Protein AF-A0AA39HK82-F1 (afdb_monomer_lite)

Secondary structure (DSSP, 8-state):
-PPPTT-HHHHHHHHHHHHHHHHHHHHHHHHHHHHTTT-PPP-------------------------------BTTTTB-TTSPPPTTS-HHHHHHHHHHHHHHHTTS-------------------------PPPPHHHHHHHHHHHHHHTTTTTTS--HHHHHHEEEEEEEEETTTTEEEESHHHHHHHHHHHHHHHHHH-TT-EEEEEEEEE-TT-SEEEEEEEEEEE---TTTTS-HHHH-PPP-EEEEEEEEEEEE-TTS-EEEEEEEPPPHHHHHHHHHHHHHHHHHHHHHHHHHHHHHHHHHHHHHHHHHHHHHHHHTTTTS-------PPPP---------PPPPHHHHHHHHHHHHHHTTTTTTSPPP-TTEEEEEEEEETTTTEEEESHHHHHHHHHHHHHHHHHH-SEEEEEEEEEEEETTTTEEEEEEEEEEE-HHHHTSGGGGSHHHHHHT-EEEEEEEEEEE-TTS-EEEEEEESS---GGGGGTTS-HHHHHHHHHT-----------PPPPP------------

Foldseek 3Di:
DDDDCPDPVNVVVVVVVCVVVVVVVVVVVVVVVVVPPPDDDDDDDDDDDDDDDDDDDDDDDDDDDDDDDPFDQDPVLCAGPVRHHDPPDDPVVVVVSVVVVVVVVVVPDDDDDDDDDDDDDDDDDDDDDDDDQDAADPVLLVVVVVVCQVVQQCLLPDDCPVVLVQADQQAWEQEPPVRDTFTGSVRVVVVSVVVSVVLCVQAVPKGKHWDFWADDPPAQKIKTKIKIKHFHDDVLLPDPCLVRVDDTDIDMDIWIWIFGAGNVSHTRYIYIGHDDPVGNVSRVVRVVVVVVVVVVVVVVVVVVVVVVVVVVVVVCVVVVVVVVVPVVDDDDDDDDDDDDDDDDPDQPQDQADPVLLVVVLVLCQVFQQCLLPDQGDLPQADQQAWEQEPVSRDIDTGSVRVSVVSVVVSVVQVVQFVDKGKHWDDWDQDRVQQKIKTKMKMWTDGPVRCVPPQCVDPVSVVVPTDMAIWMKIFHAGRVSGTRYMYIGRDDPDPVCVPVPDDPVNVVCVVVPDDDDDDDDDDDDDDDDDDDDDDDDDDDD

Sequence (540 aa):
MAKSIRAKSRRRARAVKREQLQTKVLKQLTETVSKTEGIVPAPRKLKKMKDGDVKIEDFAGEEAMEATSMSTINLKTMKLADGTYPKWLNQKKIRKLKLAAKGQRSGLGRKANLRLSSAVRRFCTASTPAAPKELPSKELLLQVDWMMEVLVPGFMKSRLRPFFDIVSDDVHLQDKIYKYDVKGKAQLSAHVAKVRMYYRYMSPFNKVKYQGSCVYEGEDVITVLWKMETLKTNTWSYLPKFMTQQEPVIAETEGALDMHVTAKGEVYKLVNRTITKEDRDGAKVMDEVKKEQKELREQKAKKEAEKELKQMVEDDKKNGFLRLRRQDAGGSTSRRITPNSMGFNVVSTQKPEMFQLKHVQSRLEHTVPLMFRERLDYTFYRKDVIVDNQIINVQRQGIYEVMGHLSTFSVLGQVFFPHIEMTALNILPILDDGTVRLRWRIHYLSFLRALNLMNFKRDYRIKNLKWYDGYSVFHVDGNGMVYKFTIQRTMPDESSFNSGKTAAQRLAEKIGVLPGAAASFVKVEPPPERRSRRDYQYKD

pLDDT: mean 74.07, std 22.47, range [25.39, 96.44]

Radius of gyration: 43.46 Å; chains: 1; bounding box: 124×120×90 Å

Organism: NCBI:txid289476

Structure (mmCIF, N/CA/C/O backbone):
data_AF-A0AA39HK82-F1
#
_entry.id   AF-A0AA39HK82-F1
#
loop_
_atom_site.group_PDB
_atom_site.id
_atom_site.type_symbol
_atom_site.label_atom_id
_atom_site.label_alt_id
_atom_site.label_comp_id
_atom_site.label_asym_id
_atom_site.label_entity_id
_atom_site.label_seq_id
_atom_site.pdbx_PDB_ins_code
_atom_site.Cartn_x
_atom_site.Cartn_y
_atom_site.Cartn_z
_atom_site.occupancy
_atom_site.B_iso_or_equiv
_atom_site.auth_seq_id
_atom_site.auth_comp_id
_atom_site.auth_asym_id
_atom_site.auth_atom_id
_atom_site.pdbx_PDB_model_num
ATOM 1 N N . MET A 1 1 ? 1.918 21.007 -4.034 1.00 46.53 1 MET A N 1
ATOM 2 C CA . MET A 1 1 ? 2.177 22.226 -3.231 1.00 46.53 1 MET A CA 1
ATOM 3 C C . MET A 1 1 ? 1.937 23.483 -4.061 1.00 46.53 1 MET A C 1
ATOM 5 O O . MET A 1 1 ? 2.455 23.579 -5.172 1.00 46.53 1 MET A O 1
ATOM 9 N N . ALA A 1 2 ? 1.163 24.446 -3.552 1.00 58.84 2 ALA A N 1
ATOM 10 C CA . ALA A 1 2 ? 1.050 25.763 -4.178 1.00 58.84 2 ALA A CA 1
ATOM 11 C C . ALA A 1 2 ? 2.339 26.561 -3.918 1.00 58.84 2 ALA A C 1
ATOM 13 O O . ALA A 1 2 ? 2.797 26.670 -2.786 1.00 58.84 2 ALA A O 1
ATOM 14 N N . LYS A 1 3 ? 2.966 27.084 -4.976 1.00 74.69 3 LYS A N 1
ATOM 15 C CA . LYS A 1 3 ? 4.205 27.867 -4.850 1.00 74.69 3 LYS A CA 1
ATOM 16 C C . LYS A 1 3 ? 3.924 29.201 -4.146 1.00 74.69 3 LYS A C 1
ATOM 18 O O . LYS A 1 3 ? 2.974 29.882 -4.530 1.00 74.69 3 LYS A O 1
ATOM 23 N N . SER A 1 4 ? 4.791 29.585 -3.204 1.00 85.88 4 SER A N 1
ATOM 24 C CA . SER A 1 4 ? 4.747 30.881 -2.506 1.00 85.88 4 SER A CA 1
ATOM 25 C C . SER A 1 4 ? 4.609 32.055 -3.480 1.00 85.88 4 SER A C 1
ATOM 27 O O . SER A 1 4 ? 5.213 32.069 -4.558 1.00 85.88 4 SER A O 1
ATOM 29 N N . ILE A 1 5 ? 3.860 33.084 -3.077 1.00 78.75 5 ILE A N 1
ATOM 30 C CA . ILE A 1 5 ? 3.678 34.312 -3.857 1.00 78.75 5 ILE A CA 1
ATOM 31 C C . ILE A 1 5 ? 5.004 35.044 -4.110 1.00 78.75 5 ILE A C 1
ATOM 33 O O . ILE A 1 5 ? 5.121 35.781 -5.087 1.00 78.75 5 ILE A O 1
ATOM 37 N N . ARG A 1 6 ? 6.031 34.825 -3.281 1.00 82.12 6 ARG A N 1
ATOM 38 C CA . ARG A 1 6 ? 7.366 35.419 -3.460 1.00 82.12 6 ARG A CA 1
ATOM 39 C C . ARG A 1 6 ? 8.322 34.533 -4.270 1.00 82.12 6 ARG A C 1
ATOM 41 O O . ARG A 1 6 ? 9.421 34.972 -4.588 1.00 82.12 6 ARG A O 1
ATOM 48 N N . ALA A 1 7 ? 7.908 33.326 -4.666 1.00 87.75 7 ALA A N 1
ATOM 49 C CA . ALA A 1 7 ? 8.766 32.385 -5.384 1.00 87.75 7 ALA A CA 1
ATOM 50 C C . ALA A 1 7 ? 9.248 32.944 -6.737 1.00 87.75 7 ALA A C 1
ATOM 52 O O . ALA A 1 7 ? 8.445 33.431 -7.542 1.00 87.75 7 ALA A O 1
ATOM 53 N N . LYS A 1 8 ? 10.551 32.791 -7.029 1.00 85.31 8 LYS A N 1
ATOM 54 C CA . LYS A 1 8 ? 11.193 33.299 -8.259 1.00 85.31 8 LYS A CA 1
ATOM 55 C C . LYS A 1 8 ? 10.481 32.823 -9.535 1.00 85.31 8 LYS A C 1
ATOM 57 O O . LYS A 1 8 ? 10.216 33.633 -10.417 1.00 85.31 8 LYS A O 1
ATOM 62 N N . SER A 1 9 ? 10.060 31.555 -9.599 1.00 78.62 9 SER A N 1
ATOM 63 C CA . SER A 1 9 ? 9.316 31.026 -10.761 1.00 78.62 9 SER A CA 1
ATOM 64 C C . SER A 1 9 ? 7.933 31.669 -10.954 1.00 78.62 9 SER A C 1
ATOM 66 O O . SER A 1 9 ? 7.542 31.949 -12.083 1.00 78.62 9 SER A O 1
ATOM 68 N N . ARG A 1 10 ? 7.202 31.978 -9.870 1.00 86.38 10 ARG A N 1
ATOM 69 C CA . ARG A 1 10 ? 5.903 32.680 -9.935 1.00 86.38 10 ARG A CA 1
ATOM 70 C C . ARG A 1 10 ? 6.063 34.163 -10.265 1.00 86.38 10 ARG A C 1
ATOM 72 O O . ARG A 1 10 ? 5.184 34.740 -10.899 1.00 86.38 10 ARG A O 1
ATOM 79 N N . ARG A 1 11 ? 7.159 34.797 -9.836 1.00 91.62 11 ARG A N 1
ATOM 80 C CA . ARG A 1 11 ? 7.501 36.171 -10.237 1.00 91.62 11 ARG A CA 1
ATOM 81 C C . ARG A 1 11 ? 7.823 36.243 -11.731 1.00 91.62 11 ARG A C 1
ATOM 83 O O . ARG A 1 11 ? 7.182 37.030 -12.414 1.00 91.62 11 ARG A O 1
ATOM 90 N N . ARG A 1 12 ? 8.682 35.352 -12.240 1.00 89.06 12 ARG A N 1
ATOM 91 C CA . ARG A 1 12 ? 9.007 35.254 -13.677 1.00 89.06 12 ARG A CA 1
ATOM 92 C C . ARG A 1 12 ? 7.763 35.022 -14.539 1.00 89.06 12 ARG A C 1
ATOM 94 O O . ARG A 1 12 ? 7.520 35.780 -15.463 1.00 89.06 12 ARG A O 1
ATOM 101 N N . ALA A 1 13 ? 6.909 34.064 -14.171 1.00 86.31 13 ALA A N 1
ATOM 102 C CA . ALA A 1 13 ? 5.671 33.798 -14.913 1.00 86.31 13 ALA A CA 1
ATOM 103 C C . ALA A 1 13 ? 4.696 34.994 -14.930 1.00 86.31 13 ALA A C 1
ATOM 105 O O . ALA A 1 13 ? 3.998 35.208 -15.916 1.00 86.31 13 ALA A O 1
ATOM 106 N N . ARG A 1 14 ? 4.635 35.789 -13.850 1.00 92.56 14 ARG A N 1
ATOM 107 C CA . ARG A 1 14 ? 3.822 37.018 -13.817 1.00 92.56 14 ARG A CA 1
ATOM 108 C C . ARG A 1 14 ? 4.444 38.160 -14.611 1.00 92.56 14 ARG A C 1
ATOM 110 O O . ARG A 1 14 ? 3.681 38.922 -15.183 1.00 92.56 14 ARG A O 1
ATOM 117 N N . ALA A 1 15 ? 5.770 38.270 -14.648 1.00 91.81 15 ALA A N 1
ATOM 118 C CA . ALA A 1 15 ? 6.464 39.251 -15.480 1.00 91.81 15 ALA A CA 1
ATOM 119 C C . ALA A 1 15 ? 6.180 38.993 -16.967 1.00 91.81 15 ALA A C 1
ATOM 121 O O . ALA A 1 15 ? 5.610 39.856 -17.620 1.00 91.81 15 ALA A O 1
ATOM 122 N N . VAL A 1 16 ? 6.377 37.755 -17.435 1.00 89.88 16 VAL A N 1
ATOM 123 C CA . VAL A 1 16 ? 6.052 37.353 -18.818 1.00 89.88 16 VAL A CA 1
ATOM 124 C C . VAL A 1 16 ? 4.573 37.595 -19.140 1.00 89.88 16 VAL A C 1
ATOM 126 O O . VAL A 1 16 ? 4.231 38.130 -20.190 1.00 89.88 16 VAL A O 1
ATOM 129 N N . LYS A 1 17 ? 3.663 37.253 -18.216 1.00 88.69 17 LYS A N 1
ATOM 130 C CA . LYS A 1 17 ? 2.227 37.505 -18.414 1.00 88.69 17 LYS A CA 1
ATOM 131 C C . LYS A 1 17 ? 1.893 39.003 -18.461 1.00 88.69 17 LYS A C 1
ATOM 133 O O . LYS A 1 17 ? 0.979 39.382 -19.184 1.00 88.69 17 LYS A O 1
ATOM 138 N N . ARG A 1 18 ? 2.600 39.846 -17.699 1.00 89.50 18 ARG A N 1
ATOM 139 C CA . ARG A 1 18 ? 2.452 41.308 -17.755 1.00 89.50 18 ARG A CA 1
ATOM 140 C C . ARG A 1 18 ? 2.952 41.851 -19.084 1.00 89.50 18 ARG A C 1
ATOM 142 O O . ARG A 1 18 ? 2.190 42.559 -19.713 1.00 89.50 18 ARG A O 1
ATOM 149 N N . GLU A 1 19 ? 4.128 41.451 -19.554 1.00 86.75 19 GLU A N 1
ATOM 150 C CA . GLU A 1 19 ? 4.674 41.882 -20.853 1.00 86.75 19 GLU A CA 1
ATOM 151 C C . GLU A 1 19 ? 3.726 41.543 -22.016 1.00 86.75 19 GLU A C 1
ATOM 153 O O . GLU A 1 19 ? 3.442 42.384 -22.868 1.00 86.75 19 GLU A O 1
ATOM 158 N N . GLN A 1 20 ? 3.149 40.337 -22.004 1.00 80.69 20 GLN A N 1
ATOM 159 C CA . GLN A 1 20 ? 2.199 39.900 -23.032 1.00 80.69 20 GLN A CA 1
ATOM 160 C C . GLN A 1 20 ? 0.853 40.638 -22.988 1.00 80.69 20 GLN A C 1
ATOM 162 O O . GLN A 1 20 ? 0.234 40.851 -24.031 1.00 80.69 20 GLN A O 1
ATOM 167 N N . LEU A 1 21 ? 0.358 40.972 -21.792 1.00 83.56 21 LEU A N 1
ATOM 168 C CA . LEU A 1 21 ? -0.945 41.621 -21.626 1.00 83.56 21 LEU A CA 1
ATOM 169 C C . LEU A 1 21 ? -0.857 43.143 -21.708 1.00 83.56 21 LEU A C 1
ATOM 171 O O . LEU A 1 21 ? -1.778 43.764 -22.219 1.00 83.56 21 LEU A O 1
ATOM 175 N N . GLN A 1 22 ? 0.232 43.742 -21.235 1.00 83.75 22 GLN A N 1
ATOM 176 C CA . GLN A 1 22 ? 0.411 45.188 -21.149 1.00 83.75 22 GLN A CA 1
ATOM 177 C C . GLN A 1 22 ? 0.326 45.839 -22.525 1.00 83.75 22 GLN A C 1
ATOM 179 O O . GLN A 1 22 ? -0.372 46.830 -22.674 1.00 83.75 22 GLN A O 1
ATOM 184 N N . THR A 1 23 ? 0.948 45.250 -23.545 1.00 79.88 23 THR A N 1
ATOM 185 C CA . THR A 1 23 ? 0.900 45.783 -24.914 1.00 79.88 23 THR A CA 1
ATOM 186 C C . THR A 1 23 ? -0.508 45.742 -25.508 1.00 79.88 23 THR A C 1
ATOM 188 O O . THR A 1 23 ? -0.927 46.692 -26.160 1.00 79.88 23 THR A O 1
ATOM 191 N N . LYS A 1 24 ? -1.268 44.670 -25.256 1.00 82.06 24 LYS A N 1
ATOM 192 C CA . LYS A 1 24 ? -2.642 44.516 -25.760 1.00 82.06 24 LYS A CA 1
ATOM 193 C C . LYS A 1 24 ? -3.633 45.408 -25.018 1.00 82.06 24 LYS A C 1
ATOM 195 O O . LYS A 1 24 ? -4.463 46.049 -25.648 1.00 82.06 24 LYS A O 1
ATOM 200 N N . VAL A 1 25 ? -3.526 45.454 -23.692 1.00 86.44 25 VAL A N 1
ATOM 201 C CA . VAL A 1 25 ? -4.420 46.242 -22.838 1.00 86.44 25 VAL A CA 1
ATOM 202 C C . VAL A 1 25 ? -4.137 47.732 -22.991 1.00 86.44 25 VAL A C 1
ATOM 204 O O . VAL A 1 25 ? -5.088 48.494 -23.061 1.00 86.44 25 VAL A O 1
ATOM 207 N N . LEU A 1 26 ? -2.872 48.158 -23.118 1.00 81.56 26 LEU A N 1
ATOM 208 C CA . LEU A 1 26 ? -2.558 49.561 -23.407 1.00 81.56 26 LEU A CA 1
ATOM 209 C C . LEU A 1 26 ? -3.124 49.987 -24.756 1.00 81.56 26 LEU A C 1
ATOM 211 O O . LEU A 1 26 ? -3.780 51.012 -24.791 1.00 81.56 26 LEU A O 1
ATOM 215 N N . LYS A 1 27 ? -2.959 49.188 -25.819 1.00 82.06 27 LYS A N 1
ATOM 216 C CA . LYS A 1 27 ? -3.555 49.491 -27.132 1.00 82.06 27 LYS A CA 1
ATOM 217 C C . LYS A 1 27 ? -5.075 49.625 -27.064 1.00 82.06 27 LYS A C 1
ATOM 219 O O . LYS A 1 27 ? -5.625 50.600 -27.556 1.00 82.06 27 LYS A O 1
ATOM 224 N N . GLN A 1 28 ? -5.743 48.688 -26.390 1.00 80.94 28 GLN A N 1
ATOM 225 C CA . GLN A 1 28 ? -7.192 48.758 -26.193 1.00 80.94 28 GLN A CA 1
ATOM 226 C C . GLN A 1 28 ? -7.598 49.982 -25.372 1.00 80.94 28 GLN A C 1
ATOM 228 O O . GLN A 1 28 ? -8.556 50.649 -25.733 1.00 80.94 28 GLN A O 1
ATOM 233 N N . LEU A 1 29 ? -6.862 50.305 -24.306 1.00 78.94 29 LEU A N 1
ATOM 234 C CA . LEU A 1 29 ? -7.141 51.474 -23.477 1.00 78.94 29 LEU A CA 1
ATOM 235 C C . LEU A 1 29 ? -6.912 52.776 -24.244 1.00 78.94 29 LEU A C 1
ATOM 237 O O . LEU A 1 29 ? -7.756 53.660 -24.177 1.00 78.94 29 LEU A O 1
ATOM 241 N N . THR A 1 30 ? -5.830 52.889 -25.014 1.00 78.62 30 THR A N 1
ATOM 242 C CA . THR A 1 30 ? -5.562 54.064 -25.852 1.00 78.62 30 THR A CA 1
ATOM 243 C C . THR A 1 30 ? -6.609 54.218 -26.947 1.00 78.62 30 THR A C 1
ATOM 245 O O . THR A 1 30 ? -7.072 55.326 -27.170 1.00 78.62 30 THR A O 1
ATOM 248 N N . GLU A 1 31 ? -7.045 53.116 -27.567 1.00 79.44 31 GLU A N 1
ATOM 249 C CA . GLU A 1 31 ? -8.139 53.120 -28.544 1.00 79.44 31 GLU A CA 1
ATOM 250 C C . GLU A 1 31 ? -9.487 53.471 -27.911 1.00 79.44 31 GLU A C 1
ATOM 252 O O . GLU A 1 31 ? -10.321 54.093 -28.559 1.00 79.44 31 GLU A O 1
ATOM 257 N N . THR A 1 32 ? -9.744 53.065 -26.664 1.00 75.00 32 THR A N 1
ATOM 258 C CA . THR A 1 32 ? -10.965 53.480 -25.962 1.00 75.00 32 THR A CA 1
ATOM 259 C C . THR A 1 32 ? -10.901 54.943 -25.562 1.00 75.00 32 THR A C 1
ATOM 261 O O . THR A 1 32 ? -11.891 55.634 -25.746 1.00 75.00 32 THR A O 1
ATOM 264 N N . VAL A 1 33 ? -9.748 55.424 -25.084 1.00 75.06 33 VAL A N 1
ATOM 265 C CA . VAL A 1 33 ? -9.559 56.820 -24.671 1.00 75.06 33 VAL A CA 1
ATOM 266 C C . VAL A 1 33 ? -9.705 57.754 -25.871 1.00 75.06 33 VAL A C 1
ATOM 268 O O . VAL A 1 33 ? -10.459 58.718 -25.776 1.00 75.06 33 VAL A O 1
ATOM 271 N N . SER A 1 34 ? -9.095 57.420 -27.014 1.00 72.62 34 SER A N 1
ATOM 272 C CA . SER A 1 34 ? -9.233 58.204 -28.249 1.00 72.62 34 SER A CA 1
ATOM 273 C C . SER A 1 34 ? -10.654 58.188 -28.817 1.00 72.62 34 SER A C 1
ATOM 275 O O . SER A 1 34 ? -11.089 59.161 -29.417 1.00 72.62 34 SER A O 1
ATOM 277 N N . LYS A 1 35 ? -11.418 57.110 -28.597 1.00 70.62 35 LYS A N 1
ATOM 278 C CA . LYS A 1 35 ? -12.846 57.039 -28.960 1.00 70.62 35 LYS A CA 1
ATOM 279 C C . LYS A 1 35 ? -13.764 57.782 -27.986 1.00 70.62 35 LYS A C 1
ATOM 281 O O . LYS A 1 35 ? -14.914 58.030 -28.325 1.00 70.62 35 LYS A O 1
ATOM 286 N N . THR A 1 36 ? -13.292 58.094 -26.779 1.00 61.25 36 THR A N 1
ATOM 287 C CA . THR A 1 36 ? -14.071 58.777 -25.731 1.00 61.25 36 THR A CA 1
ATOM 288 C C . THR A 1 36 ? -13.824 60.283 -25.652 1.00 61.25 36 THR A C 1
ATOM 290 O O . THR A 1 36 ? -14.355 60.919 -24.741 1.00 61.25 36 THR A O 1
ATOM 293 N N . GLU A 1 37 ? -13.063 60.868 -26.586 1.00 54.72 37 GLU A N 1
ATOM 294 C CA . GLU A 1 37 ? -12.952 62.324 -26.762 1.00 54.72 37 GLU A CA 1
ATOM 295 C C . GLU A 1 37 ? -14.326 62.904 -27.148 1.00 54.72 37 GLU A C 1
ATOM 297 O O . GLU A 1 37 ? -14.675 63.057 -28.312 1.00 54.72 37 GLU A O 1
ATOM 302 N N . GLY A 1 38 ? -15.159 63.127 -26.133 1.00 59.44 38 GLY A N 1
ATOM 303 C CA . GLY A 1 38 ? -16.551 63.558 -26.253 1.00 59.44 38 GLY A CA 1
ATOM 304 C C . GLY A 1 38 ? -17.385 63.327 -24.990 1.00 59.44 38 GLY A C 1
ATOM 305 O O . GLY A 1 38 ? -18.432 63.945 -24.837 1.00 59.44 38 GLY A O 1
ATOM 306 N N . ILE A 1 39 ? -16.931 62.495 -24.043 1.00 53.19 39 ILE A N 1
ATOM 307 C CA . ILE A 1 39 ? -17.637 62.280 -22.770 1.00 53.19 39 ILE A CA 1
ATOM 308 C C . ILE A 1 39 ? -16.781 62.829 -21.633 1.00 53.19 39 ILE A C 1
ATOM 310 O O . ILE A 1 39 ? -15.854 62.178 -21.154 1.00 53.19 39 ILE A O 1
ATOM 314 N N . VAL A 1 40 ? -17.105 64.048 -21.201 1.00 49.44 40 VAL A N 1
ATOM 315 C CA . VAL A 1 40 ? -16.540 64.668 -19.999 1.00 49.44 40 VAL A CA 1
ATOM 316 C C . VAL A 1 40 ? -16.971 63.844 -18.777 1.00 49.44 40 VAL A C 1
ATOM 318 O O . VAL A 1 40 ? -18.169 63.747 -18.505 1.00 49.44 40 VAL A O 1
ATOM 321 N N . PRO A 1 41 ? -16.051 63.246 -18.000 1.00 46.62 41 PRO A N 1
ATOM 322 C CA . PRO A 1 41 ? -16.423 62.622 -16.741 1.00 46.62 41 PRO A CA 1
ATOM 323 C C . PRO A 1 41 ? -16.698 63.714 -15.699 1.00 46.62 41 PRO A C 1
ATOM 325 O O . PRO A 1 41 ? -15.830 64.532 -15.391 1.00 46.62 41 PRO A O 1
ATOM 328 N N . ALA A 1 42 ? -17.909 63.716 -15.138 1.00 43.88 42 ALA A N 1
ATOM 329 C CA . ALA A 1 42 ? -18.286 64.608 -14.046 1.00 43.88 42 ALA A CA 1
ATOM 330 C C . ALA A 1 42 ? -17.294 64.487 -12.863 1.00 43.88 42 ALA A C 1
ATOM 332 O O . ALA A 1 42 ? -16.967 63.368 -12.442 1.00 43.88 42 ALA A O 1
ATOM 333 N N . PRO A 1 43 ? -16.806 65.605 -12.294 1.00 39.44 43 PRO A N 1
ATOM 334 C CA . PRO A 1 43 ? -15.780 65.571 -11.260 1.00 39.44 43 PRO A CA 1
ATOM 335 C C . PRO A 1 43 ? -16.350 65.036 -9.941 1.00 39.44 43 PRO A C 1
ATOM 337 O O . PRO A 1 43 ? -17.068 65.730 -9.222 1.00 39.44 43 PRO A O 1
ATOM 340 N N . ARG A 1 44 ? -15.981 63.808 -9.557 1.00 35.81 44 ARG A N 1
ATOM 341 C CA . ARG A 1 44 ? -16.200 63.326 -8.185 1.00 35.81 44 ARG A CA 1
ATOM 342 C C . ARG A 1 44 ? -15.171 63.967 -7.259 1.00 35.81 44 ARG A C 1
ATOM 344 O O . ARG A 1 44 ? -14.032 63.513 -7.167 1.00 35.81 44 ARG A O 1
ATOM 351 N N . LYS A 1 45 ? -15.581 65.023 -6.552 1.00 34.72 45 LYS A N 1
ATOM 352 C CA . LYS A 1 45 ? -14.815 65.580 -5.429 1.00 34.72 45 LYS A CA 1
ATOM 353 C C . LYS A 1 45 ? -14.681 64.515 -4.334 1.00 34.72 45 LYS A C 1
ATOM 355 O O . LYS A 1 45 ? -15.677 64.082 -3.760 1.00 34.72 45 LYS A O 1
ATOM 360 N N . LEU A 1 46 ? -13.450 64.114 -4.018 1.00 35.03 46 LEU A N 1
ATOM 361 C CA . LEU A 1 46 ? -13.151 63.337 -2.815 1.00 35.03 46 LEU A CA 1
ATOM 362 C C . LEU A 1 46 ? -13.238 64.252 -1.587 1.00 35.03 46 LEU A C 1
ATOM 364 O O . LEU A 1 46 ? -12.361 65.090 -1.378 1.00 35.03 46 LEU A O 1
ATOM 368 N N . LYS A 1 47 ? -14.251 64.054 -0.739 1.00 32.53 47 LYS A N 1
ATOM 369 C CA . LYS A 1 47 ? -14.193 64.492 0.661 1.00 32.53 47 LYS A CA 1
ATOM 370 C C . LYS A 1 47 ? -13.643 63.346 1.508 1.00 32.53 47 LYS A C 1
ATOM 372 O O . LYS A 1 47 ? -14.254 62.288 1.614 1.00 32.53 47 LYS A O 1
ATOM 377 N N . LYS A 1 48 ? -12.475 63.565 2.115 1.00 38.16 48 LYS A N 1
ATOM 378 C CA . LYS A 1 48 ? -12.055 62.829 3.314 1.00 38.16 48 LYS A CA 1
ATOM 379 C C . LYS A 1 48 ? -13.022 63.193 4.442 1.00 38.16 48 LYS A C 1
ATOM 381 O O . LYS A 1 48 ? -13.190 64.385 4.671 1.00 38.16 48 LYS A O 1
ATOM 386 N N . MET A 1 49 ? -13.551 62.211 5.172 1.00 35.81 49 MET A N 1
ATOM 387 C CA . MET A 1 49 ? -13.425 62.111 6.635 1.00 35.81 49 MET A CA 1
ATOM 388 C C . MET A 1 49 ? -14.152 60.883 7.205 1.00 35.81 49 MET A C 1
ATOM 390 O O . MET A 1 49 ? -14.757 60.106 6.475 1.00 35.81 49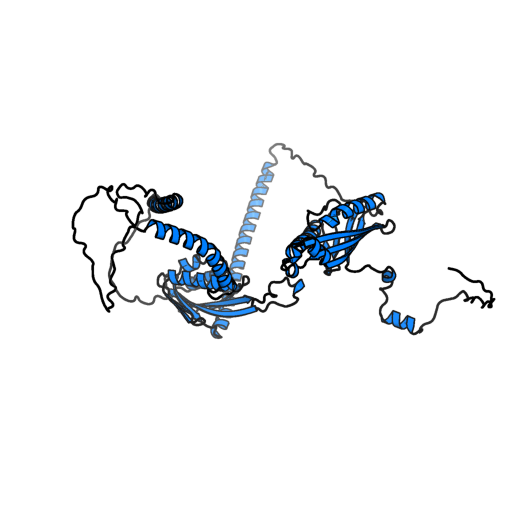 MET A O 1
ATOM 394 N N . LYS A 1 50 ? -13.892 60.697 8.499 1.00 39.19 50 LYS A N 1
ATOM 395 C CA . LYS A 1 50 ? -14.059 59.545 9.380 1.00 39.19 50 LYS A CA 1
ATOM 396 C C . LYS A 1 50 ? -15.520 59.201 9.695 1.00 39.19 50 LYS A C 1
ATOM 398 O O . LYS A 1 50 ? -16.372 60.076 9.664 1.00 39.19 50 LYS A O 1
ATOM 403 N N . ASP A 1 51 ? -15.675 57.940 10.093 1.00 35.91 51 ASP A N 1
ATOM 404 C CA . ASP A 1 51 ? -16.726 57.348 10.925 1.00 35.91 51 ASP A CA 1
ATOM 405 C C . ASP A 1 51 ? -18.179 57.342 10.410 1.00 35.91 51 ASP A C 1
ATOM 407 O O . ASP A 1 51 ? -18.823 58.370 10.269 1.00 35.91 51 ASP A O 1
ATOM 411 N N . GLY A 1 52 ? -18.685 56.111 10.239 1.00 43.66 52 GLY A N 1
ATOM 412 C CA . GLY A 1 52 ? -20.020 55.685 10.679 1.00 43.66 52 GLY A CA 1
ATOM 413 C C . GLY A 1 52 ? -21.235 56.104 9.851 1.00 43.66 52 GLY A C 1
ATOM 414 O O . GLY A 1 52 ? -21.821 57.132 10.146 1.00 43.66 52 GLY A O 1
ATOM 415 N N . ASP A 1 53 ? -21.660 55.205 8.948 1.00 34.28 53 ASP A N 1
ATOM 416 C CA . ASP A 1 53 ? -22.980 55.100 8.290 1.00 34.28 53 ASP A CA 1
ATOM 417 C C . ASP A 1 53 ? -23.473 56.345 7.505 1.00 34.28 53 ASP A C 1
ATOM 419 O O . ASP A 1 53 ? -23.219 57.493 7.829 1.00 34.28 53 ASP A O 1
ATOM 423 N N . VAL A 1 54 ? -24.136 56.215 6.355 1.00 36.38 54 VAL A N 1
ATOM 424 C CA . VAL A 1 54 ? -25.588 56.003 6.259 1.00 36.38 54 VAL A CA 1
ATOM 425 C C . VAL A 1 54 ? -25.980 55.955 4.763 1.00 36.38 54 VAL A C 1
ATOM 427 O O . VAL A 1 54 ? -25.339 56.581 3.921 1.00 36.38 54 VAL A O 1
ATOM 430 N N . LYS A 1 55 ? -27.039 55.176 4.478 1.00 35.91 55 LYS A N 1
ATOM 431 C CA . LYS A 1 55 ? -28.060 55.278 3.404 1.00 35.91 55 LYS A CA 1
ATOM 432 C C . LYS A 1 55 ? -27.871 56.360 2.323 1.00 35.91 55 LYS A C 1
ATOM 434 O O . LYS A 1 55 ? -27.731 57.539 2.624 1.00 35.91 55 LYS A O 1
ATOM 439 N N . ILE A 1 56 ? -28.075 55.954 1.069 1.00 33.62 56 ILE A N 1
ATOM 440 C CA . ILE A 1 56 ? -28.362 56.858 -0.051 1.00 33.62 56 ILE A CA 1
ATOM 441 C C . ILE A 1 56 ? -29.773 56.526 -0.548 1.00 33.62 56 ILE A C 1
ATOM 443 O O . ILE A 1 56 ? -30.038 55.394 -0.952 1.00 33.62 56 ILE A O 1
ATOM 447 N N . GLU A 1 57 ? -30.670 57.502 -0.430 1.00 34.06 57 GLU A N 1
ATOM 448 C CA . GLU A 1 57 ? -31.947 57.572 -1.141 1.00 34.06 57 GLU A CA 1
ATOM 449 C C . GLU A 1 57 ? -31.715 58.362 -2.434 1.00 34.06 57 GLU A C 1
ATOM 451 O O . GLU A 1 57 ? -31.090 59.423 -2.396 1.00 34.06 57 GLU A O 1
ATOM 456 N N . ASP A 1 58 ? -32.213 57.849 -3.559 1.00 32.25 58 ASP A N 1
ATOM 457 C CA . ASP A 1 58 ? -32.175 58.536 -4.850 1.00 32.25 58 ASP A CA 1
ATOM 458 C C . ASP A 1 58 ? -33.544 59.190 -5.105 1.00 32.25 58 ASP A C 1
ATOM 460 O O . ASP A 1 58 ? -34.561 58.503 -5.225 1.00 32.25 58 ASP A O 1
ATOM 464 N N . PHE A 1 59 ? -33.566 60.524 -5.171 1.00 29.83 59 PHE A N 1
ATOM 465 C CA . PHE A 1 59 ? -34.714 61.314 -5.623 1.00 29.83 59 PHE A CA 1
ATOM 466 C C . PHE A 1 59 ? -34.682 61.461 -7.151 1.00 29.83 59 PHE A C 1
ATOM 468 O O . PHE A 1 59 ? -33.630 61.707 -7.743 1.00 29.83 59 PHE A O 1
ATOM 475 N N . ALA A 1 60 ? -35.852 61.305 -7.769 1.00 39.44 60 ALA A N 1
ATOM 476 C CA . ALA A 1 60 ? -36.080 61.378 -9.206 1.00 39.44 60 ALA A CA 1
ATOM 477 C C . ALA A 1 60 ? -36.051 62.821 -9.743 1.00 39.44 60 ALA A C 1
ATOM 479 O O . ALA A 1 60 ? -36.561 63.741 -9.107 1.00 39.44 60 ALA A O 1
ATOM 480 N N . GLY A 1 61 ? -35.509 62.977 -10.952 1.00 30.86 61 GLY A N 1
ATOM 481 C CA . GLY A 1 61 ? -35.653 64.146 -11.816 1.00 30.86 61 GLY A CA 1
ATOM 482 C C . GLY A 1 61 ? -35.638 63.663 -13.265 1.00 30.86 61 GLY A C 1
ATOM 483 O O . GLY A 1 61 ? -34.678 63.024 -13.693 1.00 30.86 61 GLY A O 1
ATOM 484 N N . GLU A 1 62 ? -36.759 63.869 -13.946 1.00 35.81 62 GLU A N 1
ATOM 485 C CA . GLU A 1 62 ? -37.119 63.349 -15.264 1.00 35.81 62 GLU A CA 1
ATOM 486 C C . GLU A 1 62 ? -36.326 64.006 -16.399 1.00 35.81 62 GLU A C 1
ATOM 488 O O . GLU A 1 62 ? -36.189 65.221 -16.428 1.00 35.81 62 GLU A O 1
ATOM 493 N N . GLU A 1 63 ? -35.896 63.201 -17.372 1.00 35.25 63 GLU A N 1
ATOM 494 C CA . GLU A 1 63 ? -36.051 63.498 -18.802 1.00 35.25 63 GLU A CA 1
ATOM 495 C C . GLU A 1 63 ? -35.940 62.176 -19.582 1.00 35.25 63 GLU A C 1
ATOM 497 O O . GLU A 1 63 ? -35.008 61.386 -19.414 1.00 35.25 63 GLU A O 1
ATOM 502 N N . ALA A 1 64 ? -36.982 61.877 -20.355 1.00 36.09 64 ALA A N 1
ATOM 503 C CA . ALA A 1 64 ? -37.241 60.570 -20.938 1.00 36.09 64 ALA A CA 1
ATOM 504 C C . ALA A 1 64 ? -36.384 60.294 -22.182 1.00 36.09 64 ALA A C 1
ATOM 506 O O . ALA A 1 64 ? -36.392 61.057 -23.145 1.00 36.09 64 ALA A O 1
ATOM 507 N N . MET A 1 65 ? -35.740 59.125 -22.213 1.00 31.19 65 MET A N 1
ATOM 508 C CA . MET A 1 65 ? -35.370 58.460 -23.460 1.00 31.19 65 MET A CA 1
ATOM 509 C C . MET A 1 65 ? -35.728 56.976 -23.332 1.00 31.19 65 MET A C 1
ATOM 511 O O . MET A 1 65 ? -35.267 56.289 -22.418 1.00 31.19 65 MET A O 1
ATOM 515 N N . GLU A 1 66 ? -36.613 56.497 -24.207 1.00 41.72 66 GLU A N 1
ATOM 516 C CA . GLU A 1 66 ? -37.117 55.124 -24.211 1.00 41.72 66 GLU A CA 1
ATOM 517 C C . GLU A 1 66 ? -35.976 54.113 -24.383 1.00 41.72 66 GLU A C 1
ATOM 519 O O . GLU A 1 66 ? -35.444 53.904 -25.472 1.00 41.72 66 GLU A O 1
ATOM 524 N N . ALA A 1 67 ? -35.630 53.423 -23.299 1.00 35.19 67 ALA A N 1
ATOM 525 C CA . ALA A 1 67 ? -34.828 52.214 -23.347 1.00 35.19 67 ALA A CA 1
ATOM 526 C C . ALA A 1 67 ? -35.506 51.147 -22.485 1.00 35.19 67 ALA A C 1
ATOM 528 O O . ALA A 1 67 ? -35.361 51.123 -21.268 1.00 35.19 67 ALA A O 1
ATOM 529 N N . THR A 1 68 ? -36.273 50.285 -23.159 1.00 36.00 68 THR A N 1
ATOM 530 C CA . THR A 1 68 ? -36.688 48.923 -22.771 1.00 36.00 68 THR A CA 1
ATOM 531 C C . THR A 1 68 ? -36.472 48.558 -21.297 1.00 36.00 68 THR A C 1
ATOM 533 O O . THR A 1 68 ? -35.351 48.271 -20.878 1.00 36.00 68 THR A O 1
ATOM 536 N N . SER A 1 69 ? -37.577 48.517 -20.548 1.00 38.91 69 SER A N 1
ATOM 537 C CA . SER A 1 69 ? -37.757 47.932 -19.212 1.00 38.91 69 SER A CA 1
ATOM 538 C C . SER A 1 69 ? -36.547 47.138 -18.688 1.00 38.91 69 SER A C 1
ATOM 540 O O . SER A 1 69 ? -36.315 45.996 -19.103 1.00 38.91 69 SER A O 1
ATOM 542 N N . MET A 1 70 ? -35.785 47.703 -17.746 1.00 42.56 70 MET A N 1
ATOM 543 C CA . MET A 1 70 ? -34.762 46.943 -17.025 1.00 42.56 70 MET A CA 1
ATOM 544 C C . MET A 1 70 ? -35.434 45.854 -16.175 1.00 42.56 70 MET A C 1
ATOM 546 O O . MET A 1 70 ? -35.838 46.072 -15.039 1.00 42.56 70 MET A O 1
ATOM 550 N N . SER A 1 71 ? -35.556 44.653 -16.733 1.00 52.28 71 SER A N 1
ATOM 551 C CA . SER A 1 71 ? -36.063 43.465 -16.049 1.00 52.28 71 SER A CA 1
ATOM 552 C C . SER A 1 71 ? -35.222 43.166 -14.800 1.00 52.28 71 SER A C 1
ATOM 554 O O . SER A 1 71 ? -34.044 42.806 -14.907 1.00 52.28 71 SER A O 1
ATOM 556 N N . THR A 1 72 ? -35.818 43.289 -13.614 1.00 69.88 72 THR A N 1
ATOM 557 C CA . THR A 1 72 ? -35.187 42.963 -12.330 1.00 69.88 72 THR A CA 1
ATOM 558 C C . THR A 1 72 ? -34.759 41.492 -12.311 1.00 69.88 72 THR A C 1
ATOM 560 O O . THR A 1 72 ? -35.578 40.582 -12.444 1.00 69.88 72 THR A O 1
ATOM 563 N N . ILE A 1 73 ? -33.456 41.236 -12.167 1.00 76.06 73 ILE A N 1
ATOM 564 C CA . ILE A 1 73 ? -32.907 39.875 -12.103 1.00 76.06 73 ILE A CA 1
ATOM 565 C C . ILE A 1 73 ? -32.954 39.391 -10.653 1.00 76.06 73 ILE A C 1
ATOM 567 O O . ILE A 1 73 ? -32.377 40.008 -9.759 1.00 76.06 73 ILE A O 1
ATOM 571 N N . ASN A 1 74 ? -33.567 38.233 -10.409 1.00 75.25 74 ASN A N 1
ATOM 572 C CA . ASN A 1 74 ? -33.533 37.604 -9.095 1.00 75.25 74 ASN A CA 1
ATOM 573 C C . ASN A 1 74 ? -32.132 37.027 -8.822 1.00 75.25 74 ASN A C 1
ATOM 575 O O . ASN A 1 74 ? -31.698 36.081 -9.482 1.00 75.25 74 ASN A O 1
ATOM 579 N N . LEU A 1 75 ? -31.423 37.563 -7.824 1.00 72.00 75 LEU A N 1
ATOM 580 C CA . LEU A 1 75 ? -30.032 37.195 -7.519 1.00 72.00 75 LEU A CA 1
ATOM 581 C C . LEU A 1 75 ? -29.859 35.735 -7.059 1.00 72.00 75 LEU A C 1
ATOM 583 O O . LEU A 1 75 ? -28.786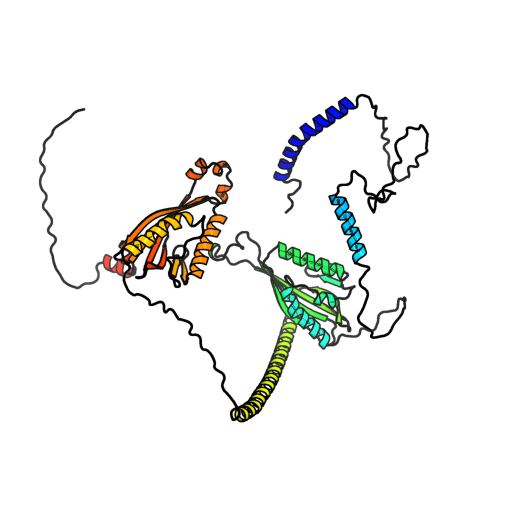 35.163 -7.253 1.00 72.00 75 LEU A O 1
ATOM 587 N N . LYS A 1 76 ? -30.902 35.102 -6.495 1.00 68.94 76 LYS A N 1
ATOM 588 C CA . LYS A 1 76 ? -30.848 33.699 -6.038 1.00 68.94 76 LYS A CA 1
ATOM 589 C C . LYS A 1 76 ? -31.025 32.709 -7.186 1.00 68.94 76 LYS A C 1
ATOM 591 O O . LYS A 1 76 ? -30.343 31.687 -7.230 1.00 68.94 76 LYS A O 1
ATOM 596 N N . THR A 1 77 ? -31.933 32.990 -8.119 1.00 73.38 77 THR A N 1
ATOM 597 C CA . THR A 1 77 ? -32.237 32.084 -9.242 1.00 73.38 77 THR A CA 1
ATOM 598 C C . THR A 1 77 ? -31.533 32.476 -10.544 1.00 73.38 77 THR A C 1
ATOM 600 O O . THR A 1 77 ? -31.491 31.671 -11.477 1.00 73.38 77 THR A O 1
ATOM 603 N N . MET A 1 78 ? -30.937 33.674 -10.593 1.00 79.44 78 MET A N 1
ATOM 604 C CA . MET A 1 78 ? -30.330 34.315 -11.771 1.00 79.44 78 MET A CA 1
ATOM 605 C C . MET A 1 78 ? -31.279 34.386 -12.976 1.00 79.44 78 MET A C 1
ATOM 607 O O . MET A 1 78 ? -30.839 34.355 -14.127 1.00 79.44 78 MET A O 1
ATOM 611 N N . LYS A 1 79 ? -32.584 34.435 -12.703 1.00 84.31 79 LYS A N 1
ATOM 612 C CA . LYS A 1 79 ? -33.648 34.538 -13.700 1.00 84.31 79 LYS A CA 1
ATOM 613 C C . LYS A 1 79 ? -34.197 35.956 -13.739 1.00 84.31 79 LYS A C 1
ATOM 615 O O . LYS A 1 79 ? -34.186 36.654 -12.726 1.00 84.31 79 LYS A O 1
ATOM 620 N N . LEU A 1 80 ? -34.669 36.343 -14.914 1.00 85.12 80 LEU A N 1
ATOM 621 C CA . LEU A 1 80 ? -35.459 37.549 -15.135 1.00 85.12 80 LEU A CA 1
ATOM 622 C C . LEU A 1 80 ? -36.829 37.392 -14.454 1.00 85.12 80 LEU A C 1
ATOM 624 O O . LEU A 1 80 ? -37.199 36.274 -14.073 1.00 85.12 80 LEU A O 1
ATOM 628 N N . ALA A 1 81 ? -37.586 38.482 -14.337 1.00 75.88 81 ALA A N 1
ATOM 629 C CA . ALA A 1 81 ? -38.972 38.442 -13.866 1.00 75.88 81 ALA A CA 1
ATOM 630 C C . ALA A 1 81 ? -39.819 37.426 -14.664 1.00 75.88 81 ALA A C 1
ATOM 632 O O . ALA A 1 81 ? -40.550 36.635 -14.073 1.00 75.88 81 ALA A O 1
ATOM 633 N N . ASP A 1 82 ? -39.576 37.322 -15.973 1.00 71.00 82 ASP A N 1
ATOM 634 C CA . ASP A 1 82 ? -40.261 36.396 -16.890 1.00 71.00 82 ASP A CA 1
ATOM 635 C C . ASP A 1 82 ? -39.819 34.922 -16.735 1.00 71.00 82 ASP A C 1
ATOM 637 O O . ASP A 1 82 ? -40.222 34.038 -17.491 1.00 71.00 82 ASP A O 1
ATOM 641 N N . GLY A 1 83 ? -38.928 34.615 -15.783 1.00 74.62 83 GLY A N 1
ATOM 642 C CA . GLY A 1 83 ? -38.478 33.252 -15.480 1.00 74.62 83 GLY A CA 1
ATOM 643 C C . GLY A 1 83 ? -37.446 32.660 -16.454 1.00 74.62 83 GLY A C 1
ATOM 644 O O . GLY A 1 83 ? -36.940 31.549 -16.213 1.00 74.62 83 GLY A O 1
ATOM 645 N N . THR A 1 84 ? -37.094 33.393 -17.511 1.00 81.88 84 THR A N 1
ATOM 646 C CA . THR A 1 84 ? -36.021 33.102 -18.474 1.00 81.88 84 THR A CA 1
ATOM 647 C C . THR A 1 84 ? -34.643 33.521 -17.952 1.00 81.88 84 THR A C 1
ATOM 649 O O . THR A 1 84 ? -34.502 34.315 -17.020 1.00 81.88 84 THR A O 1
ATOM 652 N N . TYR A 1 85 ? -33.588 32.931 -18.526 1.00 84.88 85 TYR A N 1
ATOM 653 C CA . TYR A 1 85 ? -32.206 33.298 -18.202 1.00 84.88 85 TYR A CA 1
ATOM 654 C C . TYR A 1 85 ? -31.743 34.474 -19.078 1.00 84.88 85 TYR A C 1
ATOM 656 O O . TYR A 1 85 ? -32.051 34.472 -20.272 1.00 84.88 85 TYR A O 1
ATOM 664 N N . PRO A 1 86 ? -30.961 35.429 -18.538 1.00 84.19 86 PRO A N 1
ATOM 665 C CA . PRO A 1 86 ? -30.401 36.523 -19.327 1.00 84.19 86 PRO A CA 1
ATOM 666 C C . PRO A 1 86 ? -29.551 36.017 -20.500 1.00 84.19 86 PRO A C 1
ATOM 668 O O . PRO A 1 86 ? -28.767 35.080 -20.336 1.00 84.19 86 PRO A O 1
ATOM 671 N N . LYS A 1 87 ? -29.655 36.662 -21.672 1.00 76.19 87 LYS A N 1
ATOM 672 C CA . LYS A 1 87 ? -28.963 36.241 -22.911 1.00 76.19 87 LYS A CA 1
ATOM 673 C C . LYS A 1 87 ? -27.430 36.193 -22.783 1.00 76.19 87 LYS A C 1
ATOM 675 O O . LYS A 1 87 ? -26.787 35.391 -23.450 1.00 76.19 87 LYS A O 1
ATOM 680 N N . TRP A 1 88 ? -26.845 36.996 -21.893 1.00 77.88 88 TRP A N 1
ATOM 681 C CA . TRP A 1 88 ? -25.403 37.012 -21.611 1.00 77.88 88 TRP A CA 1
ATOM 682 C C . TRP A 1 88 ? -24.935 35.867 -20.687 1.00 77.88 88 TRP A C 1
ATOM 684 O O . TRP A 1 88 ? -23.733 35.670 -20.490 1.00 77.88 88 TRP A O 1
ATOM 694 N N . LEU A 1 89 ? -25.854 35.087 -20.103 1.00 82.50 89 LEU A N 1
ATOM 695 C CA . LEU A 1 89 ? -25.514 34.004 -19.186 1.00 82.50 89 LEU A CA 1
ATOM 696 C C . LEU A 1 89 ? -25.101 32.736 -19.951 1.00 82.50 89 LEU A C 1
ATOM 698 O O . LEU A 1 89 ? -25.881 32.117 -20.669 1.00 82.50 89 LEU A O 1
ATOM 702 N N . ASN A 1 90 ? -23.861 32.293 -19.736 1.00 82.81 90 ASN A N 1
ATOM 703 C CA . ASN A 1 90 ? -23.291 31.117 -20.400 1.00 82.81 90 ASN A CA 1
ATOM 704 C C . ASN A 1 90 ? -24.126 29.831 -20.174 1.00 82.81 90 ASN A C 1
ATOM 706 O O . ASN A 1 90 ? -24.425 29.458 -19.034 1.00 82.81 90 ASN A O 1
ATOM 710 N N . GLN A 1 91 ? -24.403 29.083 -21.251 1.00 78.75 91 GLN A N 1
ATOM 711 C CA . GLN A 1 91 ? -25.174 27.830 -21.240 1.00 78.75 91 GLN A CA 1
ATOM 712 C C . GLN A 1 91 ? -24.650 26.772 -20.251 1.00 78.75 91 GLN A C 1
ATOM 714 O O . GLN A 1 91 ? -25.443 26.048 -19.640 1.00 78.75 91 GLN A O 1
ATOM 719 N N . LYS A 1 92 ? -23.330 26.689 -20.017 1.00 79.81 92 LYS A N 1
ATOM 720 C CA . LYS A 1 92 ? -22.765 25.775 -19.001 1.00 79.81 92 LYS A CA 1
ATOM 721 C C . LYS A 1 92 ? -23.213 26.147 -17.584 1.00 79.81 92 LYS A C 1
ATOM 723 O O . LYS A 1 92 ? -23.459 25.262 -16.762 1.00 79.81 92 LYS A O 1
ATOM 728 N N . LYS A 1 93 ? -23.335 27.445 -17.294 1.00 80.44 93 LYS A N 1
ATOM 729 C CA . LYS A 1 93 ? -23.781 27.957 -15.991 1.00 80.44 93 LYS A CA 1
ATOM 730 C C . LYS A 1 93 ? -25.282 27.735 -15.804 1.00 80.44 93 LYS A C 1
ATOM 732 O O . LYS A 1 93 ? -25.692 27.272 -14.743 1.00 80.44 93 LYS A O 1
ATOM 737 N N . ILE A 1 94 ? -26.064 27.912 -16.870 1.00 85.56 94 ILE A N 1
ATOM 738 C CA . ILE A 1 94 ? -27.490 27.556 -16.908 1.00 85.56 94 ILE A CA 1
ATOM 739 C C . ILE A 1 94 ? -27.696 26.060 -16.608 1.00 85.56 94 ILE A C 1
ATOM 741 O O . ILE A 1 94 ? -28.524 25.713 -15.767 1.00 85.56 94 ILE A O 1
ATOM 745 N N . ARG A 1 95 ? -26.912 25.158 -17.225 1.00 80.12 95 ARG A N 1
ATOM 746 C CA . ARG A 1 95 ? -26.989 23.707 -16.949 1.00 80.12 95 ARG A CA 1
ATOM 747 C C . ARG A 1 95 ? -26.715 23.369 -15.479 1.00 80.12 95 ARG A C 1
ATOM 749 O O . ARG A 1 95 ? -27.449 22.567 -14.907 1.00 80.12 95 ARG A O 1
ATOM 756 N N . LYS A 1 96 ? -25.712 23.997 -14.851 1.00 81.69 96 LYS A N 1
ATOM 757 C CA . LYS A 1 96 ? -25.424 23.810 -13.414 1.00 81.69 96 LYS A CA 1
ATOM 758 C C . LYS A 1 96 ? -26.582 24.257 -12.520 1.00 81.69 96 LYS A C 1
ATOM 760 O O . LYS A 1 96 ? -26.945 23.521 -11.609 1.00 81.69 96 LYS A O 1
ATOM 765 N N . LEU A 1 97 ? -27.182 25.417 -12.798 1.00 83.25 97 LEU A N 1
ATOM 766 C CA . LEU A 1 97 ? -28.330 25.922 -12.035 1.00 83.25 97 LEU A CA 1
ATOM 767 C C . LEU A 1 97 ? -29.559 25.009 -12.182 1.00 83.25 97 LEU A C 1
ATOM 769 O O . LEU A 1 97 ? -30.230 24.720 -11.195 1.00 83.25 97 LEU A O 1
ATOM 773 N N . LYS A 1 98 ? -29.814 24.477 -13.387 1.00 81.75 98 LYS A N 1
ATOM 774 C CA . LYS A 1 98 ? -30.887 23.495 -13.622 1.00 81.75 98 LYS A CA 1
ATOM 775 C C . LYS A 1 98 ? -30.654 22.178 -12.871 1.00 81.75 98 LYS A C 1
ATOM 777 O O . LYS A 1 98 ? -31.600 21.629 -12.317 1.00 81.75 98 LYS A O 1
ATOM 782 N N . LEU A 1 99 ? -29.415 21.683 -12.824 1.00 78.62 99 LEU A N 1
ATOM 783 C CA . LEU A 1 99 ? -29.050 20.477 -12.066 1.00 78.62 99 LEU A CA 1
ATOM 784 C C . LEU A 1 99 ? -29.218 20.673 -10.553 1.00 78.62 99 LEU A C 1
ATOM 786 O O . LEU A 1 99 ? -29.779 19.801 -9.895 1.00 78.62 99 LEU A O 1
ATOM 790 N N . ALA A 1 100 ? -28.803 21.827 -10.020 1.00 73.38 100 ALA A N 1
ATOM 791 C CA . ALA A 1 100 ? -28.991 22.171 -8.610 1.00 73.38 100 ALA A CA 1
ATOM 792 C C . ALA A 1 100 ? -30.483 22.222 -8.226 1.00 73.38 100 ALA A C 1
ATOM 794 O O . ALA A 1 100 ? -30.879 21.648 -7.214 1.00 73.38 100 ALA A O 1
ATOM 795 N N . ALA A 1 101 ? -31.328 22.812 -9.080 1.00 70.25 101 ALA A N 1
ATOM 796 C CA . ALA A 1 101 ? -32.779 22.828 -8.879 1.00 70.25 101 ALA A CA 1
ATOM 797 C C . ALA A 1 101 ? -33.421 21.428 -8.994 1.00 70.25 101 ALA A C 1
ATOM 799 O O . ALA A 1 101 ? -34.374 21.118 -8.279 1.00 70.25 101 ALA A O 1
ATOM 800 N N . LYS A 1 102 ? -32.900 20.553 -9.870 1.00 67.56 102 LYS A N 1
ATOM 801 C CA . LYS A 1 102 ? -33.405 19.177 -10.045 1.00 67.56 102 LYS A CA 1
ATOM 802 C C . LYS A 1 102 ? -33.042 18.274 -8.859 1.00 67.56 102 LYS A C 1
ATOM 804 O O . LYS A 1 102 ? -33.878 17.479 -8.443 1.00 67.56 102 LYS A O 1
ATOM 809 N N . GLY A 1 103 ? -31.853 18.457 -8.275 1.00 56.16 103 GLY A N 1
ATOM 810 C CA . GLY A 1 103 ? -31.407 17.742 -7.072 1.00 56.16 103 GLY A CA 1
ATOM 811 C C . GLY A 1 103 ? -32.241 18.052 -5.823 1.00 56.16 103 GLY A C 1
ATOM 812 O O . GLY A 1 103 ? -32.448 17.168 -4.997 1.00 56.16 103 GLY A O 1
ATOM 813 N N . GLN A 1 104 ? -32.790 19.268 -5.716 1.00 54.97 104 GLN A N 1
ATOM 814 C CA . GLN A 1 104 ? -33.726 19.628 -4.642 1.00 54.97 104 GLN A CA 1
ATOM 815 C C . GLN A 1 104 ? -35.124 19.019 -4.836 1.00 54.97 104 GLN A C 1
ATOM 817 O O . GLN A 1 104 ? -35.782 18.684 -3.857 1.00 54.97 104 GLN A O 1
ATOM 822 N N . ARG A 1 105 ? -35.572 18.808 -6.083 1.00 47.69 105 ARG A N 1
ATOM 823 C CA . ARG A 1 105 ? -36.873 18.173 -6.371 1.00 47.69 105 ARG A CA 1
ATOM 824 C C . ARG A 1 105 ? -36.854 16.646 -6.234 1.00 47.69 105 ARG A C 1
ATOM 826 O O . ARG A 1 105 ? -37.874 16.068 -5.882 1.00 47.69 105 ARG A O 1
ATOM 833 N N . SER A 1 106 ? -35.711 15.985 -6.433 1.00 43.75 106 SER A N 1
ATOM 834 C CA . SER A 1 106 ? -35.581 14.526 -6.255 1.00 43.75 106 SER A CA 1
ATOM 835 C C . SER A 1 106 ? -35.480 14.061 -4.794 1.00 43.75 106 SER A C 1
ATOM 837 O O . SER A 1 106 ? -35.488 12.859 -4.547 1.00 43.75 106 SER A O 1
ATOM 839 N N . GLY A 1 107 ? -35.389 14.983 -3.827 1.00 37.62 107 GLY A N 1
ATOM 840 C CA . GLY A 1 107 ? -35.379 14.673 -2.390 1.00 37.62 107 GLY A CA 1
ATOM 841 C C . GLY A 1 107 ? -36.764 14.619 -1.731 1.00 37.62 107 GLY A C 1
ATOM 842 O O . GLY A 1 107 ? -36.870 14.193 -0.588 1.00 37.62 107 GLY A O 1
ATOM 843 N N . LEU A 1 108 ? -37.825 15.023 -2.439 1.00 40.97 108 LEU A N 1
ATOM 844 C CA . LEU A 1 108 ? -39.191 15.145 -1.900 1.00 40.97 108 LEU A CA 1
ATOM 845 C C . LEU A 1 108 ? -40.155 14.040 -2.372 1.00 40.97 108 LEU A C 1
ATOM 847 O O . LEU A 1 108 ? -41.359 14.145 -2.171 1.00 40.97 108 LEU A O 1
ATOM 851 N N . GLY A 1 109 ? -39.643 12.960 -2.968 1.00 32.41 109 GLY A N 1
ATOM 852 C CA . GLY A 1 109 ? -40.466 11.905 -3.567 1.00 32.41 109 GLY A CA 1
ATOM 853 C C . GLY A 1 109 ? -39.920 10.494 -3.373 1.00 32.41 109 GLY A C 1
ATOM 854 O O . GLY A 1 109 ? -39.667 9.813 -4.358 1.00 32.41 109 GLY A O 1
ATOM 855 N N . ARG A 1 110 ? -39.735 10.050 -2.124 1.00 33.81 110 ARG A N 1
ATOM 856 C CA . ARG A 1 110 ? -39.738 8.620 -1.750 1.00 33.81 110 ARG A CA 1
ATOM 857 C C . ARG A 1 110 ? -40.340 8.451 -0.352 1.00 33.81 110 ARG A C 1
ATOM 859 O O . ARG A 1 110 ? -39.630 8.384 0.645 1.00 33.81 110 ARG A O 1
ATOM 866 N N . LYS A 1 111 ? -41.671 8.407 -0.301 1.00 31.58 111 LYS A N 1
ATOM 867 C CA . LYS A 1 111 ? -42.455 7.770 0.766 1.00 31.58 111 LYS A CA 1
ATOM 868 C C . LYS A 1 111 ? -43.235 6.603 0.148 1.00 31.58 111 LYS A C 1
ATOM 870 O O . LYS A 1 111 ? -43.603 6.695 -1.019 1.00 31.58 111 LYS A O 1
ATOM 875 N N . ALA A 1 112 ? -43.495 5.595 0.989 1.00 32.28 112 ALA A N 1
ATOM 876 C CA . ALA A 1 112 ? -44.099 4.267 0.774 1.00 32.28 112 ALA A CA 1
ATOM 877 C C . ALA A 1 112 ? -43.064 3.147 0.529 1.00 32.28 112 ALA A C 1
ATOM 879 O O . ALA A 1 112 ? -42.203 3.285 -0.328 1.00 32.28 112 ALA A O 1
ATOM 880 N N . ASN A 1 113 ? -43.069 2.002 1.217 1.00 30.30 113 ASN A N 1
ATOM 881 C CA . ASN A 1 113 ? -43.902 1.479 2.305 1.00 30.30 113 ASN A CA 1
ATOM 882 C C . ASN A 1 113 ? -43.147 0.286 2.921 1.00 30.30 113 ASN A C 1
ATOM 884 O O . ASN A 1 113 ? -42.748 -0.597 2.171 1.00 30.30 113 ASN A O 1
ATOM 888 N N . LEU A 1 114 ? -43.025 0.210 4.248 1.00 30.59 114 LEU A N 1
ATOM 889 C CA . LEU A 1 114 ? -42.993 -1.062 4.982 1.00 30.59 114 LEU A CA 1
ATOM 890 C C . LEU A 1 114 ? -43.459 -0.814 6.425 1.00 30.59 114 LEU A C 1
ATOM 892 O O . LEU A 1 114 ? -42.763 -0.252 7.261 1.00 30.59 114 LEU A O 1
ATOM 896 N N . ARG A 1 115 ? -44.746 -1.128 6.577 1.00 28.52 115 ARG A N 1
ATOM 897 C CA . ARG A 1 115 ? -45.573 -1.486 7.736 1.00 28.52 115 ARG A CA 1
ATOM 898 C C . ARG A 1 115 ? -44.967 -1.389 9.149 1.00 28.52 115 ARG A C 1
ATOM 900 O O . ARG A 1 115 ? -44.031 -2.093 9.490 1.00 28.52 115 ARG A O 1
ATOM 907 N N . LEU A 1 116 ? -45.669 -0.587 9.956 1.00 30.56 116 LEU A N 1
ATOM 908 C CA . LEU A 1 116 ? -46.185 -0.877 11.303 1.00 30.56 116 LEU A CA 1
ATOM 909 C C . LEU A 1 116 ? -45.358 -1.806 12.211 1.00 30.56 116 LEU A C 1
ATOM 911 O O . LEU A 1 116 ? -45.501 -3.021 12.160 1.00 30.56 116 LEU A O 1
ATOM 915 N N . SER A 1 117 ? -44.741 -1.193 13.219 1.00 29.84 117 SER A N 1
ATOM 916 C CA . SER A 1 117 ? -45.148 -1.451 14.602 1.00 29.84 117 SER A CA 1
ATOM 917 C C . SER A 1 117 ? -45.135 -0.138 15.390 1.00 29.84 117 SER A C 1
ATOM 919 O O . SER A 1 117 ? -44.103 0.497 15.594 1.00 29.84 117 SER A O 1
ATOM 921 N N . SER A 1 118 ? -46.342 0.275 15.761 1.00 30.50 118 SER A N 1
ATOM 922 C CA . SER A 1 118 ? -46.713 1.119 16.901 1.00 30.50 118 SER A CA 1
ATOM 923 C C . SER A 1 118 ? -45.839 0.836 18.144 1.00 30.50 118 SER A C 1
ATOM 925 O O . SER A 1 118 ? -45.452 -0.306 18.341 1.00 30.50 118 SER A O 1
ATOM 927 N N . ALA A 1 119 ? -45.517 1.747 19.059 1.00 29.11 119 ALA A N 1
ATOM 928 C CA . ALA A 1 119 ? -46.210 2.941 19.521 1.00 29.11 119 ALA A CA 1
ATOM 929 C C . ALA A 1 119 ? -45.282 3.763 20.450 1.00 29.11 119 ALA A C 1
ATOM 931 O O . ALA A 1 119 ? -44.283 3.245 20.938 1.00 29.11 119 ALA A O 1
ATOM 932 N N . VAL A 1 120 ? -45.751 4.972 20.805 1.00 33.28 120 VAL A N 1
ATOM 933 C CA . VAL A 1 120 ? -45.355 5.777 21.985 1.00 33.28 120 VAL A CA 1
ATOM 934 C C . VAL A 1 120 ? -44.025 6.543 21.779 1.00 33.28 120 VAL A C 1
ATOM 936 O O . VAL A 1 120 ? -42.993 5.944 21.553 1.00 33.28 120 VAL A O 1
ATOM 939 N N . ARG A 1 121 ? -43.923 7.879 21.811 1.00 32.16 121 ARG A N 1
ATOM 940 C CA . ARG A 1 121 ? -44.655 8.898 22.576 1.00 32.16 121 ARG A CA 1
ATOM 941 C C . ARG A 1 121 ? -44.494 10.282 21.911 1.00 32.16 121 ARG A C 1
ATOM 943 O O . ARG A 1 121 ? -43.467 10.584 21.312 1.00 32.16 121 ARG A O 1
ATOM 950 N N . ARG A 1 122 ? -45.529 11.113 22.044 1.00 31.92 122 ARG A N 1
ATOM 951 C CA . ARG A 1 122 ? -45.552 12.549 21.725 1.00 31.92 122 ARG A CA 1
ATOM 952 C C . ARG A 1 122 ? -44.912 13.372 22.853 1.00 31.92 122 ARG A C 1
ATOM 954 O O . ARG A 1 122 ? -45.035 12.976 24.003 1.00 31.92 122 ARG A O 1
ATOM 961 N N . PHE A 1 123 ? -44.336 14.509 22.445 1.00 32.22 123 PHE A N 1
ATOM 962 C CA . PHE A 1 123 ? -44.099 15.791 23.135 1.00 32.22 123 PHE A CA 1
ATOM 963 C C . PHE A 1 123 ? -43.675 15.803 24.614 1.00 32.22 123 PHE A C 1
ATOM 965 O O . PHE A 1 123 ? -44.421 15.363 25.475 1.00 32.22 123 PHE A O 1
ATOM 972 N N . CYS A 1 124 ? -42.549 16.477 24.893 1.00 26.94 124 CYS A N 1
ATOM 973 C CA . CYS A 1 124 ? -42.489 17.593 25.848 1.00 26.94 124 CYS A CA 1
ATOM 974 C C . CYS A 1 124 ? -41.143 18.331 25.746 1.00 26.94 124 CYS A C 1
ATOM 976 O O . CYS A 1 124 ? -40.078 17.768 25.980 1.00 26.94 124 CYS A O 1
ATOM 978 N N . THR A 1 125 ? -41.213 19.614 25.400 1.00 43.41 125 THR A N 1
ATOM 979 C CA . THR A 1 125 ? -40.211 20.627 25.731 1.00 43.41 125 THR A CA 1
ATOM 980 C C . THR A 1 125 ? -40.314 20.936 27.223 1.00 43.41 125 THR A C 1
ATOM 982 O O . THR A 1 125 ? -41.305 21.525 27.642 1.00 43.41 125 THR A O 1
ATOM 985 N N . ALA A 1 126 ? -39.311 20.553 28.008 1.00 29.48 126 ALA A N 1
ATOM 986 C CA . ALA A 1 126 ? -39.023 21.121 29.322 1.00 29.48 126 ALA A CA 1
ATOM 987 C C . ALA A 1 126 ? -37.604 20.705 29.727 1.00 29.48 126 ALA A C 1
ATOM 989 O O . ALA A 1 126 ? -37.258 19.527 29.709 1.00 29.48 126 ALA A O 1
ATOM 990 N N . SER A 1 127 ? -36.774 21.682 30.071 1.00 52.91 127 SER A N 1
ATOM 991 C CA . SER A 1 127 ? -35.524 21.481 30.800 1.00 52.91 127 SER A CA 1
ATOM 992 C C . SER A 1 127 ? -35.815 20.859 32.171 1.00 52.91 127 SER A C 1
ATOM 994 O O . SER A 1 127 ? -36.590 21.431 32.938 1.00 52.91 127 SER A O 1
ATOM 996 N N . THR A 1 128 ? -35.219 19.709 32.503 1.00 33.00 128 THR A N 1
ATOM 997 C CA . THR A 1 128 ? -35.208 19.130 33.868 1.00 33.00 128 THR A CA 1
ATOM 998 C C . THR A 1 128 ? -34.042 18.119 33.999 1.00 33.00 128 THR A C 1
ATOM 1000 O O . THR A 1 128 ? -33.440 17.775 32.982 1.00 33.00 128 THR A O 1
ATOM 1003 N N . PRO A 1 129 ? -33.603 17.750 35.219 1.00 41.97 129 PRO A N 1
ATOM 1004 C CA . PRO A 1 129 ? -32.233 17.881 35.706 1.00 41.97 129 PRO A CA 1
ATOM 1005 C C . PRO A 1 129 ? -31.430 16.573 35.580 1.00 41.97 129 PRO A C 1
ATOM 1007 O O . PRO A 1 129 ? -31.964 15.531 35.208 1.00 41.97 129 PRO A O 1
ATOM 1010 N N . ALA A 1 130 ? -30.131 16.644 35.887 1.00 43.66 130 ALA A N 1
ATOM 1011 C CA . ALA A 1 130 ? -29.178 15.536 35.822 1.00 43.66 130 ALA A CA 1
ATOM 1012 C C . ALA A 1 130 ? -29.725 14.238 36.449 1.00 43.66 130 ALA A C 1
ATOM 1014 O O . ALA A 1 130 ? -29.987 14.173 37.649 1.00 43.66 130 ALA A O 1
ATOM 1015 N N . ALA A 1 131 ? -29.889 13.218 35.602 1.00 40.16 131 ALA A N 1
ATOM 1016 C CA . ALA A 1 131 ? -30.319 11.879 35.981 1.00 40.16 131 ALA A CA 1
ATOM 1017 C C . ALA A 1 131 ? -29.254 11.170 36.851 1.00 40.16 131 ALA A C 1
ATOM 1019 O O . ALA A 1 131 ? -28.064 11.489 36.737 1.00 40.16 131 ALA A O 1
ATOM 1020 N N . PRO A 1 132 ? -29.651 10.198 37.696 1.00 44.47 132 PRO A N 1
ATOM 1021 C CA . PRO A 1 132 ? -28.715 9.367 38.451 1.00 44.47 132 PRO A CA 1
ATOM 1022 C C . PRO A 1 132 ? -27.728 8.687 37.493 1.00 44.47 132 PRO A C 1
ATOM 1024 O O . PRO A 1 132 ? -28.114 8.263 36.404 1.00 44.47 132 PRO A O 1
ATOM 1027 N N . LYS A 1 133 ? -26.449 8.595 37.875 1.00 60.25 133 LYS A N 1
ATOM 1028 C CA . LYS A 1 133 ? -25.411 7.958 37.051 1.00 60.25 133 LYS A CA 1
ATOM 1029 C C . LYS A 1 133 ? -25.623 6.442 37.024 1.00 60.25 133 LYS A C 1
ATOM 1031 O O . LYS A 1 133 ? -25.064 5.722 37.844 1.00 60.25 133 LYS A O 1
ATOM 1036 N N . GLU A 1 134 ? -26.448 5.968 36.101 1.00 76.25 134 GLU A N 1
ATOM 1037 C CA . GLU A 1 134 ? -26.539 4.547 35.771 1.00 76.25 134 GLU A CA 1
ATOM 1038 C C . GLU A 1 134 ? -25.220 4.108 35.117 1.00 76.25 134 GLU A C 1
ATOM 1040 O O . GLU A 1 134 ? -24.802 4.661 34.095 1.00 76.25 134 GLU A O 1
ATOM 1045 N N . LEU A 1 135 ? -24.538 3.147 35.742 1.00 82.56 135 LEU A N 1
ATOM 1046 C CA . LEU A 1 135 ? -23.282 2.577 35.254 1.00 82.56 135 LEU A CA 1
ATOM 1047 C C . LEU A 1 135 ? -23.548 1.603 34.092 1.00 82.56 135 LEU A C 1
ATOM 1049 O O . LEU A 1 135 ? -24.560 0.895 34.106 1.00 82.56 135 LEU A O 1
ATOM 1053 N N . PRO A 1 136 ? -22.667 1.541 33.079 1.00 86.88 136 PRO A N 1
ATOM 1054 C CA . PRO A 1 136 ? -22.815 0.606 31.970 1.00 86.88 136 PRO A CA 1
ATOM 1055 C C . PRO A 1 136 ? -22.571 -0.847 32.391 1.00 86.88 136 PRO A C 1
ATOM 1057 O O . PRO A 1 136 ? -21.753 -1.145 33.259 1.00 86.88 136 PRO A O 1
ATOM 1060 N N . SER A 1 137 ? -23.273 -1.774 31.731 1.00 88.94 137 SER A N 1
ATOM 1061 C CA . SER A 1 137 ? -23.049 -3.212 31.912 1.00 88.94 137 SER A CA 1
ATOM 1062 C C . SER A 1 137 ? -21.662 -3.621 31.405 1.00 88.94 137 SER A C 1
ATOM 1064 O O . SER A 1 137 ? -21.215 -3.161 30.350 1.00 88.94 137 SER A O 1
ATOM 1066 N N . LYS A 1 138 ? -21.016 -4.561 32.106 1.00 86.19 138 LYS A N 1
ATOM 1067 C CA . LYS A 1 138 ? -19.711 -5.126 31.725 1.00 86.19 138 LYS A CA 1
ATOM 1068 C C . LYS A 1 138 ? -19.718 -5.703 30.307 1.00 86.19 138 LYS A C 1
ATOM 1070 O O . LYS A 1 138 ? -18.760 -5.523 29.562 1.00 86.19 138 LYS A O 1
ATOM 1075 N N . GLU A 1 139 ? -20.804 -6.364 29.910 1.00 86.88 139 GLU A N 1
ATOM 1076 C CA . GLU A 1 139 ? -20.944 -6.938 28.564 1.00 86.88 139 GLU A CA 1
ATOM 1077 C C . GLU A 1 139 ? -20.903 -5.865 27.474 1.00 86.88 139 GLU A C 1
ATOM 1079 O O . GLU A 1 139 ? -20.306 -6.062 26.416 1.00 86.88 139 GLU A O 1
ATOM 1084 N N . LEU A 1 140 ? -21.497 -4.705 27.758 1.00 89.12 140 LEU A N 1
ATOM 1085 C CA . LEU A 1 140 ? -21.526 -3.583 26.836 1.00 89.12 140 LEU A CA 1
ATOM 1086 C C . LEU A 1 140 ? -20.123 -2.992 26.672 1.00 89.12 140 LEU A C 1
ATOM 1088 O O . LEU A 1 140 ? -19.690 -2.730 25.548 1.00 89.12 140 LEU A O 1
ATOM 1092 N N . LEU A 1 141 ? -19.386 -2.834 27.775 1.00 89.50 141 LEU A N 1
ATOM 1093 C CA . LEU A 1 141 ? -18.000 -2.364 27.731 1.00 89.50 141 LEU A CA 1
ATOM 1094 C C . LEU A 1 141 ? -17.120 -3.312 26.904 1.00 89.50 141 LEU A C 1
ATOM 1096 O O . LEU A 1 141 ? -16.364 -2.864 26.043 1.00 89.50 141 LEU A O 1
ATOM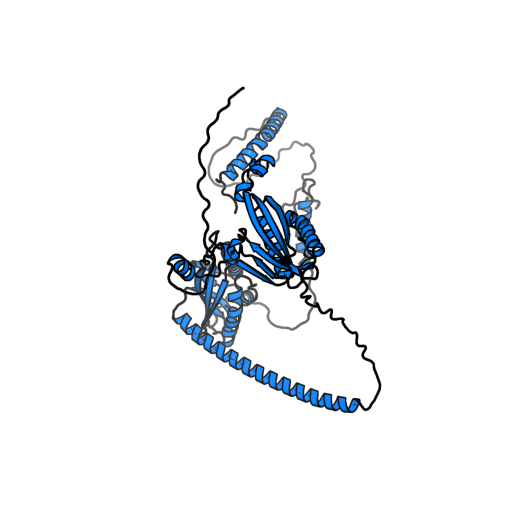 1100 N N . LEU A 1 142 ? -17.290 -4.625 27.088 1.00 89.38 142 LEU A N 1
ATOM 1101 C CA . LEU A 1 142 ? -16.598 -5.648 26.299 1.00 89.38 142 LEU A CA 1
ATOM 1102 C C . LEU A 1 142 ? -16.979 -5.607 24.811 1.00 89.38 142 LEU A C 1
ATOM 1104 O O . LEU A 1 142 ? -16.132 -5.825 23.948 1.00 89.38 142 LEU A O 1
ATOM 1108 N N . GLN A 1 143 ? -18.233 -5.294 24.482 1.00 89.25 143 GLN A N 1
ATOM 1109 C CA . GLN A 1 143 ? -18.665 -5.151 23.092 1.00 89.25 143 GLN A CA 1
ATOM 1110 C C . GLN A 1 143 ? -17.986 -3.960 22.401 1.00 89.25 143 GLN A C 1
ATOM 1112 O O . GLN A 1 143 ? -17.524 -4.082 21.261 1.00 89.25 143 GLN A O 1
ATOM 1117 N N . VAL A 1 144 ? -17.922 -2.809 23.077 1.00 90.88 144 VAL A N 1
ATOM 1118 C CA . VAL A 1 144 ? -17.232 -1.616 22.561 1.00 90.88 144 VAL A CA 1
ATOM 1119 C C . VAL A 1 144 ? -15.738 -1.900 22.407 1.00 90.88 144 VAL A C 1
ATOM 1121 O O . VAL A 1 144 ? -15.151 -1.557 21.381 1.00 90.88 144 VAL A O 1
ATOM 1124 N N . ASP A 1 145 ? -15.141 -2.591 23.371 1.00 91.62 145 ASP A N 1
ATOM 1125 C CA . ASP A 1 145 ? -13.750 -3.026 23.324 1.00 91.62 145 ASP A CA 1
ATOM 1126 C C . ASP A 1 145 ? -13.446 -3.939 22.115 1.00 91.62 145 ASP A C 1
ATOM 1128 O O . ASP A 1 145 ? -12.560 -3.629 21.313 1.00 91.62 145 ASP A O 1
ATOM 1132 N N . TRP A 1 146 ? -14.235 -4.996 21.888 1.00 90.88 146 TRP A N 1
ATOM 1133 C CA . TRP A 1 146 ? -14.088 -5.856 20.702 1.00 90.88 146 TRP A CA 1
ATOM 1134 C C . TRP A 1 146 ? -14.244 -5.084 19.391 1.00 90.88 146 TRP A C 1
ATOM 1136 O O . TRP A 1 146 ? -13.542 -5.350 18.412 1.00 90.88 146 TRP A O 1
ATOM 1146 N N . MET A 1 147 ? -15.141 -4.097 19.351 1.00 91.94 147 MET A N 1
ATOM 1147 C CA . MET A 1 147 ? -15.268 -3.226 18.186 1.00 91.94 147 MET A CA 1
ATOM 1148 C C . MET A 1 147 ? -13.982 -2.412 17.962 1.00 91.94 147 MET A C 1
ATOM 1150 O O . MET A 1 147 ? -13.524 -2.280 16.822 1.00 91.94 147 MET A O 1
ATOM 1154 N N . MET A 1 148 ? -13.375 -1.881 19.024 1.00 93.12 148 MET A N 1
ATOM 1155 C CA . MET A 1 148 ? -12.142 -1.097 18.936 1.00 93.12 148 MET A CA 1
ATOM 1156 C C . MET A 1 148 ? -10.936 -1.941 18.517 1.00 93.12 148 MET A C 1
ATOM 1158 O O . MET A 1 148 ? -10.142 -1.477 17.696 1.00 93.12 148 MET A O 1
ATOM 1162 N N . GLU A 1 149 ? -10.844 -3.192 18.966 1.00 92.69 149 GLU A N 1
ATOM 1163 C CA . GLU A 1 149 ? -9.813 -4.147 18.538 1.00 92.69 149 GLU A CA 1
ATOM 1164 C C . GLU A 1 149 ? -9.789 -4.325 17.006 1.00 92.69 149 GLU A C 1
ATOM 1166 O O . GLU A 1 149 ? -8.726 -4.359 16.382 1.00 92.69 149 GLU A O 1
ATOM 1171 N N . VAL A 1 150 ? -10.965 -4.328 16.367 1.00 92.69 150 VAL A N 1
ATOM 1172 C CA . VAL A 1 150 ? -11.100 -4.416 14.902 1.00 92.69 150 VAL A CA 1
ATOM 1173 C C . VAL A 1 150 ? -10.863 -3.066 14.213 1.00 92.69 150 VAL A C 1
ATOM 1175 O O . VAL A 1 150 ? -10.264 -2.997 13.132 1.00 92.69 150 VAL A O 1
ATOM 1178 N N . LEU A 1 151 ? -11.345 -1.966 14.799 1.00 93.50 151 LEU A N 1
ATOM 1179 C CA . LEU A 1 151 ? -11.314 -0.648 14.157 1.00 93.50 151 LEU A CA 1
ATOM 1180 C C . LEU A 1 151 ? -9.951 0.048 14.236 1.00 93.50 151 LEU A C 1
ATOM 1182 O O . LEU A 1 151 ? -9.571 0.718 13.269 1.00 93.50 151 LEU A O 1
ATOM 1186 N N . VAL A 1 152 ? -9.210 -0.107 15.338 1.00 94.56 152 VAL A N 1
ATOM 1187 C CA . VAL A 1 152 ? -7.928 0.580 15.581 1.00 94.56 152 VAL A CA 1
ATOM 1188 C C . VAL A 1 152 ? -6.875 0.231 14.521 1.00 94.56 152 VAL A C 1
ATOM 1190 O O . VAL A 1 152 ? -6.339 1.162 13.909 1.00 94.56 152 VAL A O 1
ATOM 1193 N N . PRO A 1 153 ? -6.624 -1.048 14.169 1.00 93.94 153 PRO A N 1
ATOM 1194 C CA . PRO A 1 153 ? -5.695 -1.385 13.086 1.00 93.94 153 PRO A CA 1
ATOM 1195 C C . PRO A 1 153 ? -6.138 -0.831 11.724 1.00 93.94 153 PRO A C 1
ATOM 1197 O O . PRO A 1 153 ? -5.329 -0.470 10.862 1.00 93.94 153 PRO A O 1
ATOM 1200 N N . GLY A 1 154 ? -7.454 -0.718 11.536 1.00 92.00 154 GLY A N 1
ATOM 1201 C CA . GLY A 1 154 ? -8.078 -0.127 10.363 1.00 92.00 154 GLY A CA 1
ATOM 1202 C C . GLY A 1 154 ? -8.054 1.403 10.334 1.00 92.00 154 GLY A C 1
ATOM 1203 O O . GLY A 1 154 ? -8.411 1.971 9.301 1.00 92.00 154 GLY A O 1
ATOM 1204 N N . PHE A 1 155 ? -7.604 2.097 11.387 1.00 93.69 155 PHE A N 1
ATOM 1205 C CA . PHE A 1 155 ? -7.817 3.538 11.558 1.00 93.69 155 PHE A CA 1
ATOM 1206 C C . PHE A 1 155 ? -7.337 4.406 10.385 1.00 93.69 155 PHE A C 1
ATOM 1208 O O . PHE A 1 155 ? -7.903 5.466 10.161 1.00 93.69 155 PHE A O 1
ATOM 1215 N N . MET A 1 156 ? -6.352 3.997 9.585 1.00 90.69 156 MET A N 1
ATOM 1216 C CA . MET A 1 156 ? -5.910 4.793 8.425 1.00 90.69 156 MET A CA 1
ATOM 1217 C C . MET A 1 156 ? -6.618 4.442 7.107 1.00 90.69 156 MET A C 1
ATOM 1219 O O . MET A 1 156 ? -6.581 5.233 6.163 1.00 90.69 156 MET A O 1
ATOM 1223 N N . LYS A 1 157 ? -7.254 3.268 7.017 1.00 88.69 157 LYS A N 1
ATOM 1224 C CA . LYS A 1 157 ? -7.748 2.688 5.752 1.00 88.69 157 LYS A CA 1
ATOM 1225 C C . LYS A 1 157 ? -9.250 2.398 5.757 1.00 88.69 157 LYS A C 1
ATOM 1227 O O . LYS A 1 157 ? -9.906 2.585 4.734 1.00 88.69 157 LYS A O 1
ATOM 1232 N N . SER A 1 158 ? -9.794 1.944 6.881 1.00 90.69 158 SER A N 1
ATOM 1233 C CA . SER A 1 158 ? -11.184 1.518 7.014 1.00 90.69 158 SER A CA 1
ATOM 1234 C C . SER A 1 158 ? -12.136 2.700 7.244 1.00 90.69 158 SER A C 1
ATOM 1236 O O . SER A 1 158 ? -11.750 3.819 7.618 1.00 90.69 158 SER A O 1
ATOM 1238 N N . ARG A 1 159 ? -13.425 2.456 6.996 1.00 90.00 159 ARG A N 1
ATOM 1239 C CA . ARG A 1 159 ? -14.504 3.401 7.304 1.00 90.00 159 ARG A CA 1
ATOM 1240 C C . ARG A 1 159 ? -14.865 3.262 8.786 1.00 90.00 159 ARG A C 1
ATOM 1242 O O . ARG A 1 159 ? -15.205 2.170 9.212 1.00 90.00 159 ARG A O 1
ATOM 1249 N N . LEU A 1 160 ? -14.872 4.364 9.536 1.00 91.88 160 LEU A N 1
ATOM 1250 C CA . LEU A 1 160 ? -15.212 4.377 10.972 1.00 91.88 160 LEU A CA 1
ATOM 1251 C C . LEU A 1 160 ? -16.712 4.560 11.229 1.00 91.88 160 LEU A C 1
ATOM 1253 O O . LEU A 1 160 ? -17.087 5.109 12.256 1.00 91.88 160 LEU A O 1
ATOM 1257 N N . ARG A 1 161 ? -17.575 4.149 10.292 1.00 91.44 161 ARG A N 1
ATOM 1258 C CA . ARG A 1 161 ? -19.030 4.254 10.492 1.00 91.44 161 ARG A CA 1
ATOM 1259 C C . ARG A 1 161 ? -19.485 3.544 11.775 1.00 91.44 161 ARG A C 1
ATOM 1261 O O . ARG A 1 161 ? -20.099 4.236 12.570 1.00 91.44 161 ARG A O 1
ATOM 1268 N N . PRO A 1 162 ? -19.064 2.289 12.055 1.00 91.75 162 PRO A N 1
ATOM 1269 C CA . PRO A 1 162 ? -19.508 1.588 13.263 1.00 91.75 162 PRO A CA 1
ATOM 1270 C C . PRO A 1 162 ? -19.176 2.345 14.554 1.00 91.75 162 PRO A C 1
ATOM 1272 O O . PRO A 1 162 ? -19.988 2.407 15.464 1.00 91.75 162 PRO A O 1
ATOM 1275 N N . PHE A 1 163 ? -18.011 3.001 14.600 1.00 93.88 163 PHE A N 1
ATOM 1276 C CA . PHE A 1 163 ? -17.639 3.853 15.726 1.00 93.88 163 PHE A CA 1
ATOM 1277 C C . PHE A 1 163 ? -18.524 5.096 15.825 1.00 93.88 163 PHE A C 1
ATOM 1279 O O . PHE A 1 163 ? -19.042 5.400 16.889 1.00 93.88 163 PHE A O 1
ATOM 1286 N N . PHE A 1 164 ? -18.729 5.823 14.725 1.00 94.38 164 PHE A N 1
ATOM 1287 C CA . PHE A 1 164 ? -19.585 7.008 14.765 1.00 94.38 164 PHE A CA 1
ATOM 1288 C C . PHE A 1 164 ? -21.063 6.671 15.006 1.00 94.38 164 PHE A C 1
ATOM 1290 O O . PHE A 1 164 ? -21.790 7.550 15.448 1.00 94.38 164 PHE A O 1
ATOM 1297 N N . ASP A 1 165 ? -21.514 5.442 14.763 1.00 93.06 165 ASP A N 1
ATOM 1298 C CA . ASP A 1 165 ? -22.890 5.030 15.051 1.00 93.06 165 ASP A CA 1
ATOM 1299 C C . ASP A 1 165 ? -23.153 4.941 16.567 1.00 93.06 165 ASP A C 1
ATOM 1301 O O . ASP A 1 165 ? -24.241 5.305 17.001 1.00 93.06 165 ASP A O 1
ATOM 1305 N N . ILE A 1 166 ? -22.144 4.573 17.371 1.00 93.81 166 ILE A N 1
ATOM 1306 C CA . ILE A 1 166 ? -22.243 4.518 18.844 1.00 93.81 166 ILE A CA 1
ATOM 1307 C C . ILE A 1 166 ? -21.866 5.833 19.546 1.00 93.81 166 ILE A C 1
ATOM 1309 O O . ILE A 1 166 ? -22.010 5.966 20.754 1.00 93.81 166 ILE A O 1
ATOM 1313 N N . VAL A 1 167 ? -21.314 6.809 18.826 1.00 94.44 167 VAL A N 1
ATOM 1314 C CA . VAL A 1 167 ? -20.877 8.083 19.416 1.00 94.44 167 VAL A CA 1
ATOM 1315 C C . VAL A 1 167 ? -22.067 9.025 19.575 1.00 94.44 167 VAL A C 1
ATOM 1317 O O . VAL A 1 167 ? -22.799 9.257 18.603 1.00 94.44 167 VAL A O 1
ATOM 1320 N N . SER A 1 168 ? -22.217 9.610 20.767 1.00 93.75 168 SER A N 1
ATOM 1321 C CA . SER A 1 168 ? -23.265 10.593 21.049 1.00 93.75 168 SER A CA 1
ATOM 1322 C C . SER A 1 168 ? -23.046 11.888 20.258 1.00 93.75 168 SER A C 1
ATOM 1324 O O . SER A 1 168 ? -21.925 12.229 19.862 1.00 93.75 168 SER A O 1
ATOM 1326 N N . ASP A 1 169 ? -24.121 12.629 19.993 1.00 92.12 169 ASP A N 1
ATOM 1327 C CA . ASP A 1 169 ? -24.029 13.858 19.196 1.00 92.12 169 ASP A CA 1
ATOM 1328 C C . ASP A 1 169 ? -23.208 14.957 19.900 1.00 92.12 169 ASP A C 1
ATOM 1330 O O . ASP A 1 169 ? -22.465 15.683 19.229 1.00 92.12 169 ASP A O 1
ATOM 1334 N N . ASP A 1 170 ? -23.235 14.982 21.237 1.00 92.31 170 ASP A N 1
ATOM 1335 C CA . ASP A 1 170 ? -22.533 15.935 22.112 1.00 92.31 170 ASP A CA 1
ATOM 1336 C C . ASP A 1 170 ? -21.171 15.422 22.622 1.00 92.31 170 ASP A C 1
ATOM 1338 O O . ASP A 1 170 ? -20.688 15.824 23.681 1.00 92.31 170 ASP A O 1
ATOM 1342 N N . VAL A 1 171 ? -20.523 14.529 21.869 1.00 94.88 171 VAL A N 1
ATOM 1343 C CA . VAL A 1 171 ? -19.234 13.943 22.262 1.00 94.88 171 VAL A CA 1
ATOM 1344 C C . VAL A 1 171 ? -18.136 14.990 22.491 1.00 94.88 171 VAL A C 1
ATOM 1346 O O . VAL A 1 171 ? -17.958 15.920 21.699 1.00 94.88 171 VAL A O 1
ATOM 1349 N N . HIS A 1 172 ? -17.332 14.804 23.538 1.00 96.12 172 HIS A N 1
ATOM 1350 C CA . HIS A 1 172 ? -16.180 15.657 23.849 1.00 96.12 172 HIS A CA 1
ATOM 1351 C C . HIS A 1 172 ? -14.866 14.880 23.712 1.00 96.12 172 HIS A C 1
ATOM 1353 O O . HIS A 1 172 ? -14.611 13.956 24.480 1.00 96.12 172 HIS A O 1
ATOM 1359 N N . LEU A 1 173 ? -14.015 15.262 22.755 1.00 96.44 173 LEU A N 1
ATOM 1360 C CA . LEU A 1 173 ? -12.645 14.760 22.619 1.00 96.44 173 LEU A CA 1
ATOM 1361 C C . LEU A 1 173 ? -11.646 15.732 23.253 1.00 96.44 173 LEU A C 1
ATOM 1363 O O . LEU A 1 173 ? -11.500 16.863 22.791 1.00 96.44 173 LEU A O 1
ATOM 1367 N N . GLN A 1 174 ? -10.909 15.245 24.246 1.00 95.38 174 GLN A N 1
ATOM 1368 C CA . GLN A 1 174 ? -9.787 15.928 24.881 1.00 95.38 174 GLN A CA 1
ATOM 1369 C C . GLN A 1 174 ? -8.491 15.191 24.552 1.00 95.38 174 GLN A C 1
ATOM 1371 O O . GLN A 1 174 ? -8.196 14.135 25.109 1.00 95.38 174 GLN A O 1
ATOM 1376 N N . ASP A 1 175 ? -7.694 15.746 23.650 1.00 93.50 175 ASP A N 1
ATOM 1377 C CA . ASP A 1 175 ? -6.389 15.200 23.308 1.00 93.50 175 ASP A CA 1
ATOM 1378 C C . ASP A 1 175 ? -5.291 15.900 24.110 1.00 93.50 175 ASP A C 1
ATOM 1380 O O . ASP A 1 175 ? -4.915 17.035 23.818 1.00 93.50 175 ASP A O 1
ATOM 1384 N N . LYS A 1 176 ? -4.762 15.216 25.127 1.00 93.19 176 LYS A N 1
ATOM 1385 C CA . LYS A 1 176 ? -3.665 15.713 25.967 1.00 93.19 176 LYS A CA 1
ATOM 1386 C C . LYS A 1 176 ? -2.302 15.576 25.284 1.00 93.19 176 LYS A C 1
ATOM 1388 O O . LYS A 1 176 ? -1.403 16.352 25.597 1.00 93.19 176 LYS A O 1
ATOM 1393 N N . ILE A 1 177 ? -2.148 14.631 24.353 1.00 91.06 177 ILE A N 1
ATOM 1394 C CA . ILE A 1 177 ? -0.889 14.396 23.628 1.00 91.06 177 ILE A CA 1
ATOM 1395 C C . ILE A 1 177 ? -0.632 15.550 22.657 1.00 91.06 177 ILE A C 1
ATOM 1397 O O . ILE A 1 177 ? 0.446 16.143 22.642 1.00 91.06 177 ILE A O 1
ATOM 1401 N N . TYR A 1 178 ? -1.648 15.894 21.868 1.00 89.81 178 TYR A N 1
ATOM 1402 C CA . TYR A 1 178 ? -1.556 16.901 20.812 1.00 89.81 178 TYR A CA 1
ATOM 1403 C C . TYR A 1 178 ? -2.239 18.229 21.161 1.00 89.81 178 TYR A C 1
ATOM 1405 O O . TYR A 1 178 ? -2.218 19.150 20.345 1.00 89.81 178 TYR A O 1
ATOM 1413 N N . LYS A 1 179 ? -2.794 18.350 22.375 1.00 92.75 179 LYS A N 1
ATOM 1414 C CA . LYS A 1 179 ? -3.446 19.559 22.910 1.00 92.75 179 LYS A CA 1
ATOM 1415 C C . LYS A 1 179 ? -4.627 20.035 22.054 1.00 92.75 179 LYS A C 1
ATOM 1417 O O . LYS A 1 179 ? -4.780 21.231 21.812 1.00 92.75 179 LYS A O 1
ATOM 1422 N N . TYR A 1 180 ? -5.455 19.100 21.587 1.00 92.62 180 TYR A N 1
ATOM 1423 C CA . TYR A 1 180 ? -6.698 19.412 20.878 1.00 92.62 180 TYR A CA 1
ATOM 1424 C C . TYR A 1 180 ? -7.908 19.258 21.791 1.00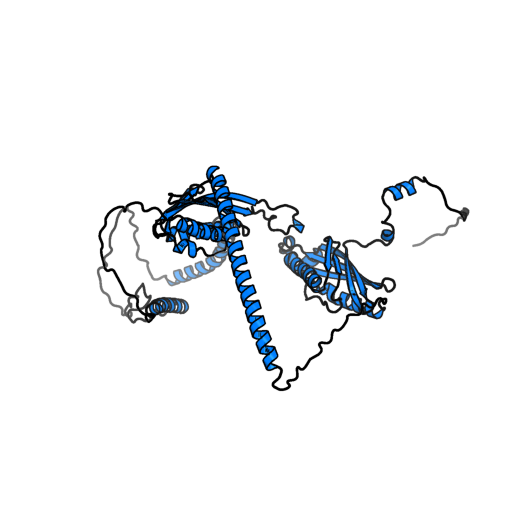 92.62 180 TYR A C 1
ATOM 1426 O O . TYR A 1 180 ? -7.994 18.321 22.578 1.00 92.62 180 TYR A O 1
ATOM 1434 N N . ASP A 1 181 ? -8.870 20.158 21.622 1.00 95.06 181 ASP A N 1
ATOM 1435 C CA . ASP A 1 181 ? -10.184 20.079 22.243 1.00 95.06 181 ASP A CA 1
ATOM 1436 C C . ASP A 1 181 ? -11.248 20.171 21.139 1.00 95.06 181 ASP A C 1
ATOM 1438 O O . ASP A 1 181 ? -11.275 21.139 20.374 1.00 95.06 181 ASP A O 1
ATOM 1442 N N . VAL A 1 182 ? -12.071 19.131 20.995 1.00 95.19 182 VAL A N 1
ATOM 1443 C CA . VAL A 1 182 ? -13.097 19.035 19.948 1.00 95.19 182 VAL A CA 1
ATOM 1444 C C . VAL A 1 182 ? -14.427 18.632 20.568 1.00 95.19 182 VAL A C 1
ATOM 1446 O O . VAL A 1 182 ? -14.507 17.639 21.289 1.00 95.19 182 VAL A O 1
ATOM 1449 N N . LYS A 1 183 ? -15.488 19.378 20.243 1.00 95.38 183 LYS A N 1
ATOM 1450 C CA . LYS A 1 183 ? -16.833 19.169 20.789 1.00 95.38 183 LYS A CA 1
ATOM 1451 C C . LYS A 1 183 ? -17.842 18.891 19.681 1.00 95.38 183 LYS A C 1
ATOM 1453 O O . LYS A 1 183 ? -17.892 19.590 18.674 1.00 95.38 183 LYS A O 1
ATOM 1458 N N . GLY A 1 184 ? -18.671 17.884 19.888 1.00 95.12 184 GLY A N 1
ATOM 1459 C CA . GLY A 1 184 ? -19.710 17.466 18.965 1.00 95.12 184 GLY A CA 1
ATOM 1460 C C . GLY A 1 184 ? -19.225 16.494 17.887 1.00 95.12 184 GLY A C 1
ATOM 1461 O O . GLY A 1 184 ? -18.113 16.573 17.349 1.00 95.12 184 GLY A O 1
ATOM 1462 N N . LYS A 1 185 ? -20.119 15.582 17.514 1.00 94.31 185 LYS A N 1
ATOM 1463 C CA . LYS A 1 185 ? -19.846 14.440 16.629 1.00 94.31 185 LYS A CA 1
ATOM 1464 C C . LYS A 1 185 ? -19.375 14.831 15.231 1.00 94.31 185 LYS A C 1
ATOM 1466 O O . LYS A 1 185 ? -18.438 14.240 14.689 1.00 94.31 185 LYS A O 1
ATOM 1471 N N . ALA A 1 186 ? -19.982 15.859 14.639 1.00 94.06 186 ALA A N 1
ATOM 1472 C CA . ALA A 1 186 ? -19.596 16.347 13.315 1.00 94.06 186 ALA A CA 1
ATOM 1473 C C . ALA A 1 186 ? -18.175 16.937 13.311 1.00 94.06 186 ALA A C 1
ATOM 1475 O O . ALA A 1 186 ? -17.398 16.702 12.380 1.00 94.06 186 ALA A O 1
ATOM 1476 N N . GLN A 1 187 ? -17.815 17.669 14.370 1.00 94.88 187 GLN A N 1
ATOM 1477 C CA . GLN A 1 187 ? -16.482 18.249 14.514 1.00 94.88 187 GLN A CA 1
ATOM 1478 C C . GLN A 1 187 ? -15.440 17.161 14.773 1.00 94.88 187 GLN A C 1
ATOM 1480 O O . GLN A 1 187 ? -14.373 17.192 14.157 1.00 94.88 187 GLN A O 1
ATOM 1485 N N . LEU A 1 188 ? -15.777 16.159 15.594 1.00 95.44 188 LEU A N 1
ATOM 1486 C CA . LEU A 1 188 ? -14.949 14.976 15.816 1.00 95.44 188 LEU A CA 1
ATOM 1487 C C . LEU A 1 188 ? -14.675 14.231 14.503 1.00 95.44 188 LEU A C 1
ATOM 1489 O O . LEU A 1 188 ? -13.525 13.945 14.178 1.00 95.44 188 LEU A O 1
ATOM 1493 N N . SER A 1 189 ? -15.709 13.985 13.696 1.00 94.56 189 SER A N 1
ATOM 1494 C CA . SER A 1 189 ? -15.568 13.344 12.383 1.00 94.56 189 SER A CA 1
ATOM 1495 C C . SER A 1 189 ? -14.645 14.128 11.445 1.00 94.56 189 SER A C 1
ATOM 1497 O O . SER A 1 189 ? -13.731 13.562 10.832 1.00 94.56 189 SER A O 1
ATOM 1499 N N . ALA A 1 190 ? -14.817 15.452 11.380 1.00 94.75 190 ALA A N 1
ATOM 1500 C CA . ALA A 1 190 ? -13.949 16.323 10.598 1.00 94.75 190 ALA A CA 1
ATOM 1501 C C . ALA A 1 190 ? -12.503 16.328 11.125 1.00 94.75 190 ALA A C 1
ATOM 1503 O O . ALA A 1 190 ? -11.560 16.341 10.331 1.00 94.75 190 ALA A O 1
ATOM 1504 N N . HIS A 1 191 ? -12.312 16.299 12.446 1.00 94.75 191 HIS A N 1
ATOM 1505 C CA . HIS A 1 191 ? -10.998 16.216 13.076 1.00 94.75 191 HIS A CA 1
ATOM 1506 C C . HIS A 1 191 ? -10.294 14.898 12.724 1.00 94.75 191 HIS A C 1
ATOM 1508 O O . HIS A 1 191 ? -9.176 14.921 12.214 1.00 94.75 191 HIS A O 1
ATOM 1514 N N . VAL A 1 192 ? -10.980 13.761 12.855 1.00 94.81 192 VAL A N 1
ATOM 1515 C CA . VAL A 1 192 ? -10.457 12.442 12.463 1.00 94.81 192 VAL A CA 1
ATOM 1516 C C . VAL A 1 192 ? -10.074 12.410 10.979 1.00 94.81 192 VAL A C 1
ATOM 1518 O O . VAL A 1 192 ? -9.015 11.893 10.615 1.00 94.81 192 VAL A O 1
ATOM 1521 N N . ALA A 1 193 ? -10.880 13.015 10.100 1.00 94.25 193 ALA A N 1
ATOM 1522 C CA . ALA A 1 193 ? -10.544 13.132 8.682 1.00 94.25 193 ALA A CA 1
ATOM 1523 C C . ALA A 1 193 ? -9.276 13.977 8.441 1.00 94.25 193 ALA A C 1
ATOM 1525 O O . ALA A 1 193 ? -8.443 13.598 7.613 1.00 94.25 193 ALA A O 1
ATOM 1526 N N . LYS A 1 194 ? -9.093 15.083 9.180 1.00 93.38 194 LYS A N 1
ATOM 1527 C CA . LYS A 1 194 ? -7.875 15.913 9.122 1.00 93.38 194 LYS A CA 1
ATOM 1528 C C . LYS A 1 194 ? -6.641 15.136 9.581 1.00 93.38 194 LYS A C 1
ATOM 1530 O O . LYS A 1 194 ? -5.636 15.161 8.876 1.00 93.38 194 LYS A O 1
ATOM 1535 N N . VAL A 1 195 ? -6.728 14.411 10.699 1.00 92.38 195 VAL A N 1
ATOM 1536 C CA . VAL A 1 195 ? -5.634 13.574 11.227 1.00 92.38 195 VAL A CA 1
ATOM 1537 C C . VAL A 1 195 ? -5.231 12.512 10.203 1.00 92.38 195 VAL A C 1
ATOM 1539 O O . VAL A 1 195 ? -4.064 12.421 9.820 1.00 92.38 195 VAL A O 1
ATOM 1542 N N . ARG A 1 196 ? -6.207 11.775 9.658 1.00 93.31 196 ARG A N 1
ATOM 1543 C CA . ARG A 1 196 ? -5.966 10.784 8.596 1.00 93.31 196 ARG A CA 1
ATOM 1544 C C . ARG A 1 196 ? -5.291 11.404 7.372 1.00 93.31 196 ARG A C 1
ATOM 1546 O O . ARG A 1 196 ? -4.375 10.809 6.806 1.00 93.31 196 ARG A O 1
ATOM 1553 N N . MET A 1 197 ? -5.727 12.593 6.955 1.00 89.88 197 MET A N 1
ATOM 1554 C CA . MET A 1 197 ? -5.149 13.300 5.810 1.00 89.88 197 MET A CA 1
ATOM 1555 C C . MET A 1 197 ? -3.711 13.761 6.078 1.00 89.88 197 MET A C 1
ATOM 1557 O O . MET A 1 197 ? -2.862 13.612 5.200 1.00 89.88 197 MET A O 1
ATOM 1561 N N . TYR A 1 198 ? -3.431 14.276 7.277 1.00 90.06 198 TYR A N 1
ATOM 1562 C CA . TYR A 1 198 ? -2.097 14.710 7.692 1.00 90.06 198 TYR A CA 1
ATOM 1563 C C . TYR A 1 198 ? -1.097 13.554 7.665 1.00 90.06 198 TYR A C 1
ATOM 1565 O O . TYR A 1 198 ? -0.070 13.641 6.992 1.00 90.06 198 TYR A O 1
ATOM 1573 N N . TYR A 1 199 ? -1.427 12.435 8.311 1.00 88.31 199 TYR A N 1
ATOM 1574 C CA . TYR A 1 199 ? -0.531 11.283 8.331 1.00 88.31 199 TYR A CA 1
ATOM 1575 C C . TYR A 1 199 ? -0.376 10.675 6.937 1.00 88.31 199 TYR A C 1
ATOM 1577 O O . TYR A 1 199 ? 0.746 10.401 6.516 1.00 88.31 199 TYR A O 1
ATOM 1585 N N . ARG A 1 200 ? -1.454 10.573 6.148 1.00 88.12 200 ARG A N 1
ATOM 1586 C CA . ARG A 1 200 ? -1.364 10.120 4.748 1.00 88.12 200 ARG A CA 1
ATOM 1587 C C . ARG A 1 200 ? -0.464 11.009 3.883 1.00 88.12 200 ARG A C 1
ATOM 1589 O O . ARG A 1 200 ? 0.139 10.505 2.940 1.00 88.12 200 ARG A O 1
ATOM 1596 N N . TYR A 1 201 ? -0.396 12.308 4.175 1.00 84.31 201 TYR A N 1
ATOM 1597 C CA . TYR A 1 201 ? 0.529 13.227 3.515 1.00 84.31 201 TYR A CA 1
ATOM 1598 C C . TYR A 1 201 ? 1.978 13.010 3.964 1.00 84.31 201 TYR A C 1
ATOM 1600 O O . TYR A 1 201 ? 2.871 13.019 3.121 1.00 84.31 201 TYR A O 1
ATOM 1608 N N . MET A 1 202 ? 2.206 12.799 5.264 1.00 80.19 202 MET A N 1
ATOM 1609 C CA . MET A 1 202 ? 3.542 12.558 5.814 1.00 80.19 202 MET A CA 1
ATOM 1610 C C . MET A 1 202 ? 4.165 11.275 5.272 1.00 80.19 202 MET A C 1
ATOM 1612 O O . MET A 1 202 ? 5.316 11.284 4.857 1.00 80.19 202 MET A O 1
ATOM 1616 N N . SER A 1 203 ? 3.413 10.177 5.248 1.00 81.81 203 SER A N 1
ATOM 1617 C CA . SER A 1 203 ? 3.898 8.905 4.721 1.00 81.81 203 SER A CA 1
ATOM 1618 C C . SER A 1 203 ? 2.736 8.046 4.218 1.00 81.81 203 SER A C 1
ATOM 1620 O O . SER A 1 203 ? 1.690 7.972 4.865 1.00 81.81 203 SER A O 1
ATOM 1622 N N . PRO A 1 204 ? 2.880 7.344 3.082 1.00 79.62 204 PRO A N 1
ATOM 1623 C CA . PRO A 1 204 ? 1.903 6.348 2.660 1.00 79.62 204 PRO A CA 1
ATOM 1624 C C . PRO A 1 204 ? 1.960 5.077 3.527 1.00 79.62 204 PRO A C 1
ATOM 1626 O O . PRO A 1 204 ? 1.025 4.277 3.488 1.00 79.62 204 PRO A O 1
ATOM 1629 N N . PHE A 1 205 ? 3.021 4.895 4.324 1.00 82.62 205 PHE A N 1
ATOM 1630 C CA . PHE A 1 205 ? 3.282 3.698 5.128 1.00 82.62 205 PHE A CA 1
ATOM 1631 C C . PHE A 1 205 ? 3.011 3.907 6.622 1.00 82.62 205 PHE A C 1
ATOM 1633 O O . PHE A 1 205 ? 3.780 3.438 7.456 1.00 82.62 205 PHE A O 1
ATOM 1640 N N . ASN A 1 206 ? 1.915 4.583 6.973 1.00 88.94 206 ASN A N 1
ATOM 1641 C CA . ASN A 1 206 ? 1.493 4.631 8.373 1.00 88.94 206 ASN A CA 1
ATOM 1642 C C . ASN A 1 206 ? 0.690 3.390 8.734 1.00 88.94 206 ASN A C 1
ATOM 1644 O O . ASN A 1 206 ? -0.226 2.989 8.003 1.00 88.94 206 ASN A O 1
ATOM 1648 N N . LYS A 1 207 ? 1.007 2.819 9.890 1.00 90.94 207 LYS A N 1
ATOM 1649 C CA . LYS A 1 207 ? 0.273 1.704 10.478 1.00 90.94 207 LYS A CA 1
ATOM 1650 C C . LYS A 1 207 ? -0.129 2.092 11.889 1.00 90.94 207 LYS A C 1
ATOM 1652 O O . LYS A 1 207 ? 0.688 2.610 12.636 1.00 90.94 207 LYS A O 1
ATOM 1657 N N . VAL A 1 208 ? -1.383 1.842 12.231 1.00 94.19 208 VAL A N 1
ATOM 1658 C CA . VAL A 1 208 ? -1.846 1.891 13.617 1.00 94.19 208 VAL A CA 1
ATOM 1659 C C . VAL A 1 208 ? -1.981 0.442 14.064 1.00 94.19 208 VAL A C 1
ATOM 1661 O O . VAL A 1 208 ? -2.491 -0.388 13.315 1.00 94.19 208 VAL A O 1
ATOM 1664 N N . LYS A 1 209 ? -1.450 0.128 15.236 1.00 94.69 209 LYS A N 1
ATOM 1665 C CA . LYS A 1 209 ? -1.500 -1.170 15.892 1.00 94.69 209 LYS A CA 1
ATOM 1666 C C . LYS A 1 209 ? -2.314 -1.014 17.166 1.00 94.69 209 LYS A C 1
ATOM 1668 O O . LYS A 1 209 ? -2.146 -0.042 17.902 1.00 94.69 209 LYS A O 1
ATOM 1673 N N . TYR A 1 210 ? -3.189 -1.977 17.391 1.00 94.88 210 TYR A N 1
ATOM 1674 C CA . TYR A 1 210 ? -3.840 -2.172 18.674 1.00 94.88 210 TYR A CA 1
ATOM 1675 C C . TYR A 1 210 ? -2.850 -2.894 19.593 1.00 94.88 210 TYR A C 1
ATOM 1677 O O . TYR A 1 210 ? -2.263 -3.892 19.171 1.00 94.88 210 TYR A O 1
ATOM 1685 N N . GLN A 1 211 ? -2.605 -2.352 20.785 1.00 92.62 211 GLN A N 1
ATOM 1686 C CA . GLN A 1 211 ? -1.650 -2.921 21.740 1.00 92.62 211 GLN A CA 1
ATOM 1687 C C . GLN A 1 211 ? -2.343 -3.657 22.891 1.00 92.62 211 GLN A C 1
ATOM 1689 O O . GLN A 1 211 ? -1.726 -4.539 23.474 1.00 92.62 211 GLN A O 1
ATOM 1694 N N . GLY A 1 212 ? -3.591 -3.306 23.198 1.00 93.00 212 GLY A N 1
ATOM 1695 C CA . GLY A 1 212 ? -4.373 -3.898 24.280 1.00 93.00 212 GLY A CA 1
ATOM 1696 C C . GLY A 1 212 ? -5.476 -2.952 24.751 1.00 93.00 212 GLY A C 1
ATOM 1697 O O . GLY A 1 212 ? -5.602 -1.831 24.246 1.00 93.00 212 GLY A O 1
ATOM 1698 N N . SER A 1 213 ? -6.263 -3.393 25.725 1.00 93.44 213 SER A N 1
ATOM 1699 C CA . SER A 1 213 ? -7.278 -2.565 26.376 1.00 93.44 213 SER A CA 1
ATOM 1700 C C . SER A 1 213 ? -7.416 -2.901 27.851 1.00 93.44 213 SER A C 1
ATOM 1702 O O . SER A 1 213 ? -7.124 -4.017 28.265 1.00 93.44 213 SER A O 1
ATOM 1704 N N . CYS A 1 214 ? -7.886 -1.935 28.633 1.00 91.12 214 CYS A N 1
ATOM 1705 C CA . CYS A 1 214 ? -8.230 -2.118 30.036 1.00 91.12 214 CYS A CA 1
ATOM 1706 C C . CYS A 1 214 ? -9.715 -1.825 30.221 1.00 91.12 214 CYS A C 1
ATOM 1708 O O . CYS A 1 214 ? -10.198 -0.770 29.799 1.00 91.12 214 CYS A O 1
ATOM 1710 N N . VAL A 1 215 ? -10.419 -2.757 30.861 1.00 88.06 215 VAL A N 1
ATOM 1711 C CA . VAL A 1 215 ? -11.818 -2.607 31.264 1.00 88.06 215 VAL A CA 1
ATOM 1712 C C . VAL A 1 215 ? -11.900 -2.970 32.740 1.00 88.06 215 VAL A C 1
ATOM 1714 O O . VAL A 1 215 ? -11.626 -4.114 33.102 1.00 88.06 215 VAL A O 1
ATOM 1717 N N . TYR A 1 216 ? -12.266 -2.007 33.582 1.00 77.56 216 TYR A N 1
ATOM 1718 C CA . TYR A 1 216 ? -12.457 -2.226 35.014 1.00 77.56 216 TYR A CA 1
ATOM 1719 C C . TYR A 1 216 ? -13.943 -2.418 35.327 1.00 77.56 216 TYR A C 1
ATOM 1721 O O . TYR A 1 216 ? -14.818 -1.794 34.724 1.00 77.56 216 TYR A O 1
ATOM 1729 N N . GLU A 1 217 ? -14.248 -3.324 36.253 1.00 74.06 217 GLU A N 1
ATOM 1730 C CA . GLU A 1 217 ? -15.623 -3.558 36.692 1.00 74.06 217 GLU A CA 1
ATOM 1731 C C . GLU A 1 217 ? -16.110 -2.397 37.565 1.00 74.06 217 GLU A C 1
ATOM 1733 O O . GLU A 1 217 ? -15.430 -1.992 38.502 1.00 74.06 217 GLU A O 1
ATOM 1738 N N . GLY A 1 218 ? -17.301 -1.870 37.269 1.00 76.81 218 GLY A N 1
ATOM 1739 C CA . GLY A 1 218 ? -17.885 -0.750 38.016 1.00 76.81 218 GLY A CA 1
ATOM 1740 C C . GLY A 1 218 ? -17.441 0.638 37.547 1.00 76.81 218 GLY A C 1
ATOM 1741 O O . GLY A 1 218 ? -17.855 1.630 38.144 1.00 76.81 218 GLY A O 1
ATOM 1742 N N . GLU A 1 219 ? -16.659 0.724 36.469 1.00 84.12 219 GLU A N 1
ATOM 1743 C CA . GLU A 1 219 ? -16.300 1.984 35.815 1.00 84.12 219 GLU A CA 1
ATOM 1744 C C . GLU A 1 219 ? -17.059 2.173 34.497 1.00 84.12 219 GLU A C 1
ATOM 1746 O O . GLU A 1 219 ? -17.494 1.221 33.851 1.00 84.12 219 GLU A O 1
ATOM 1751 N N . ASP A 1 220 ? -17.209 3.427 34.073 1.00 88.88 220 ASP A N 1
ATOM 1752 C CA . ASP A 1 220 ? -17.785 3.796 32.779 1.00 88.88 220 ASP A CA 1
ATOM 1753 C C . ASP A 1 220 ? -16.721 3.973 31.680 1.00 88.88 220 ASP A C 1
ATOM 1755 O O . ASP A 1 220 ? -17.032 4.468 30.594 1.00 88.88 220 ASP A O 1
ATOM 1759 N N . VAL A 1 221 ? -15.470 3.583 31.954 1.00 91.25 221 VAL A N 1
ATOM 1760 C CA . VAL A 1 221 ? -14.294 3.889 31.131 1.00 91.25 221 VAL A CA 1
ATOM 1761 C C . VAL A 1 221 ? -13.697 2.636 30.505 1.00 91.25 221 VAL A C 1
ATOM 1763 O O . VAL A 1 221 ? -13.470 1.627 31.167 1.00 91.25 221 VAL A O 1
ATOM 1766 N N . ILE A 1 222 ? -13.380 2.733 29.215 1.00 93.25 222 ILE A N 1
ATOM 1767 C CA . ILE A 1 222 ? -12.576 1.753 28.484 1.00 93.25 222 ILE A CA 1
ATOM 1768 C C . ILE A 1 222 ? -11.304 2.443 28.022 1.00 93.25 222 ILE A C 1
ATOM 1770 O O . ILE A 1 222 ? -11.369 3.409 27.262 1.00 93.25 222 ILE A O 1
ATOM 1774 N N . THR A 1 223 ? -10.150 1.924 28.418 1.00 94.31 223 THR A N 1
ATOM 1775 C CA . THR A 1 223 ? -8.859 2.462 27.981 1.00 94.31 223 THR A CA 1
ATOM 1776 C C . THR A 1 223 ? -8.315 1.606 26.851 1.00 94.31 223 THR A C 1
ATOM 1778 O O . THR A 1 223 ? -7.989 0.442 27.058 1.00 94.31 223 THR A O 1
ATOM 1781 N N . VAL A 1 224 ? -8.190 2.168 25.649 1.00 95.25 224 VAL A N 1
ATOM 1782 C CA . VAL A 1 224 ? -7.633 1.471 24.480 1.00 95.25 224 VAL A CA 1
ATOM 1783 C C . VAL A 1 224 ? -6.204 1.935 24.222 1.00 95.25 224 VAL A C 1
ATOM 1785 O O . VAL A 1 224 ? -5.960 3.113 23.951 1.00 95.25 224 VAL A O 1
ATOM 1788 N N . LEU A 1 225 ? -5.255 1.000 24.247 1.00 96.06 225 LEU A N 1
ATOM 1789 C CA . LEU A 1 225 ? -3.850 1.256 23.948 1.00 96.06 225 LEU A CA 1
ATOM 1790 C C . LEU A 1 225 ? -3.598 1.139 22.449 1.00 96.06 225 LEU A C 1
ATOM 1792 O O . LEU A 1 225 ? -3.846 0.105 21.818 1.00 96.06 225 LEU A O 1
ATOM 1796 N N . TRP A 1 226 ? -3.054 2.204 21.873 1.00 95.50 226 TRP A N 1
ATOM 1797 C CA . TRP A 1 226 ? -2.746 2.274 20.456 1.00 95.50 226 TRP A CA 1
ATOM 1798 C C . TRP A 1 226 ? -1.292 2.683 20.229 1.00 95.50 226 TRP A C 1
ATOM 1800 O O . TRP A 1 226 ? -0.713 3.507 20.937 1.00 95.50 226 TRP A O 1
ATOM 1810 N N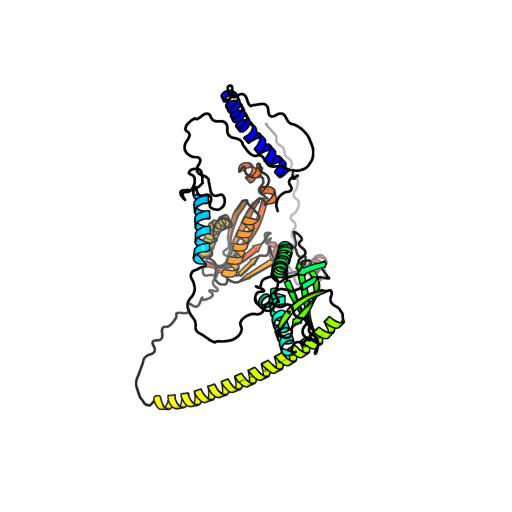 . LYS A 1 227 ? -0.705 2.116 19.177 1.00 95.25 227 LYS A N 1
ATOM 1811 C CA . LYS A 1 227 ? 0.643 2.431 18.706 1.00 95.25 227 LYS A CA 1
ATOM 1812 C C . LYS A 1 227 ? 0.588 2.796 17.237 1.00 95.25 227 LYS A C 1
ATOM 1814 O O . LYS A 1 227 ? 0.047 2.051 16.429 1.00 95.25 227 LYS A O 1
ATOM 1819 N N . MET A 1 228 ? 1.155 3.931 16.863 1.00 92.38 228 MET A N 1
ATOM 1820 C CA . MET A 1 228 ? 1.254 4.353 15.473 1.00 92.38 228 MET A CA 1
ATOM 1821 C C . MET A 1 228 ? 2.713 4.348 15.024 1.00 92.38 228 MET A C 1
ATOM 1823 O O . MET A 1 228 ? 3.576 4.974 15.631 1.00 92.38 228 MET A O 1
ATOM 1827 N N . GLU A 1 229 ? 2.959 3.655 13.920 1.00 91.94 229 GLU A N 1
ATOM 1828 C CA . GLU A 1 229 ? 4.244 3.562 13.240 1.00 91.94 229 GLU A CA 1
ATOM 1829 C C . GLU A 1 229 ? 4.183 4.410 11.974 1.00 91.94 229 GLU A C 1
ATOM 1831 O O . GLU A 1 229 ? 3.324 4.206 11.108 1.00 91.94 229 GLU A O 1
ATOM 1836 N N . THR A 1 230 ? 5.101 5.364 11.861 1.00 87.88 230 THR A N 1
ATOM 1837 C CA . THR A 1 230 ? 5.211 6.270 10.718 1.00 87.88 230 THR A CA 1
ATOM 1838 C C . THR A 1 230 ? 6.620 6.192 10.146 1.00 87.88 230 THR A C 1
ATOM 1840 O O . THR A 1 230 ? 7.609 6.371 10.848 1.00 87.88 230 THR A O 1
ATOM 1843 N N . LEU A 1 231 ? 6.746 5.884 8.857 1.00 83.81 231 LEU A N 1
ATOM 1844 C CA . LEU A 1 231 ? 8.056 5.826 8.207 1.00 83.81 231 LEU A CA 1
ATOM 1845 C C . LEU A 1 231 ? 8.581 7.250 7.998 1.00 83.81 231 LEU A C 1
ATOM 1847 O O . LEU A 1 231 ? 7.946 8.032 7.283 1.00 83.81 231 LEU A O 1
ATOM 1851 N N . LYS A 1 232 ? 9.725 7.591 8.608 1.00 75.81 232 LYS A N 1
ATOM 1852 C CA . LYS A 1 232 ? 10.360 8.899 8.413 1.00 75.81 232 LYS A CA 1
ATOM 1853 C C . LYS A 1 232 ? 10.834 8.994 6.971 1.00 75.81 232 LYS A C 1
ATOM 1855 O O . LYS A 1 232 ? 11.659 8.211 6.507 1.00 75.81 232 LYS A O 1
ATOM 1860 N N . THR A 1 233 ? 10.297 9.966 6.250 1.00 64.81 233 THR A N 1
ATOM 1861 C CA . THR A 1 233 ? 10.583 10.124 4.831 1.00 64.81 233 THR A CA 1
ATOM 1862 C C . THR A 1 233 ? 11.944 10.770 4.621 1.00 64.81 233 THR A C 1
ATOM 1864 O O . THR A 1 233 ? 12.082 11.982 4.765 1.00 64.81 233 THR A O 1
ATOM 1867 N N . ASN A 1 234 ? 12.920 9.981 4.189 1.00 63.06 234 ASN A N 1
ATOM 1868 C CA . ASN A 1 234 ? 14.020 10.480 3.366 1.00 63.06 234 ASN A CA 1
ATOM 1869 C C . ASN A 1 234 ? 13.692 10.207 1.894 1.00 63.06 234 ASN A C 1
ATOM 1871 O O . ASN A 1 234 ? 13.069 9.196 1.571 1.00 63.06 234 ASN A O 1
ATOM 1875 N N . THR A 1 235 ? 14.121 11.065 0.968 1.00 61.12 235 THR A N 1
ATOM 1876 C CA . THR A 1 235 ? 13.949 10.818 -0.482 1.00 61.12 235 THR A CA 1
ATOM 1877 C C . THR A 1 235 ? 14.513 9.456 -0.911 1.00 61.12 235 THR A C 1
ATOM 1879 O O . THR A 1 235 ? 13.991 8.840 -1.833 1.00 61.12 235 THR A O 1
ATOM 1882 N N . TRP A 1 236 ? 15.515 8.953 -0.185 1.00 58.12 236 TRP A N 1
ATOM 1883 C CA . TRP A 1 236 ? 16.124 7.630 -0.346 1.00 58.12 236 TRP A CA 1
ATOM 1884 C C . TRP A 1 236 ? 15.358 6.465 0.313 1.00 58.12 236 TRP A C 1
ATOM 1886 O O . TRP A 1 236 ? 15.501 5.326 -0.111 1.00 58.12 236 TRP A O 1
ATOM 1896 N N . SER A 1 237 ? 14.490 6.729 1.296 1.00 60.84 237 SER A N 1
ATOM 1897 C CA . SER A 1 237 ? 13.762 5.691 2.059 1.00 60.84 237 SER A CA 1
ATOM 1898 C C . SER A 1 237 ? 12.643 4.982 1.278 1.00 60.84 237 SER A C 1
ATOM 1900 O O . SER A 1 237 ? 12.114 3.974 1.736 1.00 60.84 237 SER A O 1
ATOM 1902 N N . TYR A 1 238 ? 12.293 5.496 0.095 1.00 61.88 238 TYR A N 1
ATOM 1903 C CA . TYR A 1 238 ? 11.289 4.918 -0.806 1.00 61.88 238 TYR A CA 1
ATOM 1904 C C . TYR A 1 238 ? 11.885 4.036 -1.909 1.00 61.88 238 TYR A C 1
ATOM 1906 O O . TYR A 1 238 ? 11.133 3.415 -2.662 1.00 61.88 238 TYR A O 1
ATOM 1914 N N . LEU A 1 239 ? 13.214 3.997 -2.039 1.00 63.94 239 LEU A N 1
ATOM 1915 C CA . LEU A 1 239 ? 13.873 3.143 -3.018 1.00 63.94 239 LEU A CA 1
ATOM 1916 C C . LEU A 1 239 ? 13.837 1.680 -2.548 1.00 63.94 239 LEU A C 1
ATOM 1918 O O . LEU A 1 239 ? 13.957 1.419 -1.348 1.00 63.94 239 LEU A O 1
ATOM 1922 N N . PRO A 1 240 ? 13.663 0.716 -3.469 1.00 62.91 240 PRO A N 1
ATOM 1923 C CA . PRO A 1 240 ? 13.681 -0.699 -3.125 1.00 62.91 240 PRO A CA 1
ATOM 1924 C C . PRO A 1 240 ? 14.953 -1.085 -2.364 1.00 62.91 240 PRO A C 1
ATOM 1926 O O . PRO A 1 240 ? 16.041 -0.617 -2.698 1.00 62.91 240 PRO A O 1
ATOM 1929 N N . LYS A 1 241 ? 14.831 -2.004 -1.397 1.00 57.59 241 LYS A N 1
ATOM 1930 C CA . LYS A 1 241 ? 15.931 -2.423 -0.506 1.00 57.59 241 LYS A CA 1
ATOM 1931 C C . LYS A 1 241 ? 17.225 -2.812 -1.240 1.00 57.59 241 LYS A C 1
ATOM 1933 O O . LYS A 1 241 ? 18.304 -2.583 -0.707 1.00 57.59 241 LYS A O 1
ATOM 1938 N N . PHE A 1 242 ? 17.124 -3.339 -2.466 1.00 59.34 242 PHE A N 1
ATOM 1939 C CA . PHE A 1 242 ? 18.282 -3.723 -3.282 1.00 59.34 242 PHE A CA 1
ATOM 1940 C C . PHE A 1 242 ? 19.173 -2.539 -3.693 1.00 59.34 242 PHE A C 1
ATOM 1942 O O . PHE A 1 242 ? 20.351 -2.735 -3.963 1.00 59.34 242 PHE A O 1
ATOM 1949 N N . MET A 1 243 ? 18.620 -1.325 -3.772 1.00 59.25 243 MET A N 1
ATOM 1950 C CA . MET A 1 243 ? 19.346 -0.134 -4.218 1.00 59.25 243 MET A CA 1
ATOM 1951 C C . MET A 1 243 ? 19.992 0.611 -3.048 1.00 59.25 243 MET A C 1
ATOM 1953 O O . MET A 1 243 ? 21.045 1.223 -3.203 1.00 59.25 243 MET A O 1
ATOM 1957 N N . THR A 1 244 ? 19.341 0.569 -1.887 1.00 61.50 244 THR A N 1
ATOM 1958 C CA . THR A 1 244 ? 19.625 1.470 -0.771 1.00 61.50 244 THR A CA 1
ATOM 1959 C C . THR A 1 244 ? 20.431 0.807 0.342 1.00 61.50 244 THR A C 1
ATOM 1961 O O . THR A 1 244 ? 21.139 1.518 1.046 1.00 61.50 244 THR A O 1
ATOM 1964 N N . GLN A 1 245 ? 20.272 -0.513 0.551 1.00 67.25 245 GLN A N 1
ATOM 1965 C CA . GLN A 1 245 ? 20.759 -1.310 1.702 1.00 67.25 245 GLN A CA 1
ATOM 1966 C C . GLN A 1 245 ? 20.464 -0.740 3.113 1.00 67.25 245 GLN A C 1
ATOM 1968 O O . GLN A 1 245 ? 20.701 -1.416 4.105 1.00 67.25 245 GLN A O 1
ATOM 1973 N N . GLN A 1 246 ? 19.907 0.468 3.224 1.00 63.06 246 GLN A N 1
ATOM 1974 C CA . GLN A 1 246 ? 19.534 1.127 4.469 1.00 63.06 246 GLN A CA 1
ATOM 1975 C C . GLN A 1 246 ? 18.149 0.683 4.930 1.00 63.06 246 GLN A C 1
ATOM 1977 O O . GLN A 1 246 ? 17.194 0.635 4.146 1.00 63.06 246 GLN A O 1
ATOM 1982 N N . GLU A 1 247 ? 18.028 0.413 6.226 1.00 68.00 247 GLU A N 1
ATOM 1983 C CA . GLU A 1 247 ? 16.741 0.151 6.851 1.00 68.00 247 GLU A CA 1
ATOM 1984 C C . GLU A 1 247 ? 15.944 1.453 7.022 1.00 68.00 247 GLU A C 1
ATOM 1986 O O . GLU A 1 247 ? 16.507 2.503 7.351 1.00 68.00 247 GLU A O 1
ATOM 1991 N N . PRO A 1 248 ? 14.625 1.431 6.772 1.00 71.88 248 PRO A N 1
ATOM 1992 C CA . PRO A 1 248 ? 13.804 2.617 6.936 1.00 71.88 248 PRO A CA 1
ATOM 1993 C C . PRO A 1 248 ? 13.712 3.007 8.414 1.00 71.88 248 PRO A C 1
ATOM 1995 O O . PRO A 1 248 ? 13.359 2.192 9.261 1.00 71.88 248 PRO A O 1
ATOM 1998 N N . VAL A 1 249 ? 13.955 4.282 8.719 1.00 79.50 249 VAL A N 1
ATOM 1999 C CA . VAL A 1 249 ? 13.796 4.813 10.078 1.00 79.50 249 VAL A CA 1
ATOM 2000 C C . VAL A 1 249 ? 12.303 4.961 10.387 1.00 79.50 249 VAL A C 1
ATOM 2002 O O . VAL A 1 249 ? 11.613 5.783 9.778 1.00 79.50 249 VAL A O 1
ATOM 2005 N N . ILE A 1 250 ? 11.795 4.177 11.335 1.00 85.12 250 ILE A N 1
ATOM 2006 C CA . ILE A 1 250 ? 10.393 4.213 11.772 1.00 85.12 250 ILE A CA 1
ATOM 2007 C C . ILE A 1 250 ? 10.286 5.129 13.000 1.00 85.12 250 ILE A C 1
ATOM 2009 O O . ILE A 1 250 ? 11.045 5.003 13.954 1.00 85.12 250 ILE A O 1
ATOM 2013 N N . ALA A 1 251 ? 9.371 6.095 12.958 1.00 86.38 251 ALA A N 1
ATOM 2014 C CA . ALA A 1 251 ? 8.956 6.887 14.107 1.00 86.38 251 ALA A CA 1
ATOM 2015 C C . ALA A 1 251 ? 7.725 6.244 14.743 1.00 86.38 251 ALA A C 1
ATOM 2017 O O . ALA A 1 251 ? 6.705 6.054 14.076 1.00 86.38 251 ALA A O 1
ATOM 2018 N N . GLU A 1 252 ? 7.828 5.948 16.030 1.00 90.88 252 GLU A N 1
ATOM 2019 C CA . GLU A 1 252 ? 6.770 5.327 16.814 1.00 90.88 252 GLU A CA 1
ATOM 2020 C C . GLU A 1 252 ? 6.170 6.355 17.771 1.00 90.88 252 GLU A C 1
ATOM 2022 O O . GLU A 1 252 ? 6.889 7.111 18.425 1.00 90.88 252 GLU A O 1
ATOM 2027 N N . THR A 1 253 ? 4.846 6.396 17.841 1.00 90.44 253 THR A N 1
ATOM 2028 C CA . THR A 1 253 ? 4.105 7.187 18.826 1.00 90.44 253 THR A CA 1
ATOM 2029 C C . THR A 1 253 ? 3.057 6.294 19.462 1.00 90.44 253 THR A C 1
ATOM 2031 O O . THR A 1 253 ? 2.278 5.667 18.743 1.00 90.44 253 THR A O 1
ATOM 2034 N N . GLU A 1 254 ? 3.035 6.242 20.785 1.00 93.62 254 GLU A N 1
ATOM 2035 C CA . GLU A 1 254 ? 2.124 5.403 21.562 1.00 93.62 254 GLU A CA 1
ATOM 2036 C C . GLU A 1 254 ? 1.196 6.289 22.404 1.00 93.62 254 GLU A C 1
ATOM 2038 O O . GLU A 1 254 ? 1.595 7.374 22.838 1.00 93.62 254 GLU A O 1
ATOM 2043 N N . GLY A 1 255 ? -0.037 5.836 22.627 1.00 94.75 255 GLY A N 1
ATOM 2044 C CA . GLY A 1 255 ? -1.031 6.549 23.424 1.00 94.75 255 GLY A CA 1
ATOM 2045 C C . GLY A 1 255 ? -2.103 5.623 23.997 1.00 94.75 255 GLY A C 1
ATOM 2046 O O . GLY A 1 255 ? -2.289 4.495 23.541 1.00 94.75 255 GLY A O 1
ATOM 2047 N N . ALA A 1 256 ? -2.799 6.125 25.011 1.00 96.06 256 ALA A N 1
ATOM 2048 C CA . ALA A 1 256 ? -3.959 5.513 25.641 1.00 96.06 256 ALA A CA 1
ATOM 2049 C C . ALA A 1 256 ? -5.182 6.397 25.366 1.00 96.06 256 ALA A C 1
ATOM 2051 O O . ALA A 1 256 ? -5.144 7.610 25.588 1.00 96.06 256 ALA A O 1
ATOM 2052 N N . LEU A 1 257 ? -6.245 5.800 24.833 1.00 95.81 257 LEU A N 1
ATOM 2053 C CA . LEU A 1 257 ? -7.510 6.468 24.557 1.00 95.81 257 LEU A CA 1
ATOM 2054 C C . LEU A 1 257 ? -8.556 5.994 25.564 1.00 95.81 257 LEU A C 1
ATOM 2056 O O . LEU A 1 257 ? -9.064 4.883 25.431 1.00 95.81 257 LEU A O 1
ATOM 2060 N N . ASP A 1 258 ? -8.893 6.848 26.523 1.00 95.00 258 ASP A N 1
ATOM 2061 C CA . ASP A 1 258 ? -9.963 6.592 27.482 1.00 95.00 258 ASP A CA 1
ATOM 2062 C C . ASP A 1 258 ? -11.307 6.949 26.828 1.00 95.00 258 ASP A C 1
ATOM 2064 O O . ASP A 1 258 ? -11.513 8.074 26.356 1.00 95.00 258 ASP A O 1
ATOM 2068 N N . MET A 1 259 ? -12.225 5.992 26.778 1.00 94.19 259 MET A N 1
ATOM 2069 C CA . MET A 1 259 ? -13.558 6.128 26.203 1.00 94.19 259 MET A CA 1
ATOM 2070 C C . MET A 1 259 ? -14.595 5.988 27.310 1.00 94.19 259 MET A C 1
ATOM 2072 O O . MET A 1 259 ? -14.731 4.912 27.882 1.00 94.19 259 MET A O 1
ATOM 2076 N N . HIS A 1 260 ? -15.341 7.055 27.587 1.00 93.75 260 HIS A N 1
ATOM 2077 C CA . HIS A 1 260 ? -16.445 7.007 28.541 1.00 93.75 260 HIS A CA 1
ATOM 2078 C C . HIS A 1 260 ? -17.746 6.624 27.837 1.00 93.75 260 HIS A C 1
ATOM 2080 O O . HIS A 1 260 ? -18.138 7.266 26.851 1.00 93.75 260 HIS A O 1
ATOM 2086 N N . VAL A 1 261 ? -18.412 5.601 28.365 1.00 93.12 261 VAL A N 1
ATOM 2087 C CA . VAL A 1 261 ? -19.600 4.975 27.784 1.00 93.12 261 VAL A CA 1
ATOM 2088 C C . VAL A 1 261 ? -20.787 5.133 28.731 1.00 93.12 261 VAL A C 1
ATOM 2090 O O . VAL A 1 261 ? -20.708 4.834 29.915 1.00 93.12 261 VAL A O 1
ATOM 2093 N N . THR A 1 262 ? -21.917 5.607 28.217 1.00 91.81 262 THR A N 1
ATOM 2094 C CA . THR A 1 262 ? -23.169 5.703 28.982 1.00 91.81 262 THR A CA 1
ATOM 2095 C C . THR A 1 262 ? -23.815 4.321 29.151 1.00 91.81 262 THR A C 1
ATOM 2097 O O . THR A 1 262 ? -23.571 3.430 28.342 1.00 91.81 262 THR A O 1
ATOM 2100 N N . ALA A 1 263 ? -24.728 4.137 30.114 1.00 87.75 263 ALA A N 1
ATOM 2101 C CA . ALA A 1 263 ? -25.496 2.892 30.283 1.00 87.75 263 ALA A CA 1
ATOM 2102 C C . ALA A 1 263 ? -26.208 2.383 29.011 1.00 87.75 263 ALA A C 1
ATOM 2104 O O . ALA A 1 263 ? -26.391 1.183 28.835 1.00 87.75 263 ALA A O 1
ATOM 2105 N N . LYS A 1 264 ? -26.560 3.288 28.087 1.00 84.88 264 LYS A N 1
ATOM 2106 C CA . LYS A 1 264 ? -27.158 2.965 26.777 1.00 84.88 264 LYS A CA 1
ATOM 2107 C C . LYS A 1 264 ? -26.155 2.463 25.730 1.00 84.88 264 LYS A C 1
ATOM 2109 O O . LYS A 1 264 ? -26.560 2.058 24.647 1.00 84.88 264 LYS A O 1
ATOM 2114 N N . GLY A 1 265 ? -24.862 2.528 26.033 1.00 84.31 265 GLY A N 1
ATOM 2115 C CA . GLY A 1 265 ? -23.769 2.168 25.136 1.00 84.31 265 GLY A CA 1
ATOM 2116 C C . GLY A 1 265 ? -23.275 3.264 24.209 1.00 84.31 265 GLY A C 1
ATOM 2117 O O . GLY A 1 265 ? -22.562 2.981 23.249 1.00 84.31 265 GLY A O 1
ATOM 2118 N N . GLU A 1 266 ? -23.625 4.514 24.500 1.00 92.19 266 GLU A N 1
ATOM 2119 C CA . GLU A 1 266 ? -23.166 5.660 23.724 1.00 92.19 266 GLU A CA 1
ATOM 2120 C C . GLU A 1 266 ? -21.848 6.213 24.272 1.00 92.19 266 GLU A C 1
ATOM 2122 O O . GLU A 1 266 ? -21.692 6.407 25.478 1.00 92.19 266 GLU A O 1
ATOM 2127 N N . VAL A 1 267 ? -20.899 6.507 23.383 1.00 94.19 267 VAL A N 1
ATOM 2128 C CA . VAL A 1 267 ? -19.621 7.128 23.754 1.00 94.19 267 VAL A CA 1
ATOM 2129 C C . VAL A 1 267 ? -19.786 8.641 23.771 1.00 94.19 267 VAL A C 1
ATOM 2131 O O . VAL A 1 267 ? -20.010 9.247 22.720 1.00 94.19 267 VAL A O 1
ATOM 2134 N N . TYR A 1 268 ? -19.629 9.256 24.943 1.00 93.94 268 TYR A N 1
ATOM 2135 C CA . TYR A 1 268 ? -19.851 10.696 25.126 1.00 93.94 268 TYR A CA 1
ATOM 2136 C C . TYR A 1 268 ? -18.577 11.490 25.429 1.00 93.94 268 TYR A C 1
ATOM 2138 O O . TYR A 1 268 ? -18.539 12.704 25.225 1.00 93.94 268 TYR A O 1
ATOM 2146 N N . LYS A 1 269 ? -17.505 10.838 25.884 1.00 95.19 269 LYS A N 1
ATOM 2147 C CA . LYS A 1 269 ? -16.233 11.513 26.157 1.00 95.19 269 LYS A CA 1
ATOM 2148 C C . LYS A 1 269 ? -15.057 10.633 25.765 1.00 95.19 269 LYS A C 1
ATOM 2150 O O . LYS A 1 269 ? -15.035 9.443 26.054 1.00 95.19 269 LYS A O 1
ATOM 2155 N N . LEU A 1 270 ? -14.084 11.245 25.104 1.00 96.31 270 LEU A N 1
ATOM 2156 C CA . LEU A 1 270 ? -12.854 10.623 24.635 1.00 96.31 270 LEU A CA 1
ATOM 2157 C C . LEU A 1 270 ? -11.674 11.412 25.197 1.00 96.31 270 LEU A C 1
ATOM 2159 O O . LEU A 1 270 ? -11.607 12.628 25.008 1.00 96.31 270 LEU A O 1
ATOM 2163 N N . VAL A 1 271 ? -10.733 10.747 25.857 1.00 95.94 271 VAL A N 1
ATOM 2164 C CA . VAL A 1 271 ? -9.524 11.384 26.388 1.00 95.94 271 VAL A CA 1
ATOM 2165 C C . VAL A 1 271 ? -8.302 10.661 25.842 1.00 95.94 271 VAL A C 1
ATOM 2167 O O . VAL A 1 271 ? -8.049 9.515 26.182 1.00 95.94 271 VAL A O 1
ATOM 2170 N N . ASN A 1 272 ? -7.532 11.326 24.984 1.00 95.94 272 ASN A N 1
ATOM 2171 C CA . ASN A 1 272 ? -6.282 10.776 24.463 1.00 95.94 272 ASN A CA 1
ATOM 2172 C C . ASN A 1 272 ? -5.116 11.247 25.344 1.00 95.94 272 ASN A C 1
ATOM 2174 O O . ASN A 1 272 ? -4.891 12.452 25.477 1.00 95.94 272 ASN A O 1
ATOM 2178 N N . ARG A 1 273 ? -4.384 10.318 25.963 1.00 94.75 273 ARG A N 1
ATOM 2179 C CA . ARG A 1 273 ? -3.299 10.586 26.921 1.00 94.75 273 ARG A CA 1
ATOM 2180 C C . ARG A 1 273 ? -2.104 9.662 26.697 1.00 94.75 273 ARG A C 1
ATOM 2182 O O . ARG A 1 273 ? -2.170 8.693 25.950 1.00 94.75 273 ARG A O 1
ATOM 2189 N N . THR A 1 274 ? -0.987 9.958 27.348 1.00 93.88 274 THR A N 1
ATOM 2190 C CA . THR A 1 274 ? 0.175 9.062 27.353 1.00 93.88 274 THR A CA 1
ATOM 2191 C C . THR A 1 274 ? -0.103 7.807 28.179 1.00 93.88 274 THR A C 1
ATOM 2193 O O . THR A 1 274 ? -0.824 7.866 29.176 1.00 93.88 274 THR A O 1
ATOM 2196 N N . ILE A 1 275 ? 0.505 6.693 27.775 1.00 92.88 275 ILE A N 1
ATOM 2197 C CA . ILE A 1 275 ? 0.368 5.388 28.433 1.00 92.88 275 ILE A CA 1
ATOM 2198 C C . ILE A 1 275 ? 1.000 5.423 29.831 1.00 92.88 275 ILE A C 1
ATOM 2200 O O . ILE A 1 275 ? 2.138 5.880 29.978 1.00 92.88 275 ILE A O 1
ATOM 2204 N N . THR A 1 276 ? 0.294 4.913 30.842 1.00 92.88 276 THR A N 1
ATOM 2205 C CA . THR A 1 276 ? 0.841 4.666 32.187 1.00 92.88 276 THR A CA 1
ATOM 2206 C C . THR A 1 276 ? 1.279 3.204 32.332 1.00 92.88 276 THR A C 1
ATOM 2208 O O . THR A 1 276 ? 0.965 2.349 31.503 1.00 92.88 276 THR A O 1
ATOM 2211 N N . LYS A 1 277 ? 2.063 2.889 33.374 1.00 91.06 277 LYS A N 1
ATOM 2212 C CA . LYS A 1 277 ? 2.480 1.498 33.640 1.00 91.06 277 LYS A CA 1
ATOM 2213 C C . LYS A 1 277 ? 1.281 0.608 33.988 1.00 91.06 277 LYS A C 1
ATOM 2215 O O . LYS A 1 277 ? 1.200 -0.501 33.478 1.00 91.06 277 LYS A O 1
ATOM 2220 N N . GLU A 1 278 ? 0.335 1.143 34.756 1.00 89.25 278 GLU A N 1
ATOM 2221 C CA . GLU A 1 278 ? -0.916 0.475 35.133 1.00 89.25 278 GLU A CA 1
ATOM 2222 C C . GLU A 1 278 ? -1.736 0.060 33.908 1.00 89.25 278 GLU A C 1
ATOM 2224 O O . GLU A 1 278 ? -2.214 -1.070 33.859 1.00 89.25 278 GLU A O 1
ATOM 2229 N N . ASP A 1 279 ? -1.814 0.909 32.873 1.00 89.69 279 ASP A N 1
ATOM 2230 C CA . ASP A 1 279 ? -2.510 0.546 31.634 1.00 89.69 279 ASP A CA 1
ATOM 2231 C C . ASP A 1 279 ? -1.853 -0.668 30.953 1.00 89.69 279 ASP A C 1
ATOM 2233 O O . ASP A 1 279 ? -2.530 -1.538 30.415 1.00 89.69 279 ASP A O 1
ATOM 2237 N N . ARG A 1 280 ? -0.514 -0.752 30.961 1.00 90.88 280 ARG A N 1
ATOM 2238 C CA . ARG A 1 280 ? 0.201 -1.878 30.337 1.00 90.88 280 ARG A CA 1
ATOM 2239 C C . ARG A 1 280 ? -0.038 -3.183 31.080 1.00 90.88 280 ARG A C 1
ATOM 2241 O O . ARG A 1 280 ? -0.099 -4.227 30.439 1.00 90.88 280 ARG A O 1
ATOM 2248 N N . ASP A 1 281 ? -0.129 -3.131 32.402 1.00 90.88 281 ASP A N 1
ATOM 2249 C CA . ASP A 1 281 ? -0.370 -4.323 33.209 1.00 90.88 281 ASP A CA 1
ATOM 2250 C C . ASP A 1 281 ? -1.845 -4.738 33.148 1.00 90.88 281 ASP A C 1
ATOM 2252 O O . ASP A 1 281 ? -2.127 -5.913 32.922 1.00 90.88 281 ASP A O 1
ATOM 2256 N N . GLY A 1 282 ? -2.778 -3.780 33.187 1.00 88.38 282 GLY A N 1
ATOM 2257 C CA . GLY A 1 282 ? -4.203 -4.032 32.957 1.00 88.38 282 GLY A CA 1
ATOM 2258 C C . GLY A 1 282 ? -4.480 -4.654 31.585 1.00 88.38 282 GLY A C 1
ATOM 2259 O O . GLY A 1 282 ? -5.259 -5.601 31.478 1.00 88.38 282 GLY A O 1
ATOM 2260 N N . ALA A 1 283 ? -3.773 -4.204 30.546 1.00 90.75 283 ALA A N 1
ATOM 2261 C CA . ALA A 1 283 ? -3.904 -4.762 29.206 1.00 90.75 283 ALA A CA 1
ATOM 2262 C C . ALA A 1 283 ? -3.407 -6.209 29.097 1.00 90.75 283 ALA A C 1
ATOM 2264 O O . ALA A 1 283 ? -4.016 -7.000 28.384 1.00 90.75 283 ALA A O 1
ATOM 2265 N N . LYS A 1 284 ? -2.343 -6.587 29.821 1.00 91.25 284 LYS A N 1
ATOM 2266 C CA . LYS A 1 284 ? -1.882 -7.987 29.858 1.00 91.25 284 LYS A CA 1
ATOM 2267 C C . LYS A 1 284 ? -2.934 -8.899 30.482 1.00 91.25 284 LYS A C 1
ATOM 2269 O O . LYS A 1 284 ? -3.233 -9.941 29.909 1.00 91.25 284 LYS A O 1
ATOM 2274 N N . VAL A 1 285 ? -3.519 -8.476 31.605 1.00 90.44 285 VAL A N 1
ATOM 2275 C CA . VAL A 1 285 ? -4.584 -9.229 32.287 1.00 90.44 285 VAL A CA 1
ATOM 2276 C C . VAL A 1 285 ? -5.791 -9.395 31.360 1.00 90.44 285 VAL A C 1
ATOM 2278 O O . VAL A 1 285 ? -6.315 -10.494 31.204 1.00 90.44 285 VAL A O 1
ATOM 2281 N N . MET A 1 286 ? -6.205 -8.326 30.676 1.00 87.44 286 MET A N 1
ATOM 2282 C CA . MET A 1 286 ? -7.313 -8.391 29.720 1.00 87.44 286 MET A CA 1
ATOM 2283 C C . MET A 1 286 ? -7.011 -9.269 28.503 1.00 87.44 286 MET A C 1
ATOM 2285 O O . MET A 1 286 ? -7.893 -9.994 28.043 1.00 87.44 286 MET A O 1
ATOM 2289 N N . ASP A 1 287 ? -5.784 -9.244 27.987 1.00 89.25 287 ASP A N 1
ATOM 2290 C CA . ASP A 1 287 ? -5.370 -10.111 26.884 1.00 89.25 287 ASP A CA 1
ATOM 2291 C C . ASP A 1 287 ? -5.376 -11.594 27.286 1.00 89.25 287 ASP A C 1
ATOM 2293 O O . ASP A 1 287 ? -5.747 -12.443 26.473 1.00 89.25 287 ASP A O 1
ATOM 2297 N N . GLU A 1 288 ? -5.001 -11.924 28.524 1.00 89.69 288 GLU A N 1
ATOM 2298 C CA . GLU A 1 288 ? -5.111 -13.280 29.079 1.00 89.69 288 GLU A CA 1
ATOM 2299 C C . GLU A 1 288 ? -6.578 -13.717 29.173 1.00 89.69 288 GLU A C 1
ATOM 2301 O O . GLU A 1 288 ? -6.946 -14.741 28.595 1.00 89.69 288 GLU A O 1
ATOM 2306 N N . VAL A 1 289 ? -7.449 -12.883 29.751 1.00 88.38 289 VAL A N 1
ATOM 2307 C CA . VAL A 1 289 ? -8.895 -13.159 29.837 1.00 88.38 289 VAL A CA 1
ATOM 2308 C C . VAL A 1 289 ? -9.516 -13.349 28.447 1.00 88.38 289 VAL A C 1
ATOM 2310 O O . VAL A 1 289 ? -10.311 -14.266 28.225 1.00 88.38 289 VAL A O 1
ATOM 2313 N N . LYS A 1 290 ? -9.151 -12.511 27.468 1.00 88.31 290 LYS A N 1
ATOM 2314 C CA . LYS A 1 290 ? -9.628 -12.647 26.083 1.00 88.31 290 LYS A CA 1
ATOM 2315 C C . LYS A 1 290 ? -9.145 -13.941 25.429 1.00 88.31 290 LYS A C 1
ATOM 2317 O O . LYS A 1 290 ? -9.915 -14.560 24.689 1.00 88.31 290 LYS A O 1
ATOM 2322 N N . LYS A 1 291 ? -7.900 -14.363 25.680 1.00 89.12 291 LYS A N 1
ATOM 2323 C CA . LYS A 1 291 ? -7.361 -15.638 25.175 1.00 89.12 291 LYS A CA 1
ATOM 2324 C C . LYS A 1 291 ? -8.116 -16.822 25.762 1.00 89.12 291 LYS A C 1
ATOM 2326 O O . LYS A 1 291 ? -8.594 -17.646 24.988 1.00 89.12 291 LYS A O 1
ATOM 2331 N N . GLU A 1 292 ? -8.326 -16.848 27.075 1.00 90.00 292 GLU A N 1
ATOM 2332 C CA . GLU A 1 292 ? -9.103 -17.899 27.742 1.00 90.00 292 GLU A CA 1
ATOM 2333 C C . GLU A 1 292 ? -10.534 -17.985 27.187 1.00 90.00 292 GLU A C 1
ATOM 2335 O O . GLU A 1 292 ? -11.023 -19.065 26.845 1.00 90.00 292 GLU A O 1
ATOM 2340 N N . GLN A 1 293 ? -11.203 -16.841 27.000 1.00 87.44 293 GLN A N 1
ATOM 2341 C CA . GLN A 1 293 ? -12.538 -16.801 26.393 1.00 87.44 293 GLN A CA 1
ATOM 2342 C C . GLN A 1 293 ? -12.545 -17.315 24.950 1.00 87.44 293 GLN A C 1
ATOM 2344 O O . GLN A 1 293 ? -13.490 -17.995 24.533 1.00 87.44 293 GLN A O 1
ATOM 2349 N N . LYS A 1 294 ? -11.512 -16.989 24.169 1.00 87.31 294 LYS A N 1
ATOM 2350 C CA . LYS A 1 294 ? -11.375 -17.454 22.788 1.00 87.31 294 LYS A CA 1
ATOM 2351 C C . LYS A 1 294 ? -11.133 -18.961 22.732 1.00 87.31 294 LYS A C 1
ATOM 2353 O O . LYS A 1 294 ? -11.807 -19.638 21.962 1.00 87.31 294 LYS A O 1
ATOM 2358 N N . GLU A 1 295 ? -10.258 -19.494 23.578 1.00 92.00 295 GLU A N 1
ATOM 2359 C CA . GLU A 1 295 ? -10.000 -20.933 23.684 1.00 92.00 295 GLU A CA 1
ATOM 2360 C C . GLU A 1 295 ? -11.261 -21.697 24.091 1.00 92.00 295 GLU A C 1
ATOM 2362 O O . GLU A 1 295 ? -11.613 -22.699 23.466 1.00 92.00 295 GLU A O 1
ATOM 2367 N N . LEU A 1 296 ? -12.012 -21.184 25.068 1.00 92.31 296 LEU A N 1
ATOM 2368 C CA . LEU A 1 296 ? -13.288 -21.766 25.475 1.00 92.31 296 LEU A CA 1
ATOM 2369 C C . LEU A 1 296 ? -14.308 -21.771 24.321 1.00 92.31 296 LEU A C 1
ATOM 2371 O O . LEU A 1 296 ? -15.026 -22.756 24.128 1.00 92.31 296 LEU A O 1
ATOM 2375 N N . ARG A 1 297 ? -14.375 -20.692 23.530 1.00 87.69 297 ARG A N 1
ATOM 2376 C CA . ARG A 1 297 ? -15.234 -20.612 22.333 1.00 87.69 297 ARG A CA 1
ATOM 2377 C C . ARG A 1 297 ? -14.802 -21.597 21.252 1.00 87.69 297 ARG A C 1
ATOM 2379 O O . ARG A 1 297 ? -15.656 -22.273 20.688 1.00 87.69 297 ARG A O 1
ATOM 2386 N N . GLU A 1 298 ? -13.506 -21.726 20.994 1.00 89.69 298 GLU A N 1
ATOM 2387 C CA . GLU A 1 298 ? -12.973 -22.688 20.025 1.00 89.69 298 GLU A CA 1
ATOM 2388 C C . GLU A 1 298 ? -13.236 -24.134 20.458 1.00 89.69 298 GLU A C 1
ATOM 2390 O O . GLU A 1 298 ? -13.609 -24.964 19.632 1.00 89.69 298 GLU A O 1
ATOM 2395 N N . GLN A 1 299 ? -13.115 -24.445 21.751 1.00 93.31 299 GLN A N 1
ATOM 2396 C CA . GLN A 1 299 ? -13.470 -25.761 22.283 1.00 93.31 299 GLN A CA 1
ATOM 2397 C C . GLN A 1 299 ? -14.966 -26.059 22.129 1.00 93.31 299 GLN A C 1
ATOM 2399 O O . GLN A 1 299 ? -15.328 -27.175 21.757 1.00 93.31 299 GLN A O 1
ATOM 2404 N N . LYS A 1 300 ? -15.843 -25.079 22.386 1.00 93.00 300 LYS A N 1
ATOM 2405 C CA . LYS A 1 300 ? -17.292 -25.227 22.166 1.00 93.00 300 LYS A CA 1
ATOM 2406 C C . LYS A 1 300 ? -17.616 -25.446 20.687 1.00 93.00 300 LYS A C 1
ATOM 2408 O O . LYS A 1 300 ? -18.291 -26.419 20.371 1.00 93.00 300 LYS A O 1
ATOM 2413 N N . ALA A 1 301 ? -17.048 -24.636 19.794 1.00 91.75 301 ALA A N 1
ATOM 2414 C CA . ALA A 1 301 ? -17.238 -24.771 18.351 1.00 91.75 301 ALA A CA 1
ATOM 2415 C C . ALA A 1 301 ? -16.718 -26.116 17.816 1.00 91.75 301 ALA A C 1
ATOM 2417 O O . ALA A 1 301 ? -17.374 -26.744 16.994 1.00 91.75 301 ALA A O 1
ATOM 2418 N N . LYS A 1 302 ? -15.576 -26.610 18.317 1.00 92.50 302 LYS A N 1
ATOM 2419 C CA . LYS A 1 302 ? -15.065 -27.949 17.975 1.00 92.50 302 LYS A CA 1
ATOM 2420 C C . LYS A 1 302 ? -16.019 -29.055 18.423 1.00 92.50 302 LYS A C 1
ATOM 2422 O O . LYS A 1 302 ? -16.283 -29.966 17.649 1.00 92.50 302 LYS A O 1
ATOM 2427 N N . LYS A 1 303 ? -16.560 -28.962 19.644 1.00 94.25 303 LYS A N 1
ATOM 2428 C CA . LYS A 1 303 ? -17.554 -29.922 20.156 1.00 94.25 303 LYS A CA 1
ATOM 2429 C C . LYS A 1 303 ? -18.851 -29.892 19.343 1.00 94.25 303 LYS A C 1
ATOM 2431 O O . LYS A 1 303 ? -19.448 -30.941 19.133 1.00 94.25 303 LYS A O 1
ATOM 2436 N N . GLU A 1 304 ? -19.297 -28.719 18.905 1.00 93.69 304 GLU A N 1
ATOM 2437 C CA . GLU A 1 304 ? -20.471 -28.570 18.035 1.00 93.69 304 GLU A CA 1
ATOM 2438 C C . GLU A 1 304 ? -20.209 -29.139 16.636 1.00 93.69 304 GLU A C 1
ATOM 2440 O O . GLU A 1 304 ? -20.973 -29.987 16.186 1.00 93.69 304 GLU A O 1
ATOM 2445 N N . ALA A 1 305 ? -19.079 -28.803 16.011 1.00 90.19 305 ALA A N 1
ATOM 2446 C CA . ALA A 1 305 ? -18.684 -29.351 14.714 1.00 90.19 305 ALA A CA 1
ATOM 2447 C C . ALA A 1 305 ? -18.512 -30.882 14.745 1.00 90.19 305 ALA A C 1
ATOM 2449 O O . ALA A 1 305 ? -18.858 -31.569 13.788 1.00 90.19 305 ALA A O 1
ATOM 2450 N N . GLU A 1 306 ? -18.013 -31.447 15.849 1.00 92.38 306 GLU A N 1
ATOM 2451 C CA . GLU A 1 306 ? -17.921 -32.900 16.026 1.00 92.38 306 GLU A CA 1
ATOM 2452 C C . GLU A 1 306 ? -19.308 -33.553 16.124 1.00 92.38 306 GLU A C 1
ATOM 2454 O O . GLU A 1 306 ? -19.524 -34.633 15.569 1.00 92.38 306 GLU A O 1
ATOM 2459 N N . LYS A 1 307 ? -20.263 -32.903 16.802 1.00 94.25 307 LYS A N 1
ATOM 2460 C CA . LYS A 1 307 ? -21.659 -33.362 16.849 1.00 94.25 307 LYS A CA 1
ATOM 2461 C C . LYS A 1 307 ? -22.305 -33.305 15.467 1.00 94.25 307 LYS A C 1
ATOM 2463 O O . LYS A 1 307 ? -22.926 -34.286 15.069 1.00 94.25 307 LYS A O 1
ATOM 2468 N N . GLU A 1 308 ? -22.111 -32.214 14.729 1.00 92.12 308 GLU A N 1
ATOM 2469 C CA . GLU A 1 308 ? -22.600 -32.070 13.353 1.00 92.12 308 GLU A CA 1
ATOM 2470 C C . GLU A 1 308 ? -21.997 -33.135 12.428 1.00 92.12 308 GLU A C 1
ATOM 2472 O O . GLU A 1 308 ? -22.725 -33.779 11.679 1.00 92.12 308 GLU A O 1
ATOM 2477 N N . LEU A 1 309 ? -20.690 -33.405 12.529 1.00 89.94 309 LEU A N 1
ATOM 2478 C CA . LEU A 1 309 ? -20.028 -34.449 11.743 1.00 89.94 309 LEU A CA 1
ATOM 2479 C C . LEU A 1 309 ? -20.561 -35.847 12.082 1.00 89.94 309 LEU A C 1
ATOM 2481 O O . LEU A 1 309 ? -20.813 -36.644 11.181 1.00 89.94 309 LEU A O 1
ATOM 2485 N N . LYS A 1 310 ? -20.757 -36.154 13.371 1.00 92.00 310 LYS A N 1
ATOM 2486 C CA . LYS A 1 310 ? -21.360 -37.424 13.810 1.00 92.00 310 LYS A CA 1
ATOM 2487 C C . LYS A 1 310 ? -22.769 -37.592 13.250 1.00 92.00 310 LYS A C 1
ATOM 2489 O O . LYS A 1 310 ? -23.093 -38.673 12.765 1.00 92.00 310 LYS A O 1
ATOM 2494 N N . GLN A 1 311 ? -23.562 -36.523 13.263 1.00 90.69 311 GLN A N 1
ATOM 2495 C CA . GLN A 1 311 ? -24.901 -36.519 12.687 1.00 90.69 311 GLN A CA 1
ATOM 2496 C C . GLN A 1 311 ? -24.863 -36.732 11.167 1.00 90.69 311 GLN A C 1
ATOM 2498 O O . GLN A 1 311 ? -25.566 -37.604 10.669 1.00 90.69 311 GLN A O 1
ATOM 2503 N N . MET A 1 312 ? -23.973 -36.044 10.441 1.00 84.12 312 MET A N 1
ATOM 2504 C CA . MET A 1 312 ? -23.791 -36.245 8.996 1.00 84.12 312 MET A CA 1
ATOM 2505 C C . MET A 1 312 ? -23.365 -37.676 8.648 1.00 84.12 312 MET A C 1
ATOM 2507 O O . MET A 1 312 ? -23.896 -38.261 7.709 1.00 84.12 312 MET A O 1
ATOM 2511 N N . VAL A 1 313 ? -22.446 -38.274 9.415 1.00 88.44 313 VAL A N 1
ATOM 2512 C CA . VAL A 1 313 ? -22.029 -39.675 9.222 1.00 88.44 313 VAL A CA 1
ATOM 2513 C C . VAL A 1 313 ? -23.189 -40.639 9.479 1.00 88.44 313 VAL A C 1
ATOM 2515 O O . VAL A 1 313 ? -23.316 -41.657 8.796 1.00 88.44 313 VAL A O 1
ATOM 2518 N N . GLU A 1 314 ? -24.038 -40.357 10.465 1.00 86.81 314 GLU A N 1
ATOM 2519 C CA . GLU A 1 314 ? -25.210 -41.182 10.752 1.00 86.81 314 GLU A CA 1
ATOM 2520 C C . GLU A 1 314 ? -26.290 -41.056 9.666 1.00 86.81 314 GLU A C 1
ATOM 2522 O O . GLU A 1 314 ? -26.865 -42.066 9.247 1.00 86.81 314 GLU A O 1
ATOM 2527 N N . ASP A 1 315 ? -26.508 -39.849 9.150 1.00 82.81 315 ASP A N 1
ATOM 2528 C CA . ASP A 1 315 ? -27.407 -39.589 8.026 1.00 82.81 315 ASP A CA 1
ATOM 2529 C C . ASP A 1 315 ? -26.892 -40.242 6.731 1.00 82.81 315 ASP A C 1
ATOM 2531 O O . ASP A 1 315 ? -27.673 -40.854 6.001 1.00 82.81 315 ASP A O 1
ATOM 2535 N N . ASP A 1 316 ? -25.579 -40.228 6.478 1.00 78.44 316 ASP A N 1
ATOM 2536 C CA . ASP A 1 316 ? -24.952 -40.944 5.360 1.00 78.44 316 ASP A CA 1
ATOM 2537 C C . ASP A 1 316 ? -25.074 -42.466 5.497 1.00 78.44 316 ASP A C 1
ATOM 2539 O O . ASP A 1 316 ? -25.305 -43.152 4.501 1.00 78.44 316 ASP A O 1
ATOM 2543 N N . LYS A 1 317 ? -24.991 -43.027 6.712 1.00 79.62 317 LYS A N 1
ATOM 2544 C CA . LYS A 1 317 ? -25.268 -44.458 6.939 1.00 79.62 317 LYS A CA 1
ATOM 2545 C C . LYS A 1 317 ? -26.725 -44.805 6.625 1.00 79.62 317 LYS A C 1
ATOM 2547 O O . LYS A 1 317 ? -26.977 -45.802 5.946 1.00 79.62 317 LYS A O 1
ATOM 2552 N N . LYS A 1 318 ? -27.682 -43.977 7.062 1.00 74.00 318 LYS A N 1
ATOM 2553 C CA . LYS A 1 318 ? -29.118 -44.153 6.767 1.00 74.00 318 LYS A CA 1
ATOM 2554 C C . LYS A 1 318 ? -29.398 -44.029 5.264 1.00 74.00 318 LYS A C 1
ATOM 2556 O O . LYS A 1 318 ? -30.083 -44.876 4.687 1.00 74.00 318 LYS A O 1
ATOM 2561 N N . ASN A 1 319 ? -28.803 -43.038 4.604 1.00 67.44 319 ASN A N 1
ATOM 2562 C CA . ASN A 1 319 ? -28.961 -42.793 3.169 1.00 67.44 319 ASN A CA 1
ATOM 2563 C C . ASN A 1 319 ? -28.211 -43.815 2.295 1.00 67.44 319 ASN A C 1
ATOM 2565 O O . ASN A 1 319 ? -28.699 -44.184 1.227 1.00 67.44 319 ASN A O 1
ATOM 2569 N N . GLY A 1 320 ? -27.059 -44.318 2.744 1.00 59.12 320 GLY A N 1
ATOM 2570 C CA . GLY A 1 320 ? -26.302 -45.399 2.108 1.00 59.12 320 GLY A CA 1
ATOM 2571 C C . GLY A 1 320 ? -27.042 -46.737 2.157 1.00 59.12 320 GLY A C 1
ATOM 2572 O O . GLY A 1 320 ? -27.113 -47.434 1.145 1.00 59.12 320 GLY A O 1
ATOM 2573 N N . PHE A 1 321 ? -27.691 -47.045 3.284 1.00 48.81 321 PHE A N 1
ATOM 2574 C CA . PHE A 1 321 ? -28.578 -48.204 3.425 1.00 48.81 321 PHE A CA 1
ATOM 2575 C C . PHE A 1 321 ? -29.816 -48.102 2.510 1.00 48.81 321 PHE A C 1
ATOM 2577 O O . PHE A 1 321 ? -30.198 -49.069 1.852 1.00 48.81 321 PHE A O 1
ATOM 2584 N N . LEU A 1 322 ? -30.393 -46.901 2.369 1.00 50.44 322 LEU A N 1
ATOM 2585 C CA . LEU A 1 322 ? -31.463 -46.619 1.401 1.00 50.44 322 LEU A CA 1
ATOM 2586 C C . LEU A 1 322 ? -30.997 -46.709 -0.066 1.00 50.44 322 LEU A C 1
ATOM 2588 O O . LEU A 1 322 ? -31.795 -47.050 -0.940 1.00 50.44 322 LEU A O 1
ATOM 2592 N N . ARG A 1 323 ? -29.716 -46.435 -0.354 1.00 48.00 323 ARG A N 1
ATOM 2593 C CA . ARG A 1 323 ? -29.125 -46.560 -1.700 1.00 48.00 323 ARG A CA 1
ATOM 2594 C C . ARG A 1 323 ? -28.887 -48.013 -2.109 1.00 48.00 323 ARG A C 1
ATOM 2596 O O . ARG A 1 323 ? -29.147 -48.340 -3.263 1.00 48.00 323 ARG A O 1
ATOM 2603 N N . LEU A 1 324 ? -28.469 -48.875 -1.177 1.00 49.06 324 LEU A N 1
ATOM 2604 C CA . LEU A 1 324 ? -28.351 -50.323 -1.402 1.00 49.06 324 LEU A CA 1
ATOM 2605 C C . LEU A 1 324 ? -29.712 -50.952 -1.728 1.00 49.06 324 LEU A C 1
ATOM 2607 O O . LEU A 1 324 ? -29.810 -51.741 -2.658 1.00 49.06 324 LEU A O 1
ATOM 2611 N N . ARG A 1 325 ? -30.792 -50.497 -1.084 1.00 44.22 325 ARG A N 1
ATOM 2612 C CA . ARG A 1 325 ? -32.156 -50.972 -1.378 1.00 44.22 325 ARG A CA 1
ATOM 2613 C C . ARG A 1 325 ? -32.731 -50.472 -2.717 1.00 44.22 325 ARG A C 1
ATOM 2615 O O . ARG A 1 325 ? -33.765 -50.963 -3.155 1.00 44.22 325 ARG A O 1
ATOM 2622 N N . ARG A 1 326 ? -32.092 -49.488 -3.367 1.00 41.09 326 ARG A N 1
ATOM 2623 C CA . ARG A 1 326 ? -32.489 -48.958 -4.689 1.00 41.09 326 ARG A CA 1
ATOM 2624 C C . ARG A 1 326 ? -31.688 -49.538 -5.858 1.00 41.09 326 ARG A C 1
ATOM 2626 O O . ARG A 1 326 ? -32.083 -49.305 -6.994 1.00 41.09 326 ARG A O 1
ATOM 2633 N N . GLN A 1 327 ? -30.595 -50.266 -5.617 1.00 44.25 327 GLN A N 1
ATOM 2634 C CA . GLN A 1 327 ? -29.799 -50.868 -6.697 1.00 44.25 327 GLN A CA 1
ATOM 2635 C C . GLN A 1 327 ? -30.373 -52.190 -7.231 1.00 44.25 327 GLN A C 1
ATOM 2637 O O . GLN A 1 327 ? -30.019 -52.577 -8.339 1.00 44.25 327 GLN A O 1
ATOM 2642 N N . ASP A 1 328 ? -31.351 -52.788 -6.544 1.00 44.09 328 ASP A N 1
ATOM 2643 C CA . ASP A 1 328 ? -32.086 -53.963 -7.041 1.00 44.09 328 ASP A CA 1
ATOM 2644 C C . ASP A 1 328 ? -33.276 -53.607 -7.956 1.00 44.09 328 ASP A C 1
ATOM 2646 O O . ASP A 1 328 ? -34.028 -54.479 -8.386 1.00 44.09 328 ASP A O 1
ATOM 2650 N N . ALA A 1 329 ? -33.454 -52.326 -8.299 1.00 42.69 329 ALA A N 1
ATOM 2651 C CA . ALA A 1 329 ? -34.494 -51.889 -9.223 1.00 42.69 329 ALA A CA 1
ATOM 2652 C C . ALA A 1 329 ? -33.980 -50.816 -10.197 1.00 42.69 329 ALA A C 1
ATOM 2654 O O . ALA A 1 329 ? -34.077 -49.618 -9.944 1.00 42.69 329 ALA A O 1
ATOM 2655 N N . GLY A 1 330 ? -33.515 -51.274 -11.363 1.00 34.53 330 GLY A N 1
ATOM 2656 C CA . GLY A 1 330 ? -33.641 -50.524 -12.615 1.00 34.53 330 GLY A CA 1
ATOM 2657 C C . GLY A 1 330 ? -32.396 -49.796 -13.132 1.00 34.53 330 GLY A C 1
ATOM 2658 O O . GLY A 1 330 ? -32.040 -48.721 -12.670 1.00 34.53 330 GLY A O 1
ATOM 2659 N N . GLY A 1 331 ? -31.848 -50.336 -14.225 1.00 34.84 331 GLY A N 1
ATOM 2660 C CA . GLY A 1 331 ? -31.715 -49.581 -15.476 1.00 34.84 331 GLY A CA 1
ATOM 2661 C C . GLY A 1 331 ? -30.587 -48.552 -15.603 1.00 34.84 331 GLY A C 1
ATOM 2662 O O . GLY A 1 331 ? -30.754 -47.384 -15.283 1.00 34.84 331 GLY A O 1
ATOM 2663 N N . SER A 1 332 ? -29.486 -49.002 -16.217 1.00 39.91 332 SER A N 1
ATOM 2664 C CA . SER A 1 332 ? -28.690 -48.317 -17.254 1.00 39.91 332 SER A CA 1
ATOM 2665 C C . SER A 1 332 ? -28.753 -46.783 -17.329 1.00 39.91 332 SER A C 1
ATOM 2667 O O . SER A 1 332 ? -29.741 -46.206 -17.784 1.00 39.91 332 SER A O 1
ATOM 2669 N N . THR A 1 333 ? -27.619 -46.114 -17.088 1.00 34.94 333 THR A N 1
ATOM 2670 C CA . THR A 1 333 ? -27.230 -44.998 -17.968 1.00 34.94 333 THR A CA 1
ATOM 2671 C C . THR A 1 333 ? -25.721 -44.753 -17.993 1.00 34.94 333 THR A C 1
ATOM 2673 O O . THR A 1 333 ? -25.040 -44.636 -16.976 1.00 34.94 333 THR A O 1
ATOM 2676 N N . SER A 1 334 ? -25.227 -44.696 -19.227 1.00 36.84 334 SER A N 1
ATOM 2677 C CA . SER A 1 334 ? -23.845 -44.551 -19.673 1.00 36.84 334 SER A CA 1
ATOM 2678 C C . SER A 1 334 ? -23.182 -43.247 -19.204 1.00 36.84 334 SER A C 1
ATOM 2680 O O . SER A 1 334 ? -23.736 -42.161 -19.380 1.00 36.84 334 SER A O 1
ATOM 2682 N N . ARG A 1 335 ? -21.957 -43.341 -18.666 1.00 34.28 335 ARG A N 1
ATOM 2683 C CA . ARG A 1 335 ? -21.053 -42.197 -18.470 1.00 34.28 335 ARG A CA 1
ATOM 2684 C C . ARG A 1 335 ? -19.987 -42.204 -19.565 1.00 34.28 335 ARG A C 1
ATOM 2686 O O . ARG A 1 335 ? -19.126 -43.076 -19.612 1.00 34.28 335 ARG A O 1
ATOM 2693 N N . ARG A 1 336 ? -20.065 -41.201 -20.439 1.00 32.25 336 ARG A N 1
ATOM 2694 C CA . ARG A 1 336 ? -19.110 -40.905 -21.511 1.00 32.25 336 ARG A CA 1
ATOM 2695 C C . ARG A 1 336 ? -17.829 -40.320 -20.891 1.00 32.25 336 ARG A C 1
ATOM 2697 O O . ARG A 1 336 ? -17.872 -39.247 -20.297 1.00 32.25 336 ARG A O 1
ATOM 2704 N N . ILE A 1 337 ? -16.713 -41.037 -21.011 1.00 36.59 337 ILE A N 1
ATOM 2705 C CA . ILE A 1 337 ? -15.364 -40.577 -20.650 1.00 36.59 337 ILE A CA 1
ATOM 2706 C C . ILE A 1 337 ? -14.755 -39.908 -21.887 1.00 36.59 337 ILE A C 1
ATOM 2708 O O . ILE A 1 337 ? -14.696 -40.520 -22.950 1.00 36.59 337 ILE A O 1
ATOM 2712 N N . THR A 1 338 ? -14.292 -38.666 -21.762 1.00 35.09 338 THR A N 1
ATOM 2713 C CA . THR A 1 338 ? -13.389 -38.033 -22.737 1.00 35.09 338 THR A CA 1
ATOM 2714 C C . THR A 1 338 ? -11.950 -38.137 -22.230 1.00 35.09 338 THR A C 1
ATOM 2716 O O . THR A 1 338 ? -11.714 -37.763 -21.077 1.00 35.09 338 THR A O 1
ATOM 2719 N N . PRO A 1 339 ? -10.974 -38.582 -23.040 1.00 40.41 339 PRO A N 1
ATOM 2720 C CA . PRO A 1 339 ? -9.576 -38.568 -22.640 1.00 40.41 339 PRO A CA 1
ATOM 2721 C C . PRO A 1 339 ? -8.942 -37.212 -22.982 1.00 40.41 339 PRO A C 1
ATOM 2723 O O . PRO A 1 339 ? -8.958 -36.775 -24.131 1.00 40.41 339 PRO A O 1
ATOM 2726 N N . ASN A 1 340 ? -8.360 -36.551 -21.982 1.00 36.53 340 ASN A N 1
ATOM 2727 C CA . ASN A 1 340 ? -7.464 -35.414 -22.188 1.00 36.53 340 ASN A CA 1
ATOM 2728 C C . ASN A 1 340 ? -6.067 -35.948 -22.542 1.00 36.53 340 ASN A C 1
ATOM 2730 O O . ASN A 1 340 ? -5.485 -36.713 -21.771 1.00 36.53 340 ASN A O 1
ATOM 2734 N N . SER A 1 341 ? -5.518 -35.535 -23.686 1.00 36.28 341 SER A N 1
ATOM 2735 C CA . SER A 1 341 ? -4.156 -35.874 -24.106 1.00 36.28 341 SER A CA 1
ATOM 2736 C C . SER A 1 341 ? -3.121 -35.117 -23.265 1.00 36.28 341 SER A C 1
ATOM 2738 O O . SER A 1 341 ? -3.010 -33.892 -23.356 1.00 36.28 341 SER A O 1
ATOM 2740 N N . MET A 1 342 ? -2.329 -35.839 -22.473 1.00 35.78 342 MET A N 1
ATOM 2741 C CA . MET A 1 342 ? -1.108 -35.316 -21.861 1.00 35.78 342 MET A CA 1
ATOM 2742 C C . MET A 1 342 ? 0.049 -35.423 -22.858 1.00 35.78 342 MET A C 1
ATOM 2744 O O . MET A 1 342 ? 0.571 -36.507 -23.104 1.00 35.78 342 MET A O 1
ATOM 2748 N N . GLY A 1 343 ? 0.460 -34.288 -23.426 1.00 35.66 343 GLY A N 1
ATOM 2749 C CA . GLY A 1 343 ? 1.736 -34.167 -24.126 1.00 35.66 343 GLY A CA 1
ATOM 2750 C C . GLY A 1 343 ? 2.878 -34.138 -23.113 1.00 35.66 343 GLY A C 1
ATOM 2751 O O . GLY A 1 343 ? 3.122 -33.112 -22.477 1.00 35.66 343 GLY A O 1
ATOM 2752 N N . PHE A 1 344 ? 3.561 -35.268 -22.947 1.00 37.25 344 PHE A N 1
ATOM 2753 C CA . PHE A 1 344 ? 4.820 -35.351 -22.214 1.00 37.25 344 PHE A CA 1
ATOM 2754 C C . PHE A 1 344 ? 5.910 -34.593 -22.989 1.00 37.25 344 PHE A C 1
ATOM 2756 O O . PHE A 1 344 ? 6.244 -34.957 -24.114 1.00 37.25 344 PHE A O 1
ATOM 2763 N N . ASN A 1 345 ? 6.476 -33.539 -22.390 1.00 42.91 345 ASN A N 1
ATOM 2764 C CA . ASN A 1 345 ? 7.710 -32.922 -22.884 1.00 42.91 345 ASN A CA 1
ATOM 2765 C C . ASN A 1 345 ? 8.867 -33.869 -22.556 1.00 42.91 345 ASN A C 1
ATOM 2767 O O . ASN A 1 345 ? 9.350 -33.896 -21.424 1.00 42.91 345 ASN A O 1
ATOM 2771 N N . VAL A 1 346 ? 9.277 -34.672 -23.534 1.00 46.03 346 VAL A N 1
ATOM 2772 C CA . VAL A 1 346 ? 10.484 -35.494 -23.443 1.00 46.03 346 VAL A CA 1
ATOM 2773 C C . VAL A 1 346 ? 11.691 -34.554 -23.425 1.00 46.03 346 VAL A C 1
ATOM 2775 O O . VAL A 1 346 ? 11.886 -33.759 -24.343 1.00 46.03 346 VAL A O 1
ATOM 2778 N N . VAL A 1 347 ? 12.487 -34.619 -22.358 1.00 49.91 347 VAL A N 1
ATOM 2779 C CA . VAL A 1 347 ? 13.786 -33.944 -22.273 1.00 49.91 347 VAL A CA 1
ATOM 2780 C C . VAL A 1 347 ? 14.728 -34.660 -23.237 1.00 49.91 347 VAL A C 1
ATOM 2782 O O . VAL A 1 347 ? 15.188 -35.762 -22.954 1.00 49.91 347 VAL A O 1
ATOM 2785 N N . SER A 1 348 ? 14.968 -34.074 -24.406 1.00 51.75 348 SER A N 1
ATOM 2786 C CA . SER A 1 348 ? 15.923 -34.601 -25.376 1.00 51.75 348 SER A CA 1
ATOM 2787 C C . SER A 1 348 ? 17.340 -34.259 -24.918 1.00 51.75 348 SER A C 1
ATOM 2789 O O . SER A 1 348 ? 17.795 -33.140 -25.105 1.00 51.75 348 SER A O 1
ATOM 2791 N N . THR A 1 349 ? 18.075 -35.216 -24.358 1.00 58.53 349 THR A N 1
ATOM 2792 C CA . THR A 1 349 ? 19.497 -35.077 -23.966 1.00 58.53 349 THR A CA 1
ATOM 2793 C C . THR A 1 349 ? 20.457 -34.973 -25.170 1.00 58.53 349 THR A C 1
ATOM 2795 O O . THR A 1 349 ? 21.644 -35.272 -25.061 1.00 58.53 349 THR A O 1
ATOM 2798 N N . GLN A 1 350 ? 19.947 -34.621 -26.351 1.00 71.75 350 GLN A N 1
ATOM 2799 C CA . GLN A 1 350 ? 20.709 -34.549 -27.594 1.00 71.75 350 GLN A CA 1
ATOM 2800 C C . GLN A 1 350 ? 21.364 -33.170 -27.729 1.00 71.75 350 GLN A C 1
ATOM 2802 O O . GLN A 1 350 ? 20.785 -32.158 -27.337 1.00 71.75 350 GLN A O 1
ATOM 2807 N N . LYS A 1 351 ? 22.586 -33.131 -28.272 1.00 79.69 351 LYS A N 1
ATOM 2808 C CA . LYS A 1 351 ? 23.288 -31.872 -28.554 1.00 79.69 351 LYS A CA 1
ATOM 2809 C C . LYS A 1 351 ? 22.544 -31.097 -29.654 1.00 79.69 351 LYS A C 1
ATOM 2811 O O . LYS A 1 351 ? 22.063 -31.732 -30.591 1.00 79.69 351 LYS A O 1
ATOM 2816 N N . PRO A 1 352 ? 22.450 -29.759 -29.564 1.00 86.31 352 PRO A N 1
ATOM 2817 C CA . PRO A 1 352 ? 21.767 -28.955 -30.570 1.00 86.31 352 PRO A CA 1
ATOM 2818 C C . PRO A 1 352 ? 22.511 -28.982 -31.906 1.00 86.31 352 PRO A C 1
ATOM 2820 O O . PRO A 1 352 ? 23.742 -28.977 -31.956 1.00 86.31 352 PRO A O 1
ATOM 2823 N N . GLU A 1 353 ? 21.756 -28.950 -33.000 1.00 87.06 353 GLU A N 1
ATOM 2824 C CA . GLU A 1 353 ? 22.326 -28.847 -34.341 1.00 87.06 353 GLU A CA 1
ATOM 2825 C C . GLU A 1 353 ? 22.629 -27.390 -34.731 1.00 87.06 353 GLU A C 1
ATOM 2827 O O . GLU A 1 353 ? 22.001 -26.437 -34.262 1.00 87.06 353 GLU A O 1
ATOM 2832 N N . MET A 1 354 ? 23.568 -27.194 -35.663 1.00 88.00 354 MET A N 1
ATOM 2833 C CA . MET A 1 354 ? 24.011 -25.861 -36.097 1.00 88.00 354 MET A CA 1
ATOM 2834 C C . MET A 1 354 ? 22.862 -24.982 -36.619 1.00 88.00 354 MET A C 1
ATOM 2836 O O . MET A 1 354 ? 22.844 -23.772 -36.388 1.00 88.00 354 MET A O 1
ATOM 2840 N N . PHE A 1 355 ? 21.882 -25.563 -37.316 1.00 89.75 355 PHE A N 1
ATOM 2841 C CA . PHE A 1 355 ? 20.746 -24.800 -37.840 1.00 89.75 355 PHE A CA 1
ATOM 2842 C C . PHE A 1 355 ? 19.859 -24.237 -36.717 1.00 89.75 355 PHE A C 1
ATOM 2844 O O . PHE A 1 355 ? 19.320 -23.138 -36.849 1.00 89.75 355 PHE A O 1
ATOM 2851 N N . GLN A 1 356 ? 19.755 -24.948 -35.591 1.00 90.00 356 GLN A N 1
ATOM 2852 C CA . GLN A 1 356 ? 18.999 -24.509 -34.420 1.00 90.00 356 GLN A CA 1
ATOM 2853 C C . GLN A 1 356 ? 19.702 -23.334 -33.734 1.00 90.00 356 GLN A C 1
ATOM 2855 O O . GLN A 1 356 ? 19.064 -22.341 -33.386 1.00 90.00 356 GLN A O 1
ATOM 2860 N N . LEU A 1 357 ? 21.033 -23.396 -33.619 1.00 90.75 357 LEU A N 1
ATOM 2861 C CA . LEU A 1 357 ? 21.836 -22.288 -33.096 1.00 90.75 357 LEU A CA 1
ATOM 2862 C C . LEU A 1 357 ? 21.725 -21.040 -33.984 1.00 90.75 357 LEU A C 1
ATOM 2864 O O . LEU A 1 357 ? 21.556 -19.934 -33.469 1.00 90.75 357 LEU A O 1
ATOM 2868 N N . LYS A 1 358 ? 21.736 -21.213 -35.313 1.00 92.00 358 LYS A N 1
ATOM 2869 C CA . LYS A 1 358 ? 21.506 -20.121 -36.276 1.00 92.00 358 LYS A CA 1
ATOM 2870 C C . LYS A 1 358 ? 20.104 -19.520 -36.159 1.00 92.00 358 LYS A C 1
ATOM 2872 O O . LYS A 1 358 ? 19.952 -18.306 -36.285 1.00 92.00 358 LYS A O 1
ATOM 2877 N N . HIS A 1 359 ? 19.085 -20.337 -35.879 1.00 91.94 359 HIS A N 1
ATOM 2878 C CA . HIS A 1 359 ? 17.737 -19.833 -35.617 1.00 91.94 359 HIS A CA 1
ATOM 2879 C C . HIS A 1 359 ? 17.725 -18.911 -34.391 1.00 91.94 359 HIS A C 1
ATOM 2881 O O . HIS A 1 359 ? 17.265 -17.773 -34.480 1.00 91.94 359 HIS A O 1
ATOM 2887 N N . VAL A 1 360 ? 18.298 -19.361 -33.270 1.00 92.12 360 VAL A N 1
ATOM 2888 C CA . VAL A 1 360 ? 18.397 -18.556 -32.042 1.00 92.12 360 VAL A CA 1
ATOM 2889 C C . VAL A 1 360 ? 19.213 -17.281 -32.279 1.00 92.12 360 VAL A C 1
ATOM 2891 O O . VAL A 1 360 ? 18.797 -16.209 -31.843 1.00 92.12 360 VAL A O 1
ATOM 2894 N N . GLN A 1 361 ? 20.320 -17.359 -33.023 1.00 93.44 361 GLN A N 1
ATOM 2895 C CA . GLN A 1 361 ? 21.099 -16.187 -33.434 1.00 93.44 361 GLN A CA 1
ATOM 2896 C C . GLN A 1 361 ? 20.228 -15.154 -34.160 1.00 93.44 361 GLN A C 1
ATOM 2898 O O . GLN A 1 361 ? 20.175 -14.003 -33.734 1.00 93.44 361 GLN A O 1
ATOM 2903 N N . SER A 1 362 ? 19.505 -15.566 -35.205 1.00 93.19 362 SER A N 1
ATOM 2904 C CA . SER A 1 362 ? 18.655 -14.662 -35.990 1.00 93.19 362 SER A CA 1
ATOM 2905 C C . SER A 1 362 ? 17.564 -14.009 -35.129 1.00 93.19 362 SER A C 1
ATOM 2907 O O . SER A 1 362 ? 17.287 -12.812 -35.248 1.00 93.19 362 SER A O 1
ATOM 2909 N N . ARG A 1 363 ? 16.983 -14.761 -34.183 1.00 92.38 363 ARG A N 1
ATOM 2910 C CA . ARG A 1 363 ? 16.006 -14.216 -33.229 1.00 92.38 363 ARG A CA 1
ATOM 2911 C C . ARG A 1 363 ? 16.623 -13.190 -32.284 1.00 92.38 363 ARG A C 1
ATOM 2913 O O . ARG A 1 363 ? 15.992 -12.167 -32.014 1.00 92.38 363 ARG A O 1
ATOM 2920 N N . LEU A 1 364 ? 17.834 -13.435 -31.790 1.00 92.12 364 LEU A N 1
ATOM 2921 C CA . LEU A 1 364 ? 18.546 -12.506 -30.912 1.00 92.12 364 LEU A CA 1
ATOM 2922 C C . LEU A 1 364 ? 18.957 -11.228 -31.652 1.00 92.12 364 LEU A C 1
ATOM 2924 O O . LEU A 1 364 ? 18.780 -10.143 -31.103 1.00 92.12 364 LEU A O 1
ATOM 2928 N N . GLU A 1 365 ? 19.428 -11.338 -32.896 1.00 91.75 365 GLU A N 1
ATOM 2929 C CA . GLU A 1 365 ? 19.769 -10.191 -33.753 1.00 91.75 365 GLU A CA 1
ATOM 2930 C C . GLU A 1 365 ? 18.592 -9.226 -33.906 1.00 91.75 365 GLU A C 1
ATOM 2932 O O . GLU A 1 365 ? 18.763 -8.012 -33.789 1.00 91.75 365 GLU A O 1
ATOM 2937 N N . HIS A 1 366 ? 17.386 -9.763 -34.099 1.00 90.56 366 HIS A N 1
ATOM 2938 C CA . HIS A 1 366 ? 16.182 -8.952 -34.239 1.00 90.56 366 HIS A CA 1
ATOM 2939 C C . HIS A 1 366 ? 15.663 -8.412 -32.896 1.00 90.56 366 HIS A C 1
ATOM 2941 O O . HIS A 1 366 ? 15.280 -7.248 -32.780 1.00 90.56 366 HIS A O 1
ATOM 2947 N N . THR A 1 367 ? 15.663 -9.249 -31.858 1.00 90.88 367 THR A N 1
ATOM 2948 C CA . THR A 1 367 ? 14.981 -8.960 -30.586 1.00 90.88 367 THR A CA 1
ATOM 2949 C C . THR A 1 367 ? 15.781 -8.021 -29.679 1.00 90.88 367 THR A C 1
ATOM 2951 O O . THR A 1 367 ? 15.212 -7.151 -29.017 1.00 90.88 367 THR A O 1
ATOM 2954 N N . VAL A 1 368 ? 17.108 -8.178 -29.631 1.00 91.19 368 VAL A N 1
ATOM 2955 C CA . VAL A 1 368 ? 17.983 -7.458 -28.689 1.00 91.19 368 VAL A CA 1
ATOM 2956 C C . VAL A 1 368 ? 17.946 -5.939 -28.897 1.00 91.19 368 VAL A C 1
ATOM 2958 O O . VAL A 1 368 ? 17.745 -5.223 -27.913 1.00 91.19 368 VAL A O 1
ATOM 2961 N N . PRO A 1 369 ? 18.059 -5.399 -30.128 1.00 91.44 369 PRO A N 1
ATOM 2962 C CA . PRO A 1 369 ? 17.987 -3.953 -30.341 1.00 91.44 369 PRO A CA 1
ATOM 2963 C C . PRO A 1 369 ? 16.632 -3.337 -29.966 1.00 91.44 369 PRO A C 1
ATOM 2965 O O . PRO A 1 369 ? 16.551 -2.161 -29.600 1.00 91.44 369 PRO A O 1
ATOM 2968 N N . LEU A 1 370 ? 15.566 -4.138 -30.024 1.00 90.06 370 LEU A N 1
ATOM 2969 C CA . LEU A 1 370 ? 14.188 -3.724 -29.769 1.00 90.06 370 LEU A CA 1
ATOM 2970 C C . LEU A 1 370 ? 13.744 -3.937 -28.311 1.00 90.06 370 LEU A C 1
ATOM 2972 O O . LEU A 1 370 ? 12.631 -3.550 -27.958 1.00 90.06 370 LEU A O 1
ATOM 2976 N N . MET A 1 371 ? 14.622 -4.440 -27.433 1.00 89.69 371 MET A N 1
ATOM 2977 C CA . MET A 1 371 ? 14.324 -4.785 -26.032 1.00 89.69 371 MET A CA 1
ATOM 2978 C C . MET A 1 371 ? 13.640 -3.671 -25.221 1.00 89.69 371 MET A C 1
ATOM 2980 O O . MET A 1 371 ? 12.813 -3.946 -24.347 1.00 89.69 371 MET A O 1
ATOM 2984 N N . PHE A 1 372 ? 13.989 -2.410 -25.490 1.00 90.12 372 PHE A N 1
ATOM 2985 C CA . PHE A 1 372 ? 13.447 -1.235 -24.799 1.00 90.12 372 PHE A CA 1
ATOM 2986 C C . PHE A 1 372 ? 12.363 -0.501 -25.591 1.00 90.12 372 PHE A C 1
ATOM 2988 O O . PHE A 1 372 ? 11.958 0.584 -25.184 1.00 90.12 372 PHE A O 1
ATOM 2995 N N . ARG A 1 373 ? 11.917 -1.017 -26.737 1.00 87.56 373 ARG A N 1
ATOM 2996 C CA . ARG A 1 373 ? 10.904 -0.366 -27.587 1.00 87.56 373 ARG A CA 1
ATOM 2997 C C . ARG A 1 373 ? 9.677 -1.237 -27.780 1.00 87.56 373 ARG A C 1
ATOM 2999 O O . ARG A 1 373 ? 8.561 -0.732 -27.711 1.00 87.56 373 ARG A O 1
ATOM 3006 N N . GLU A 1 374 ? 9.893 -2.527 -27.983 1.00 88.81 374 GLU A N 1
ATOM 3007 C CA . GLU A 1 374 ? 8.856 -3.483 -28.340 1.00 88.81 374 GLU A CA 1
ATOM 3008 C C . GLU A 1 374 ? 8.770 -4.613 -27.316 1.00 88.81 374 GLU A C 1
ATOM 3010 O O . GLU A 1 374 ? 9.589 -4.738 -26.402 1.00 88.81 374 GLU A O 1
ATOM 3015 N N . ARG A 1 375 ? 7.721 -5.429 -27.440 1.00 86.56 375 ARG A N 1
ATOM 3016 C CA . ARG A 1 375 ? 7.582 -6.630 -26.619 1.00 86.56 375 ARG A CA 1
ATOM 3017 C C . ARG A 1 375 ? 8.588 -7.667 -27.108 1.00 86.56 375 ARG A C 1
ATOM 3019 O O . ARG A 1 375 ? 8.622 -7.971 -28.293 1.00 86.56 375 ARG A O 1
ATOM 3026 N N . LEU A 1 376 ? 9.376 -8.203 -26.182 1.00 86.50 376 LEU A N 1
ATOM 3027 C CA . LEU A 1 376 ? 10.342 -9.258 -26.468 1.00 86.50 376 LEU A CA 1
ATOM 3028 C C . LEU A 1 376 ? 9.632 -10.522 -26.967 1.00 86.50 376 LEU A C 1
ATOM 3030 O O . LEU A 1 376 ? 8.572 -10.889 -26.454 1.00 86.50 376 LEU A O 1
ATOM 3034 N N . ASP A 1 377 ? 10.237 -11.188 -27.946 1.00 88.62 377 ASP A N 1
ATOM 3035 C CA . ASP A 1 377 ? 9.776 -12.488 -28.416 1.00 88.62 377 ASP A CA 1
ATOM 3036 C C . ASP A 1 377 ? 10.263 -13.585 -27.459 1.00 88.62 377 ASP A C 1
ATOM 3038 O O . ASP A 1 377 ? 11.463 -13.735 -27.228 1.00 88.62 377 ASP A O 1
ATOM 3042 N N . TYR A 1 378 ? 9.321 -14.344 -26.895 1.00 89.88 378 TYR A N 1
ATOM 3043 C CA . TYR A 1 378 ? 9.602 -15.430 -25.954 1.00 89.88 378 TYR A CA 1
ATOM 3044 C C . TYR A 1 378 ? 9.406 -16.832 -26.553 1.00 89.88 378 TYR A C 1
ATOM 3046 O O . TYR A 1 378 ? 9.520 -17.825 -25.839 1.00 89.88 378 TYR A O 1
ATOM 3054 N N . THR A 1 379 ? 9.102 -16.938 -27.848 1.00 90.44 379 THR A N 1
ATOM 3055 C CA . THR A 1 379 ? 8.708 -18.206 -28.495 1.00 90.44 379 THR A CA 1
ATOM 3056 C C . THR A 1 379 ? 9.818 -19.254 -28.562 1.00 90.44 379 THR A C 1
ATOM 3058 O O . THR A 1 379 ? 9.519 -20.442 -28.611 1.00 90.44 379 THR A O 1
ATOM 3061 N N . PHE A 1 380 ? 11.086 -18.837 -28.536 1.00 90.94 380 PHE A N 1
ATOM 3062 C CA . PHE A 1 380 ? 12.251 -19.726 -28.625 1.00 90.94 380 PHE A CA 1
ATOM 3063 C C . PHE A 1 380 ? 12.828 -20.127 -27.252 1.00 90.94 380 PHE A C 1
ATOM 3065 O O . PHE A 1 380 ? 13.868 -20.786 -27.181 1.00 90.94 380 PHE A O 1
ATOM 3072 N N . TYR A 1 381 ? 12.169 -19.748 -26.150 1.00 92.56 381 TYR A N 1
ATOM 3073 C CA . TYR A 1 381 ? 12.536 -20.178 -24.798 1.00 92.56 381 TYR A CA 1
ATOM 3074 C C . TYR A 1 381 ? 11.716 -21.389 -24.356 1.00 92.56 381 TYR A C 1
ATOM 3076 O O . TYR A 1 381 ? 10.520 -21.495 -24.631 1.00 92.56 381 TYR A O 1
ATOM 3084 N N . ARG A 1 382 ? 12.351 -22.283 -23.595 1.00 91.56 382 ARG A N 1
ATOM 3085 C CA . ARG A 1 382 ? 11.676 -23.417 -22.959 1.00 91.56 382 ARG A CA 1
ATOM 3086 C C . ARG A 1 382 ? 10.801 -22.935 -21.792 1.00 91.56 382 ARG A C 1
ATOM 3088 O O . ARG A 1 382 ? 11.079 -21.909 -21.170 1.00 91.56 382 ARG A O 1
ATOM 3095 N N . LYS A 1 383 ? 9.735 -23.671 -21.456 1.00 90.81 383 LYS A N 1
ATOM 3096 C CA . LYS A 1 383 ? 8.789 -23.280 -20.383 1.00 90.81 383 LYS A CA 1
ATOM 3097 C C . LYS A 1 383 ? 9.451 -23.188 -19.001 1.00 90.81 383 LYS A C 1
ATOM 3099 O O . LYS A 1 383 ? 9.063 -22.359 -18.181 1.00 90.81 383 LYS A O 1
ATOM 3104 N N . ASP A 1 384 ? 10.457 -24.017 -18.771 1.00 90.56 384 ASP A N 1
ATOM 3105 C CA . ASP A 1 384 ? 11.271 -24.172 -17.563 1.00 90.56 384 ASP A CA 1
ATOM 3106 C C . ASP A 1 384 ? 12.612 -23.415 -17.638 1.00 90.56 384 ASP A C 1
ATOM 3108 O O . ASP A 1 384 ? 13.553 -23.755 -16.925 1.00 90.56 384 ASP A O 1
ATOM 3112 N N . VAL A 1 385 ? 12.701 -22.372 -18.476 1.00 92.44 385 VAL A N 1
ATOM 3113 C CA . VAL A 1 385 ? 13.930 -21.586 -18.657 1.00 92.44 385 VAL A CA 1
ATOM 3114 C C . VAL A 1 385 ? 14.465 -21.004 -17.341 1.00 92.44 385 VAL A C 1
ATOM 3116 O O . VAL A 1 385 ? 13.716 -20.451 -16.533 1.00 92.44 385 VAL A O 1
ATOM 3119 N N . ILE A 1 386 ? 15.782 -21.093 -17.147 1.00 93.62 386 ILE A N 1
ATOM 3120 C CA . ILE A 1 386 ? 16.498 -20.522 -16.001 1.00 93.62 386 ILE A CA 1
ATOM 3121 C C . ILE A 1 386 ? 17.290 -19.291 -16.445 1.00 93.62 386 ILE A C 1
ATOM 3123 O O . ILE A 1 386 ? 18.072 -19.345 -17.395 1.00 93.62 386 ILE A O 1
ATOM 3127 N N . VAL A 1 387 ? 17.121 -18.188 -15.720 1.00 93.12 387 VAL A N 1
ATOM 3128 C CA . VAL A 1 387 ? 17.871 -16.946 -15.921 1.00 93.12 387 VAL A CA 1
ATOM 3129 C C . VAL A 1 387 ? 18.786 -16.702 -14.752 1.00 93.12 387 VAL A C 1
ATOM 3131 O O . VAL A 1 387 ? 18.316 -16.515 -13.631 1.00 93.12 387 VAL A O 1
ATOM 3134 N N . ASP A 1 388 ? 20.082 -16.661 -15.047 1.00 92.31 388 ASP A N 1
ATOM 3135 C CA . ASP A 1 388 ? 21.129 -16.314 -14.096 1.00 92.31 388 ASP A CA 1
ATOM 3136 C C . ASP A 1 388 ? 21.661 -14.913 -14.397 1.00 92.31 388 ASP A C 1
ATOM 3138 O O . ASP A 1 388 ? 22.493 -14.706 -15.285 1.00 92.31 388 ASP A O 1
ATOM 3142 N N . ASN A 1 389 ? 21.131 -13.912 -13.694 1.00 89.81 389 ASN A N 1
ATOM 3143 C CA . ASN A 1 389 ? 21.590 -12.539 -13.836 1.00 89.81 389 ASN A CA 1
ATOM 3144 C C . ASN A 1 389 ? 22.703 -12.256 -12.827 1.00 89.81 389 ASN A C 1
ATOM 3146 O O . ASN A 1 389 ? 22.439 -11.830 -11.703 1.00 89.81 389 ASN A O 1
ATOM 3150 N N . GLN A 1 390 ? 23.952 -12.428 -13.254 1.00 87.94 390 GLN A N 1
ATOM 3151 C CA . GLN A 1 390 ? 25.132 -12.228 -12.410 1.00 87.94 390 GLN A CA 1
ATOM 3152 C C . GLN A 1 390 ? 25.450 -10.746 -12.172 1.00 87.94 390 GLN A C 1
ATOM 3154 O O . GLN A 1 390 ? 26.154 -10.413 -11.224 1.00 87.94 390 GLN A O 1
ATOM 3159 N N . ILE A 1 391 ? 24.895 -9.831 -12.975 1.00 84.19 391 ILE A N 1
ATOM 3160 C CA . ILE A 1 391 ? 25.045 -8.383 -12.750 1.00 84.19 391 ILE A CA 1
ATOM 3161 C C . ILE A 1 391 ? 24.341 -7.964 -11.451 1.00 84.19 391 ILE A C 1
ATOM 3163 O O . ILE A 1 391 ? 24.818 -7.083 -10.739 1.00 84.19 391 ILE A O 1
ATOM 3167 N N . ILE A 1 392 ? 23.201 -8.591 -11.153 1.00 83.38 392 ILE A N 1
ATOM 3168 C CA . ILE A 1 392 ? 22.338 -8.266 -10.002 1.00 83.38 392 ILE A CA 1
ATOM 3169 C C . ILE A 1 392 ? 22.358 -9.398 -8.961 1.00 83.38 392 ILE A C 1
ATOM 3171 O O . ILE A 1 392 ? 21.826 -9.245 -7.866 1.00 83.38 392 ILE A O 1
ATOM 3175 N N . ASN A 1 393 ? 23.023 -10.508 -9.289 1.00 85.44 393 ASN A N 1
ATOM 3176 C CA . ASN A 1 393 ? 23.110 -11.734 -8.506 1.00 85.44 393 ASN A CA 1
ATOM 3177 C C . ASN A 1 393 ? 21.725 -12.309 -8.152 1.00 85.44 393 ASN A C 1
ATOM 3179 O O . ASN A 1 393 ? 21.420 -12.594 -6.995 1.00 85.44 393 ASN A O 1
ATOM 3183 N N . VAL A 1 394 ? 20.853 -12.418 -9.160 1.00 88.06 394 VAL A N 1
ATOM 3184 C CA . VAL A 1 394 ? 19.480 -12.924 -9.019 1.00 88.06 394 VAL A CA 1
ATOM 3185 C C . VAL A 1 394 ? 19.233 -14.039 -10.024 1.00 88.06 394 VAL A C 1
ATOM 3187 O O . VAL A 1 394 ? 19.453 -13.861 -11.222 1.00 88.06 394 VAL A O 1
ATOM 3190 N N . GLN A 1 395 ? 18.689 -15.153 -9.530 1.00 90.94 395 GLN A N 1
ATOM 3191 C CA . GLN A 1 395 ? 18.224 -16.265 -10.352 1.00 90.94 395 GLN A CA 1
ATOM 3192 C C . GLN A 1 395 ? 16.693 -16.344 -10.375 1.00 90.94 395 GLN A C 1
ATOM 3194 O O . GLN A 1 395 ? 16.014 -16.099 -9.367 1.00 90.94 395 GLN A O 1
ATOM 3199 N N . ARG A 1 396 ? 16.140 -16.645 -11.553 1.00 90.75 396 ARG A N 1
ATOM 3200 C CA . ARG A 1 396 ? 14.702 -16.839 -11.796 1.00 90.75 396 ARG A CA 1
ATOM 3201 C C . ARG A 1 396 ? 14.492 -18.074 -12.662 1.00 90.75 396 ARG A C 1
ATOM 3203 O O . ARG A 1 396 ? 15.253 -18.295 -13.598 1.00 90.75 396 ARG A O 1
ATOM 3210 N N . GLN A 1 397 ? 13.462 -18.853 -12.355 1.00 92.44 397 GLN A N 1
ATOM 3211 C CA . GLN A 1 397 ? 13.128 -20.082 -13.068 1.00 92.44 397 GLN A CA 1
ATOM 3212 C C . GLN A 1 397 ? 11.687 -20.018 -13.572 1.00 92.44 397 GLN A C 1
ATOM 3214 O O . GLN A 1 397 ? 10.791 -19.593 -12.846 1.00 92.44 397 GLN A O 1
ATOM 3219 N N . GLY A 1 398 ? 11.475 -20.470 -14.805 1.00 92.00 398 GLY A N 1
ATOM 3220 C CA . GLY A 1 398 ? 10.175 -20.504 -15.462 1.00 92.00 398 GLY A CA 1
ATOM 3221 C C . GLY A 1 398 ? 9.934 -19.297 -16.367 1.00 92.00 398 GLY A C 1
ATOM 3222 O O . GLY A 1 398 ? 10.308 -18.164 -16.064 1.00 92.00 398 GLY A O 1
ATOM 3223 N N . ILE A 1 399 ? 9.263 -19.533 -17.494 1.00 91.00 399 ILE A N 1
ATOM 3224 C CA . ILE A 1 399 ? 9.105 -18.534 -18.559 1.00 91.00 399 ILE A CA 1
ATOM 3225 C C . ILE A 1 399 ? 8.352 -17.270 -18.116 1.00 91.00 399 ILE A C 1
ATOM 3227 O O . ILE A 1 399 ? 8.713 -16.169 -18.525 1.00 91.00 399 ILE A O 1
ATOM 3231 N N . TYR A 1 400 ? 7.354 -17.397 -17.235 1.00 93.00 400 TYR A N 1
ATOM 3232 C CA . TYR A 1 400 ? 6.602 -16.248 -16.717 1.00 93.00 400 TYR A CA 1
ATOM 3233 C C . TYR A 1 400 ? 7.450 -15.363 -15.797 1.00 93.00 400 TYR A C 1
ATOM 3235 O O . TYR A 1 400 ? 7.397 -14.138 -15.908 1.00 93.00 400 TYR A O 1
ATOM 3243 N N . GLU A 1 401 ? 8.276 -15.969 -14.941 1.00 90.81 401 GLU A N 1
ATOM 3244 C CA . GLU A 1 401 ? 9.203 -15.246 -14.062 1.00 90.81 401 GLU A CA 1
ATOM 3245 C C . GLU A 1 401 ? 10.276 -14.517 -14.876 1.00 90.81 401 GLU A C 1
ATOM 3247 O O . GLU A 1 401 ? 10.609 -13.362 -14.607 1.00 90.81 401 GLU A O 1
ATOM 3252 N N . VAL A 1 402 ? 10.777 -15.165 -15.928 1.00 90.56 402 VAL A N 1
ATOM 3253 C CA . VAL A 1 402 ? 11.747 -14.582 -16.862 1.00 90.56 402 VAL A CA 1
ATOM 3254 C C . VAL A 1 402 ? 11.147 -13.424 -17.650 1.00 90.56 402 VAL A C 1
ATOM 3256 O O . VAL A 1 402 ? 11.760 -12.357 -17.741 1.00 90.56 402 VAL A O 1
ATOM 3259 N N . MET A 1 403 ? 9.935 -13.600 -18.173 1.00 91.38 403 MET A N 1
ATOM 3260 C CA . MET A 1 403 ? 9.196 -12.542 -18.853 1.00 91.38 403 MET A CA 1
ATOM 3261 C C . MET A 1 403 ? 8.971 -11.352 -17.915 1.00 91.38 403 MET A C 1
ATOM 3263 O O . MET A 1 403 ? 9.237 -10.215 -18.304 1.00 91.38 403 MET A O 1
ATOM 3267 N N . GLY A 1 404 ? 8.558 -11.596 -16.667 1.00 90.50 404 GLY A N 1
ATOM 3268 C CA . GLY A 1 404 ? 8.400 -10.559 -15.647 1.00 90.50 404 GLY A CA 1
ATOM 3269 C C . GLY A 1 404 ? 9.710 -9.835 -15.331 1.00 90.50 404 GLY A C 1
ATOM 3270 O O . GLY A 1 404 ? 9.742 -8.602 -15.287 1.00 90.50 404 GLY A O 1
ATOM 3271 N N . HIS A 1 405 ? 10.810 -10.576 -15.182 1.00 90.06 405 HIS A N 1
ATOM 3272 C CA . HIS A 1 405 ? 12.136 -10.025 -14.913 1.00 90.06 405 HIS A CA 1
ATOM 3273 C C . HIS A 1 405 ? 12.611 -9.123 -16.062 1.00 90.06 405 HIS A C 1
ATOM 3275 O O . HIS A 1 405 ? 12.898 -7.947 -15.838 1.00 90.06 405 HIS A O 1
ATOM 3281 N N . LEU A 1 406 ? 12.616 -9.616 -17.304 1.00 90.12 406 LEU A N 1
ATOM 3282 C CA . LEU A 1 406 ? 13.036 -8.841 -18.478 1.00 90.12 406 LEU A CA 1
ATOM 3283 C C . LEU A 1 406 ? 12.117 -7.641 -18.751 1.00 90.12 406 LEU A C 1
ATOM 3285 O O . LEU A 1 406 ? 12.605 -6.551 -19.053 1.00 90.12 406 LEU A O 1
ATOM 3289 N N . SER A 1 407 ? 10.804 -7.802 -18.563 1.00 90.06 407 SER A N 1
ATOM 3290 C CA . SER A 1 407 ? 9.841 -6.697 -18.671 1.00 90.06 407 SER A CA 1
ATOM 3291 C C . SER A 1 407 ? 10.114 -5.613 -17.631 1.00 90.06 407 SER A C 1
ATOM 3293 O O . SER A 1 407 ? 10.080 -4.427 -17.949 1.00 90.06 407 SER A O 1
ATOM 3295 N N . THR A 1 408 ? 10.446 -6.005 -16.397 1.00 90.62 408 THR A N 1
ATOM 3296 C CA . THR A 1 408 ? 10.805 -5.062 -15.332 1.00 90.62 408 THR A CA 1
ATOM 3297 C C . THR A 1 408 ? 12.053 -4.264 -15.711 1.00 90.62 408 THR A C 1
ATOM 3299 O O . THR A 1 408 ? 12.045 -3.042 -15.571 1.00 90.62 408 THR A O 1
ATOM 3302 N N . PHE A 1 409 ? 13.094 -4.900 -16.265 1.00 89.06 409 PHE A N 1
ATOM 3303 C CA . PHE A 1 409 ? 14.275 -4.177 -16.764 1.00 89.06 409 PHE A CA 1
ATOM 3304 C C . PHE A 1 409 ? 13.951 -3.223 -17.906 1.00 89.06 409 PHE A C 1
ATOM 3306 O O . PHE A 1 409 ? 14.446 -2.096 -17.905 1.00 89.06 409 PHE A O 1
ATOM 3313 N N . SER A 1 410 ? 13.101 -3.642 -18.843 1.00 90.25 410 SER A N 1
ATOM 3314 C CA . SER A 1 410 ? 12.679 -2.792 -19.956 1.00 90.25 410 SER A CA 1
ATOM 3315 C C . SER A 1 410 ? 11.953 -1.533 -19.455 1.00 90.25 410 SER A C 1
ATOM 3317 O O . SER A 1 410 ? 12.352 -0.411 -19.775 1.00 90.25 410 SER A O 1
ATOM 3319 N N . VAL A 1 411 ? 10.970 -1.696 -18.560 1.00 90.38 411 VAL A N 1
ATOM 3320 C CA . VAL A 1 411 ? 10.187 -0.585 -17.989 1.00 90.38 411 VAL A CA 1
ATOM 3321 C C . VAL A 1 411 ? 11.047 0.334 -17.122 1.00 90.38 411 VAL A C 1
ATOM 3323 O O . VAL A 1 411 ? 11.006 1.553 -17.289 1.00 90.38 411 VAL A O 1
ATOM 3326 N N . LEU A 1 412 ? 11.856 -0.217 -16.211 1.00 90.56 412 LEU A N 1
ATOM 3327 C CA . LEU A 1 412 ? 12.754 0.596 -15.384 1.00 90.56 412 LEU A CA 1
ATOM 3328 C C . LEU A 1 412 ? 13.762 1.354 -16.254 1.00 90.56 412 LEU A C 1
ATOM 3330 O O . LEU A 1 412 ? 14.029 2.528 -15.995 1.00 90.56 412 LEU A O 1
ATOM 3334 N N . GLY A 1 413 ? 14.266 0.713 -17.311 1.00 87.69 413 GLY A N 1
ATOM 3335 C CA . GLY A 1 413 ? 15.135 1.334 -18.302 1.00 87.69 413 GLY A CA 1
ATOM 3336 C C . GLY A 1 413 ? 14.499 2.579 -18.919 1.00 87.69 413 GLY A C 1
ATOM 3337 O O . GLY A 1 413 ? 15.069 3.662 -18.840 1.00 87.69 413 GLY A O 1
ATOM 3338 N N . GLN A 1 414 ? 13.282 2.460 -19.446 1.00 88.00 414 GLN A N 1
ATOM 3339 C CA . GLN A 1 414 ? 12.556 3.586 -20.046 1.00 88.00 414 GLN A CA 1
ATOM 3340 C C . GLN A 1 414 ? 12.236 4.710 -19.044 1.00 88.00 414 GLN A C 1
ATOM 3342 O O . GLN A 1 414 ? 12.261 5.888 -19.400 1.00 88.00 414 GLN A O 1
ATOM 3347 N N . VAL A 1 415 ? 11.938 4.367 -17.785 1.00 85.94 415 VAL A N 1
ATOM 3348 C CA . VAL A 1 415 ? 11.598 5.351 -16.742 1.00 85.94 415 VAL A CA 1
ATOM 3349 C C . VAL A 1 415 ? 12.824 6.158 -16.306 1.00 85.94 415 VAL A C 1
ATOM 3351 O O . VAL A 1 415 ? 12.744 7.381 -16.170 1.00 85.94 415 VAL A O 1
ATOM 3354 N N . PHE A 1 416 ? 13.964 5.500 -16.082 1.00 85.56 416 PHE A N 1
ATOM 3355 C CA . PHE A 1 416 ? 15.182 6.162 -15.600 1.00 85.56 416 PHE A CA 1
ATOM 3356 C C . PHE A 1 416 ? 16.047 6.756 -16.718 1.00 85.56 416 PHE A C 1
ATOM 3358 O O . PHE A 1 416 ? 16.855 7.660 -16.464 1.00 85.56 416 PHE A O 1
ATOM 3365 N N . PHE A 1 417 ? 15.877 6.283 -17.951 1.00 88.06 417 PHE A N 1
ATOM 3366 C CA . PHE A 1 417 ? 16.656 6.705 -19.107 1.00 88.06 417 PHE A CA 1
ATOM 3367 C C . PHE A 1 417 ? 15.713 7.147 -20.234 1.00 88.06 417 PHE A C 1
ATOM 3369 O O . PHE A 1 417 ? 15.272 6.322 -21.031 1.00 88.06 417 PHE A O 1
ATOM 3376 N N . PRO A 1 418 ? 15.430 8.463 -20.355 1.00 84.88 418 PRO A N 1
ATOM 3377 C CA . PRO A 1 418 ? 14.545 9.000 -21.395 1.00 84.88 418 PRO A CA 1
ATOM 3378 C C . PRO A 1 418 ? 14.972 8.658 -22.825 1.00 84.88 418 PRO A C 1
ATOM 3380 O O . PRO A 1 418 ? 14.175 8.730 -23.757 1.00 84.88 418 PRO A O 1
ATOM 3383 N N . HIS A 1 419 ? 16.249 8.335 -23.008 1.00 87.75 419 HIS A N 1
ATOM 3384 C CA . HIS A 1 419 ? 16.771 7.785 -24.241 1.00 87.75 419 HIS A CA 1
ATOM 3385 C C . HIS A 1 419 ? 17.638 6.580 -23.886 1.00 87.75 419 HIS A C 1
ATOM 3387 O O . HIS A 1 419 ? 18.643 6.730 -23.186 1.00 87.75 419 HIS A O 1
ATOM 3393 N N . ILE A 1 420 ? 17.206 5.406 -24.332 1.00 91.44 420 ILE A N 1
ATOM 3394 C CA . ILE A 1 420 ? 17.877 4.128 -24.132 1.00 91.44 420 ILE A CA 1
ATOM 3395 C C . ILE A 1 420 ? 17.764 3.310 -25.415 1.00 91.44 420 ILE A C 1
ATOM 3397 O O . ILE A 1 420 ? 16.688 3.213 -26.008 1.00 91.44 420 ILE A O 1
ATOM 3401 N N . GLU A 1 421 ? 18.888 2.768 -25.862 1.00 89.88 421 GLU A N 1
ATOM 3402 C CA . GLU A 1 421 ? 18.998 1.947 -27.062 1.00 89.88 421 GLU A CA 1
ATOM 3403 C C . GLU A 1 421 ? 19.966 0.802 -26.786 1.00 89.88 421 GLU A C 1
ATOM 3405 O O . GLU A 1 421 ? 21.025 1.001 -26.192 1.00 89.88 421 GLU A O 1
ATOM 3410 N N . MET A 1 422 ? 19.610 -0.406 -27.209 1.00 92.19 422 MET A N 1
ATOM 3411 C CA . MET A 1 422 ? 20.480 -1.572 -27.109 1.00 92.19 422 MET A CA 1
ATOM 3412 C C . MET A 1 422 ? 21.014 -1.916 -28.494 1.00 92.19 422 MET A C 1
ATOM 3414 O O . MET A 1 422 ? 20.317 -1.769 -29.492 1.00 92.19 422 MET A O 1
ATOM 3418 N N . THR A 1 423 ? 22.261 -2.358 -28.558 1.00 91.50 423 THR A N 1
ATOM 3419 C CA . THR A 1 423 ? 22.930 -2.774 -29.792 1.00 91.50 423 THR A CA 1
ATOM 3420 C C . THR A 1 423 ? 23.563 -4.140 -29.566 1.00 91.50 423 THR A C 1
ATOM 3422 O O . THR A 1 423 ? 24.245 -4.345 -28.559 1.00 91.50 423 THR A O 1
ATOM 3425 N N . ALA A 1 424 ? 23.312 -5.085 -30.471 1.00 92.25 424 ALA A N 1
ATOM 3426 C CA . ALA A 1 424 ? 24.028 -6.354 -30.505 1.00 92.25 424 ALA A CA 1
ATOM 3427 C C . ALA A 1 424 ? 25.356 -6.123 -31.240 1.00 92.25 424 ALA A C 1
ATOM 3429 O O . ALA A 1 424 ? 25.353 -5.675 -32.382 1.00 92.25 424 ALA A O 1
ATOM 3430 N N . LEU A 1 425 ? 26.483 -6.354 -30.564 1.00 89.25 425 LEU A N 1
ATOM 3431 C CA . LEU A 1 425 ? 27.816 -6.152 -31.138 1.00 89.25 425 LEU A CA 1
ATOM 3432 C C . LEU A 1 425 ? 28.305 -7.404 -31.856 1.00 89.25 425 LEU A C 1
ATOM 3434 O O . LEU A 1 425 ? 28.841 -7.317 -32.953 1.00 89.25 425 LEU A O 1
ATOM 3438 N N . ASN A 1 426 ? 28.167 -8.558 -31.206 1.00 91.06 426 ASN A N 1
ATOM 3439 C CA . ASN A 1 426 ? 28.616 -9.829 -31.753 1.00 91.06 426 ASN A CA 1
ATOM 3440 C C . ASN A 1 426 ? 27.727 -10.959 -31.233 1.00 91.06 426 ASN A C 1
ATOM 3442 O O . ASN A 1 426 ? 27.407 -10.981 -30.042 1.00 91.06 426 ASN A O 1
ATOM 3446 N N . ILE A 1 427 ? 27.341 -11.880 -32.111 1.00 92.12 427 ILE A N 1
ATOM 3447 C CA . ILE A 1 427 ? 26.569 -13.076 -31.779 1.00 92.12 427 ILE A CA 1
ATOM 3448 C C . ILE A 1 427 ? 27.296 -14.266 -32.389 1.00 92.12 427 ILE A C 1
ATOM 3450 O O . ILE A 1 427 ? 27.389 -14.386 -33.606 1.00 92.12 427 ILE A O 1
ATOM 3454 N N . LEU A 1 428 ? 27.833 -15.129 -31.531 1.00 90.75 428 LEU A N 1
ATOM 3455 C CA . LEU A 1 428 ? 28.626 -16.286 -31.929 1.00 90.75 428 LEU A CA 1
ATOM 3456 C C . LEU A 1 428 ? 27.883 -17.573 -31.552 1.00 90.75 428 LEU A C 1
ATOM 3458 O O . LEU A 1 428 ? 27.758 -17.862 -30.356 1.00 90.75 428 LEU A O 1
ATOM 3462 N N . PRO A 1 429 ? 27.379 -18.347 -32.529 1.00 90.88 429 PRO A N 1
ATOM 3463 C CA . PRO A 1 429 ? 26.914 -19.705 -32.284 1.00 90.88 429 PRO A CA 1
ATOM 3464 C C . PRO A 1 429 ? 28.120 -20.651 -32.169 1.00 90.88 429 PRO A C 1
ATOM 3466 O O . PRO A 1 429 ? 28.908 -20.774 -33.104 1.00 90.88 429 PRO A O 1
ATOM 3469 N N . ILE A 1 430 ? 28.267 -21.327 -31.031 1.00 89.56 430 ILE A N 1
ATOM 3470 C CA . ILE A 1 430 ? 29.310 -22.332 -30.795 1.00 89.56 430 ILE A CA 1
ATOM 3471 C C . ILE A 1 430 ? 28.653 -23.707 -30.724 1.00 89.56 430 ILE A C 1
ATOM 3473 O O . ILE A 1 430 ? 27.858 -23.976 -29.821 1.00 89.56 430 ILE A O 1
ATOM 3477 N N . LEU A 1 431 ? 28.997 -24.573 -31.680 1.00 85.31 431 LEU A N 1
ATOM 3478 C CA . LEU A 1 431 ? 28.446 -25.926 -31.777 1.00 85.31 431 LEU A CA 1
ATOM 3479 C C . LEU A 1 431 ? 28.961 -26.842 -30.664 1.00 85.31 431 LEU A C 1
ATOM 3481 O O . LEU A 1 431 ? 28.174 -27.592 -30.096 1.00 85.31 431 LEU A O 1
ATOM 3485 N N . ASP A 1 432 ? 30.248 -26.736 -30.324 1.00 80.25 432 ASP A N 1
ATOM 3486 C CA . ASP A 1 432 ? 30.916 -27.625 -29.363 1.00 80.25 432 ASP A CA 1
ATOM 3487 C C . ASP A 1 432 ? 30.255 -27.591 -27.977 1.00 80.25 432 ASP A C 1
ATOM 3489 O O . ASP A 1 432 ? 30.005 -28.637 -27.374 1.00 80.25 432 ASP A O 1
ATOM 3493 N N . ASP A 1 433 ? 29.891 -26.385 -27.529 1.00 80.06 433 ASP A N 1
ATOM 3494 C CA . ASP A 1 433 ? 29.221 -26.130 -26.251 1.00 80.06 433 ASP A CA 1
ATOM 3495 C C . ASP A 1 433 ? 27.682 -26.151 -26.357 1.00 80.06 433 ASP A C 1
ATOM 3497 O O . ASP A 1 433 ? 26.994 -26.115 -25.336 1.00 80.06 433 ASP A O 1
ATOM 3501 N N . GLY A 1 434 ? 27.118 -26.127 -27.571 1.00 86.75 434 GLY A N 1
ATOM 3502 C CA . GLY A 1 434 ? 25.683 -25.904 -27.787 1.00 86.75 434 GLY A CA 1
ATOM 3503 C C . GLY A 1 434 ? 25.194 -24.545 -27.264 1.00 86.75 434 GLY A C 1
ATOM 3504 O O . GLY A 1 434 ? 24.080 -24.429 -26.743 1.00 86.75 434 GLY A O 1
ATOM 3505 N N . THR A 1 435 ? 26.040 -23.510 -27.350 1.00 92.06 435 THR A N 1
ATOM 3506 C CA . THR A 1 435 ? 25.750 -22.178 -26.797 1.00 92.06 435 THR A CA 1
ATOM 3507 C C . THR A 1 435 ? 25.762 -21.081 -27.849 1.00 92.06 435 THR A C 1
ATOM 3509 O O . THR A 1 435 ? 26.545 -21.096 -28.795 1.00 92.06 435 THR A O 1
ATOM 3512 N N . VAL A 1 436 ? 24.905 -20.079 -27.658 1.00 94.19 436 VAL A N 1
ATOM 3513 C CA . VAL A 1 436 ? 24.929 -18.827 -28.416 1.00 94.19 436 VAL A CA 1
ATOM 3514 C C . VAL A 1 436 ? 25.424 -17.723 -27.494 1.00 94.19 436 VAL A C 1
ATOM 3516 O O . VAL A 1 436 ? 24.804 -17.404 -26.479 1.00 94.19 436 VAL A O 1
ATOM 3519 N N . ARG A 1 437 ? 26.574 -17.148 -27.834 1.00 93.38 437 ARG A N 1
ATOM 3520 C CA . ARG A 1 437 ? 27.249 -16.106 -27.059 1.00 93.38 437 ARG A CA 1
ATOM 3521 C C . ARG A 1 437 ? 26.943 -14.742 -27.675 1.00 93.38 437 ARG A C 1
ATOM 3523 O O . ARG A 1 437 ? 27.346 -14.463 -28.798 1.00 93.38 437 ARG A O 1
ATOM 3530 N N . LEU A 1 438 ? 26.241 -13.888 -26.939 1.00 93.94 438 LEU A N 1
ATOM 3531 C CA . LEU A 1 438 ? 25.827 -12.544 -27.342 1.00 93.94 438 LEU A CA 1
ATOM 3532 C C . LEU A 1 438 ? 26.630 -11.494 -26.567 1.00 93.94 438 LEU A C 1
ATOM 3534 O O . LEU A 1 438 ? 26.507 -11.372 -25.350 1.00 93.94 438 LEU A O 1
ATOM 3538 N N . ARG A 1 439 ? 27.379 -10.658 -27.281 1.00 93.50 439 ARG A N 1
ATOM 3539 C CA . ARG A 1 439 ? 27.935 -9.407 -26.762 1.00 93.50 439 ARG A CA 1
ATOM 3540 C C . ARG A 1 439 ? 27.003 -8.258 -27.122 1.00 93.50 439 ARG A C 1
ATOM 3542 O O . ARG A 1 439 ? 26.719 -8.035 -28.299 1.00 93.50 439 ARG A O 1
ATOM 3549 N N . TRP A 1 440 ? 26.580 -7.490 -26.129 1.00 93.75 440 TRP A N 1
ATOM 3550 C CA . TRP A 1 440 ? 25.657 -6.374 -26.313 1.00 93.75 440 TRP A CA 1
ATOM 3551 C C . TRP A 1 440 ? 26.170 -5.095 -25.648 1.00 93.75 440 TRP A C 1
ATOM 3553 O O . TRP A 1 440 ? 26.961 -5.126 -24.707 1.00 93.75 440 TRP A O 1
ATOM 3563 N N . ARG A 1 441 ? 25.707 -3.952 -26.156 1.00 92.69 441 ARG A N 1
ATOM 3564 C CA . ARG A 1 441 ? 26.016 -2.614 -25.646 1.00 92.69 441 ARG A CA 1
ATOM 3565 C C . ARG A 1 441 ? 24.742 -1.790 -25.538 1.00 92.69 441 ARG A C 1
ATOM 3567 O O . ARG A 1 441 ? 24.011 -1.644 -26.517 1.00 92.69 441 ARG A O 1
ATOM 3574 N N . ILE A 1 442 ? 24.491 -1.234 -24.358 1.00 92.50 442 ILE A N 1
ATOM 3575 C CA . ILE A 1 442 ? 23.370 -0.332 -24.088 1.00 92.50 442 ILE A CA 1
ATOM 3576 C C . ILE A 1 442 ? 23.886 1.099 -24.121 1.00 92.50 442 ILE A C 1
ATOM 3578 O O . ILE A 1 442 ? 24.719 1.477 -23.301 1.00 92.50 442 ILE A O 1
ATOM 3582 N N . HIS A 1 443 ? 23.358 1.910 -25.027 1.00 91.56 443 HIS A N 1
ATOM 3583 C CA . HIS A 1 443 ? 23.558 3.347 -25.035 1.00 91.56 443 HIS A CA 1
ATOM 3584 C C . HIS A 1 443 ? 22.409 4.025 -24.288 1.00 91.56 443 HIS A C 1
ATOM 3586 O O . HIS A 1 443 ? 21.238 3.750 -24.547 1.00 91.56 443 HIS A O 1
ATOM 3592 N N . TYR A 1 444 ? 22.720 4.917 -23.350 1.00 90.94 444 TYR A N 1
ATOM 3593 C CA . TYR A 1 444 ? 21.702 5.567 -22.532 1.00 90.94 444 TYR A CA 1
ATOM 3594 C C . TYR A 1 444 ? 22.039 7.016 -22.179 1.00 90.94 444 TYR A C 1
ATOM 3596 O O . TYR A 1 444 ? 23.198 7.435 -22.086 1.00 90.94 444 TYR A O 1
ATOM 3604 N N . LEU A 1 445 ? 20.980 7.783 -21.918 1.00 89.25 445 LEU A N 1
ATOM 3605 C CA . LEU A 1 445 ? 21.037 9.123 -21.353 1.00 89.25 445 LEU A CA 1
ATOM 3606 C C . LEU A 1 445 ? 20.333 9.134 -19.995 1.00 89.25 445 LEU A C 1
ATOM 3608 O O . LEU A 1 445 ? 19.127 8.925 -19.904 1.00 89.25 445 LEU A O 1
ATOM 3612 N N . SER A 1 446 ? 21.082 9.410 -18.927 1.00 83.38 446 SER A N 1
ATOM 3613 C CA . SER A 1 446 ? 20.530 9.529 -17.571 1.00 83.38 446 SER A CA 1
ATOM 3614 C C . SER A 1 446 ? 19.469 10.628 -17.480 1.00 83.38 446 SER A C 1
ATOM 3616 O O . SER A 1 446 ? 19.676 11.723 -18.008 1.00 83.38 446 SER A O 1
ATOM 3618 N N . PHE A 1 447 ? 18.391 10.386 -16.726 1.00 78.69 447 PHE A N 1
ATOM 3619 C CA . PHE A 1 447 ? 17.302 11.351 -16.516 1.00 78.69 447 PHE A CA 1
ATOM 3620 C C . PHE A 1 447 ? 17.785 12.763 -16.143 1.00 78.69 447 PHE A C 1
ATOM 3622 O O . PHE A 1 447 ? 17.364 13.747 -16.744 1.00 78.69 447 PHE A O 1
ATOM 3629 N N . LEU A 1 448 ? 18.738 12.877 -15.211 1.00 79.12 448 LEU A N 1
ATOM 3630 C CA . LEU A 1 448 ? 19.290 14.174 -14.794 1.00 79.12 448 LEU A CA 1
ATOM 3631 C C . LEU A 1 448 ? 19.988 14.923 -15.936 1.00 79.12 448 LEU A C 1
ATOM 3633 O O . LEU A 1 448 ? 19.917 16.146 -16.007 1.00 79.12 448 LEU A O 1
ATOM 3637 N N . ARG A 1 449 ? 20.638 14.201 -16.855 1.00 75.94 449 ARG A N 1
ATOM 3638 C CA . ARG A 1 449 ? 21.272 14.802 -18.034 1.00 75.94 449 ARG A CA 1
ATOM 3639 C C . ARG A 1 449 ? 20.243 15.172 -19.092 1.00 75.94 449 ARG A C 1
ATOM 3641 O O . ARG A 1 449 ? 20.414 16.189 -19.753 1.00 75.94 449 ARG A O 1
ATOM 3648 N N . ALA A 1 450 ? 19.161 14.411 -19.223 1.00 77.12 450 ALA A N 1
ATOM 3649 C CA . ALA A 1 450 ? 18.068 14.744 -20.132 1.00 77.12 450 ALA A CA 1
ATOM 3650 C C . ALA A 1 450 ? 17.381 16.085 -19.792 1.00 77.12 450 ALA A C 1
ATOM 3652 O O . ALA A 1 450 ? 16.790 16.696 -20.675 1.00 77.12 450 ALA A O 1
ATOM 3653 N N . LEU A 1 451 ? 17.511 16.588 -18.555 1.00 79.12 451 LEU A N 1
ATOM 3654 C CA . LEU A 1 451 ? 17.041 17.930 -18.176 1.00 79.12 451 LEU A CA 1
ATOM 3655 C C . LEU A 1 451 ? 17.840 19.076 -18.824 1.00 79.12 451 LEU A C 1
ATOM 3657 O O . LEU A 1 451 ? 17.374 20.215 -18.827 1.00 79.12 451 LEU A O 1
ATOM 3661 N N . ASN A 1 452 ? 19.030 18.809 -19.374 1.00 78.19 452 ASN A N 1
ATOM 3662 C CA . ASN A 1 452 ? 19.761 19.797 -20.161 1.00 78.19 452 ASN A CA 1
ATOM 3663 C C . ASN A 1 452 ? 19.080 19.968 -21.528 1.00 78.19 452 ASN A C 1
ATOM 3665 O O . ASN A 1 452 ? 19.058 19.035 -22.331 1.00 78.19 452 ASN A O 1
ATOM 3669 N N . LEU A 1 453 ? 18.573 21.175 -21.813 1.00 78.00 453 LEU A N 1
ATOM 3670 C CA . LEU A 1 453 ? 17.840 21.477 -23.047 1.00 78.00 453 LEU A CA 1
ATOM 3671 C C . LEU A 1 453 ? 18.647 21.200 -24.328 1.00 78.00 453 LEU A C 1
ATOM 3673 O O . LEU A 1 453 ? 18.063 20.920 -25.374 1.00 78.00 453 LEU A O 1
ATOM 3677 N N . MET A 1 454 ? 19.980 21.212 -24.261 1.00 74.94 454 MET A N 1
ATOM 3678 C CA . MET A 1 454 ? 20.826 20.881 -25.413 1.00 74.94 454 MET A CA 1
ATOM 3679 C C . MET A 1 454 ? 20.657 19.424 -25.866 1.00 74.94 454 MET A C 1
ATOM 3681 O O . MET A 1 454 ? 20.768 19.138 -27.057 1.00 74.94 454 MET A O 1
ATOM 3685 N N . ASN A 1 455 ? 20.289 18.514 -24.956 1.00 75.31 455 ASN A N 1
ATOM 3686 C CA . ASN A 1 455 ? 20.046 17.103 -25.265 1.00 75.31 455 ASN A CA 1
ATOM 3687 C C . ASN A 1 455 ? 18.746 16.857 -26.046 1.00 75.31 455 ASN A C 1
ATOM 3689 O O . ASN A 1 455 ? 18.538 15.745 -26.531 1.00 75.31 455 ASN A O 1
ATOM 3693 N N . PHE A 1 456 ? 17.889 17.869 -26.239 1.00 75.75 456 PHE A N 1
ATOM 3694 C CA . PHE A 1 456 ? 16.767 17.750 -27.174 1.00 75.75 456 PHE A CA 1
ATOM 3695 C C . PHE A 1 456 ? 17.244 17.706 -28.632 1.00 75.75 456 PHE A C 1
ATOM 3697 O O . PHE A 1 456 ? 16.646 16.981 -29.428 1.00 75.75 456 PHE A O 1
ATOM 3704 N N . LYS A 1 457 ? 18.354 18.376 -28.978 1.00 83.50 457 LYS A N 1
ATOM 3705 C CA . LYS A 1 457 ? 18.963 18.274 -30.314 1.00 83.50 457 LYS A CA 1
ATOM 3706 C C . LYS A 1 457 ? 19.588 16.890 -30.500 1.00 83.50 457 LYS A C 1
ATOM 3708 O O . LYS A 1 457 ? 20.360 16.441 -29.653 1.00 83.50 457 LYS A O 1
ATOM 3713 N N . ARG A 1 458 ? 19.256 16.212 -31.603 1.00 79.50 458 ARG A N 1
ATOM 3714 C CA . ARG A 1 458 ? 19.661 14.819 -31.860 1.00 79.50 458 ARG A CA 1
ATOM 3715 C C . ARG A 1 458 ? 21.181 14.661 -31.917 1.00 79.50 458 ARG A C 1
ATOM 3717 O O . ARG A 1 458 ? 21.716 13.821 -31.205 1.00 79.50 458 ARG A O 1
ATOM 3724 N N . ASP A 1 459 ? 21.870 15.525 -32.654 1.00 83.31 459 ASP A N 1
ATOM 3725 C CA . ASP A 1 459 ? 23.323 15.419 -32.863 1.00 83.31 459 ASP A CA 1
ATOM 3726 C C . ASP A 1 459 ? 24.113 15.620 -31.568 1.00 83.31 459 ASP A C 1
ATOM 3728 O O . ASP A 1 459 ? 25.088 14.922 -31.292 1.00 83.31 459 ASP A O 1
ATOM 3732 N N . TYR A 1 460 ? 23.652 16.553 -30.732 1.00 82.31 460 TYR A N 1
ATOM 3733 C CA . TYR A 1 460 ? 24.240 16.791 -29.418 1.00 82.31 460 TYR A CA 1
ATOM 3734 C C . TYR A 1 460 ? 23.976 15.619 -28.470 1.00 82.31 460 TYR A C 1
ATOM 3736 O O . TYR A 1 460 ? 24.853 15.232 -27.700 1.00 82.31 460 TYR A O 1
ATOM 3744 N N . ARG A 1 461 ? 22.779 15.026 -28.538 1.00 82.94 461 ARG A N 1
ATOM 3745 C CA . ARG A 1 461 ? 22.417 13.856 -27.737 1.00 82.94 461 ARG A CA 1
ATOM 3746 C C . ARG A 1 461 ? 23.301 12.667 -28.076 1.00 82.94 461 ARG A C 1
ATOM 3748 O O . ARG A 1 461 ? 23.856 12.099 -27.145 1.00 82.94 461 ARG A O 1
ATOM 3755 N N . ILE A 1 462 ? 23.467 12.365 -29.371 1.00 82.06 462 ILE A N 1
ATOM 3756 C CA . ILE A 1 462 ? 24.248 11.230 -29.894 1.00 82.06 462 ILE A CA 1
ATOM 3757 C C . ILE A 1 462 ? 25.694 11.253 -29.377 1.00 82.06 462 ILE A C 1
ATOM 3759 O O . ILE A 1 462 ? 26.211 10.237 -28.923 1.00 82.06 462 ILE A O 1
ATOM 3763 N N . LYS A 1 463 ? 26.324 12.432 -29.344 1.00 82.56 463 LYS A N 1
ATOM 3764 C CA . LYS A 1 463 ? 27.702 12.593 -28.847 1.00 82.56 463 LYS A CA 1
ATOM 3765 C C . LYS A 1 463 ? 27.845 12.425 -27.329 1.00 82.56 463 LYS A C 1
ATOM 3767 O O . LYS A 1 463 ? 28.941 12.174 -26.846 1.00 82.56 463 LYS A O 1
ATOM 3772 N N . ASN A 1 464 ? 26.757 12.577 -26.575 1.00 81.38 464 ASN A N 1
ATOM 3773 C CA . ASN A 1 464 ? 26.761 12.566 -25.111 1.00 81.38 464 ASN A CA 1
ATOM 3774 C C . ASN A 1 464 ? 26.172 11.284 -24.496 1.00 81.38 464 ASN A C 1
ATOM 3776 O O . ASN A 1 464 ? 25.987 11.235 -23.271 1.00 81.38 464 ASN A O 1
ATOM 3780 N N . LEU A 1 465 ? 25.857 10.260 -25.304 1.00 85.06 465 LEU A N 1
ATOM 3781 C CA . LEU A 1 465 ? 25.404 8.978 -24.766 1.00 85.06 465 LEU A CA 1
ATOM 3782 C C . LEU A 1 465 ? 26.532 8.298 -23.998 1.00 85.06 465 LEU A C 1
ATOM 3784 O O . LEU A 1 465 ? 27.675 8.220 -24.445 1.00 85.06 465 LEU A O 1
ATOM 3788 N N . LYS A 1 466 ? 26.175 7.762 -22.835 1.00 87.94 466 LYS A N 1
ATOM 3789 C CA . LYS A 1 466 ? 27.013 6.783 -22.155 1.00 87.94 466 LYS A CA 1
ATOM 3790 C C . LYS A 1 466 ? 26.680 5.407 -22.697 1.00 87.94 466 LYS A C 1
ATOM 3792 O O . LYS A 1 466 ? 25.538 5.156 -23.073 1.00 87.94 466 LYS A O 1
ATOM 3797 N N . TRP A 1 467 ? 27.670 4.530 -22.699 1.00 87.44 467 TRP A N 1
ATOM 3798 C CA . TRP A 1 467 ? 27.498 3.139 -23.074 1.00 87.44 467 TRP A CA 1
ATOM 3799 C C . TRP A 1 467 ? 27.803 2.226 -21.887 1.00 87.44 467 TRP A C 1
ATOM 3801 O O . TRP A 1 467 ? 28.597 2.565 -21.006 1.00 87.44 467 TRP A O 1
ATOM 3811 N N . TYR A 1 468 ? 27.126 1.087 -21.856 1.00 88.94 468 TYR A N 1
ATOM 3812 C CA . TYR A 1 468 ? 27.345 0.010 -20.906 1.00 88.94 468 TYR A CA 1
ATOM 3813 C C . TYR A 1 468 ? 27.406 -1.305 -21.677 1.00 88.94 468 TYR A C 1
ATOM 3815 O O . TYR A 1 468 ? 26.458 -1.643 -22.387 1.00 88.94 468 TYR A O 1
ATOM 3823 N N . ASP A 1 469 ? 28.522 -2.015 -21.543 1.00 89.31 469 ASP A N 1
ATOM 3824 C CA . ASP A 1 469 ? 28.744 -3.302 -22.201 1.00 89.31 469 ASP A CA 1
ATOM 3825 C C . ASP A 1 469 ? 28.317 -4.450 -21.294 1.00 89.31 469 ASP A C 1
ATOM 3827 O O . ASP A 1 469 ? 28.443 -4.380 -20.069 1.00 89.31 469 ASP A O 1
ATOM 3831 N N . GLY A 1 470 ? 27.840 -5.517 -21.923 1.00 90.88 470 GLY A N 1
ATOM 3832 C CA . GLY A 1 470 ? 27.541 -6.766 -21.255 1.00 90.88 470 GLY A CA 1
ATOM 3833 C C . GLY A 1 470 ? 27.663 -7.957 -22.191 1.00 90.88 470 GLY A C 1
ATOM 3834 O O . GLY A 1 470 ? 27.815 -7.839 -23.413 1.00 90.88 470 GLY A O 1
ATOM 3835 N N . TYR A 1 471 ? 27.627 -9.126 -21.575 1.00 91.56 471 TYR A N 1
ATOM 3836 C CA . TYR A 1 471 ? 27.793 -10.402 -22.236 1.00 91.56 471 TYR A CA 1
ATOM 3837 C C . TYR A 1 471 ? 26.707 -11.362 -21.770 1.00 91.56 471 TYR A C 1
ATOM 3839 O O . TYR A 1 471 ? 26.362 -11.408 -20.589 1.00 91.56 471 TYR A O 1
ATOM 3847 N N . SER A 1 472 ? 26.139 -12.117 -22.698 1.00 93.75 472 SER A N 1
ATOM 3848 C CA . SER A 1 472 ? 25.096 -13.086 -22.404 1.00 93.75 472 SER A CA 1
ATOM 3849 C C . SER A 1 472 ? 25.366 -14.407 -23.097 1.00 93.75 472 SER A C 1
ATOM 3851 O O . SER A 1 472 ? 25.694 -14.437 -24.278 1.00 93.75 472 SER A O 1
ATOM 3853 N N . VAL A 1 473 ? 25.210 -15.499 -22.358 1.00 94.38 473 VAL A N 1
ATOM 3854 C CA . VAL A 1 473 ? 25.395 -16.861 -22.868 1.00 94.38 473 VAL A CA 1
ATOM 3855 C C . VAL A 1 473 ? 24.053 -17.564 -22.827 1.00 94.38 473 VAL A C 1
ATOM 3857 O O . VAL A 1 473 ? 23.459 -17.673 -21.756 1.00 94.38 473 VAL A O 1
ATOM 3860 N N . PHE A 1 474 ? 23.576 -18.020 -23.979 1.00 94.56 474 PHE A N 1
ATOM 3861 C CA . PHE A 1 474 ? 22.336 -18.774 -24.124 1.00 94.56 474 PHE A CA 1
ATOM 3862 C C . PHE A 1 474 ? 22.675 -20.239 -24.375 1.00 94.56 474 PHE A C 1
ATOM 3864 O O . PHE A 1 474 ? 23.373 -20.555 -25.333 1.00 94.56 474 PHE A O 1
ATOM 3871 N N . HIS A 1 475 ? 22.180 -21.128 -23.525 1.00 93.94 475 HIS A N 1
ATOM 3872 C CA . HIS A 1 475 ? 22.318 -22.570 -23.679 1.00 93.94 475 HIS A CA 1
ATOM 3873 C C . HIS A 1 475 ? 21.081 -23.118 -24.387 1.00 93.94 475 HIS A C 1
ATOM 3875 O O . HIS A 1 475 ? 19.949 -22.880 -23.942 1.00 93.94 475 HIS A O 1
ATOM 3881 N N . VAL A 1 476 ? 21.307 -23.819 -25.495 1.00 92.75 476 VAL A N 1
ATOM 3882 C CA . VAL A 1 476 ? 20.260 -24.329 -26.381 1.00 92.75 476 VAL A CA 1
ATOM 3883 C C . VAL A 1 476 ? 20.148 -25.841 -26.208 1.00 92.75 476 VAL A C 1
ATOM 3885 O O . VAL A 1 476 ? 21.148 -26.546 -26.123 1.00 92.75 476 VAL A O 1
ATOM 3888 N N . ASP A 1 477 ? 18.916 -26.319 -26.101 1.00 89.88 477 ASP A N 1
ATOM 3889 C CA . ASP A 1 477 ? 18.568 -27.736 -25.991 1.00 89.88 477 ASP A CA 1
ATOM 3890 C C . ASP A 1 477 ? 18.540 -28.403 -27.382 1.00 89.88 477 ASP A C 1
ATOM 3892 O O . ASP A 1 477 ? 18.433 -27.706 -28.390 1.00 89.88 477 ASP A O 1
ATOM 3896 N N . GLY A 1 478 ? 18.539 -29.737 -27.459 1.00 85.56 478 GLY A N 1
ATOM 3897 C CA . GLY A 1 478 ? 18.483 -30.493 -28.724 1.00 85.56 478 GLY A CA 1
ATOM 3898 C C . GLY A 1 478 ? 17.242 -30.215 -29.588 1.00 85.56 478 GLY A C 1
ATOM 3899 O O . GLY A 1 478 ? 17.238 -30.476 -30.787 1.00 85.56 478 GLY A O 1
ATOM 3900 N N . ASN A 1 479 ? 16.199 -29.627 -28.997 1.00 86.62 479 ASN A N 1
ATOM 3901 C CA . ASN A 1 479 ? 14.994 -29.158 -29.689 1.00 86.62 479 ASN A CA 1
ATOM 3902 C C . ASN A 1 479 ? 15.119 -27.725 -30.248 1.00 86.62 479 ASN A C 1
ATOM 3904 O O . ASN A 1 479 ? 14.135 -27.161 -30.725 1.00 86.62 479 ASN A O 1
ATOM 3908 N N . GLY A 1 480 ? 16.284 -27.086 -30.119 1.00 86.44 480 GLY A N 1
ATOM 3909 C CA . GLY A 1 480 ? 16.512 -25.700 -30.529 1.00 86.44 480 GLY A CA 1
ATOM 3910 C C . GLY A 1 480 ? 15.894 -24.638 -29.615 1.00 86.44 480 GLY A C 1
ATOM 3911 O O . GLY A 1 480 ? 15.794 -23.478 -30.011 1.00 86.44 480 GLY A O 1
ATOM 3912 N N . MET A 1 481 ? 15.479 -25.005 -28.396 1.00 91.75 481 MET A N 1
ATOM 3913 C CA . MET A 1 481 ? 14.917 -24.076 -27.407 1.00 91.75 481 MET A CA 1
ATOM 3914 C C . MET A 1 481 ? 15.956 -23.676 -26.361 1.00 91.75 481 MET A C 1
ATOM 3916 O O . MET A 1 481 ? 16.741 -24.503 -25.900 1.00 91.75 481 MET A O 1
ATOM 3920 N N . VAL A 1 482 ? 15.929 -22.421 -25.917 1.00 93.50 482 VAL A N 1
ATOM 3921 C CA . VAL A 1 482 ? 16.818 -21.943 -24.849 1.00 93.50 482 VAL A CA 1
ATOM 3922 C C . VAL A 1 482 ? 16.295 -22.400 -23.487 1.00 93.50 482 VAL A C 1
ATOM 3924 O O . VAL A 1 482 ? 15.206 -21.991 -23.075 1.00 93.50 482 VAL A O 1
ATOM 3927 N N . TYR A 1 483 ? 17.081 -23.199 -22.761 1.00 93.31 483 TYR A N 1
ATOM 3928 C CA . TYR A 1 483 ? 16.728 -23.683 -21.415 1.00 93.31 483 TYR A CA 1
ATOM 3929 C C . TYR A 1 483 ? 17.434 -22.911 -20.293 1.00 93.31 483 TYR A C 1
ATOM 3931 O O . TYR A 1 483 ? 16.934 -22.842 -19.170 1.00 93.31 483 TYR A O 1
ATOM 3939 N N . LYS A 1 484 ? 18.584 -22.294 -20.574 1.00 93.38 484 LYS A N 1
ATOM 3940 C CA . LYS A 1 484 ? 19.308 -21.464 -19.607 1.00 93.38 484 LYS A CA 1
ATOM 3941 C C . LYS A 1 484 ? 19.944 -20.286 -20.316 1.00 93.38 484 LYS A C 1
ATOM 3943 O O . LYS A 1 484 ? 20.543 -20.464 -21.372 1.00 93.38 484 LYS A O 1
ATOM 3948 N N . PHE A 1 485 ? 19.881 -19.099 -19.724 1.00 93.50 485 PHE A N 1
ATOM 3949 C CA . PHE A 1 485 ? 20.762 -18.020 -20.149 1.00 93.50 485 PHE A CA 1
ATOM 3950 C C . PHE A 1 485 ? 21.321 -17.210 -18.989 1.00 93.50 485 PHE A C 1
ATOM 3952 O O . PHE A 1 485 ? 20.653 -16.960 -17.984 1.00 93.50 485 PHE A O 1
ATOM 3959 N N . THR A 1 486 ? 22.570 -16.799 -19.159 1.00 93.25 486 THR A N 1
ATOM 3960 C CA . THR A 1 486 ? 23.366 -16.113 -18.144 1.00 93.25 486 THR A CA 1
ATOM 3961 C C . THR A 1 486 ? 23.677 -14.706 -18.629 1.00 93.25 486 THR A C 1
ATOM 3963 O O . THR A 1 486 ? 24.069 -14.532 -19.781 1.00 93.25 486 THR A O 1
ATOM 3966 N N . ILE A 1 487 ? 23.512 -13.699 -17.772 1.00 92.81 487 ILE A N 1
ATOM 3967 C CA . ILE A 1 487 ? 23.849 -12.300 -18.065 1.00 92.81 487 ILE A CA 1
ATOM 3968 C C . ILE A 1 487 ? 25.032 -11.880 -17.191 1.00 92.81 487 ILE A C 1
ATOM 3970 O O . ILE A 1 487 ? 24.955 -11.957 -15.966 1.00 92.81 487 ILE A O 1
ATOM 3974 N N . GLN A 1 488 ? 26.100 -11.392 -17.819 1.00 89.94 488 GLN A N 1
ATOM 3975 C CA . GLN A 1 488 ? 27.365 -11.019 -17.190 1.00 89.94 488 GLN A CA 1
ATOM 3976 C C . GLN A 1 488 ? 27.806 -9.615 -17.611 1.00 89.94 488 GLN A C 1
ATOM 3978 O O . GLN A 1 488 ? 27.477 -9.130 -18.695 1.00 89.94 488 GLN A O 1
ATOM 3983 N N . ARG A 1 489 ? 28.572 -8.953 -16.738 1.00 79.00 489 ARG A N 1
ATOM 3984 C CA . ARG A 1 489 ? 29.121 -7.609 -16.983 1.00 79.00 489 ARG A CA 1
ATOM 3985 C C . ARG A 1 489 ? 30.442 -7.630 -17.760 1.00 79.00 489 ARG A C 1
ATOM 3987 O O . ARG A 1 489 ? 30.697 -6.717 -18.537 1.00 79.00 489 ARG A O 1
ATOM 3994 N N . THR A 1 490 ? 31.271 -8.646 -17.543 1.00 66.00 490 THR A N 1
ATOM 3995 C CA . THR A 1 490 ? 32.619 -8.771 -18.120 1.00 66.00 490 THR A CA 1
ATOM 3996 C C . THR A 1 490 ? 32.699 -10.077 -18.903 1.00 66.00 490 THR A C 1
ATOM 3998 O O . THR A 1 490 ? 31.994 -11.026 -18.567 1.00 66.00 490 THR A O 1
ATOM 4001 N N . MET A 1 491 ? 33.527 -10.124 -19.949 1.00 60.34 491 MET A N 1
ATOM 4002 C CA . MET A 1 491 ? 33.843 -11.386 -20.620 1.00 60.34 491 MET A CA 1
ATOM 4003 C C . MET A 1 491 ? 34.468 -12.357 -19.606 1.00 60.34 491 MET A C 1
ATOM 4005 O O . MET A 1 491 ? 35.336 -11.932 -18.841 1.00 60.34 491 MET A O 1
ATOM 4009 N N . PRO A 1 492 ? 34.054 -13.633 -19.569 1.00 52.59 492 PRO A N 1
ATOM 4010 C CA . PRO A 1 492 ? 34.879 -14.656 -18.957 1.00 52.59 492 PRO A CA 1
ATOM 4011 C C . PRO A 1 492 ? 36.097 -14.840 -19.864 1.00 52.59 492 PRO A C 1
ATOM 4013 O O . PRO A 1 492 ? 35.967 -15.314 -20.991 1.00 52.59 492 PRO A O 1
ATOM 4016 N N . ASP A 1 493 ? 37.272 -14.410 -19.410 1.00 41.94 493 ASP A N 1
ATOM 4017 C CA . ASP A 1 493 ? 38.522 -14.731 -20.098 1.00 41.94 493 ASP A CA 1
ATOM 4018 C C . ASP A 1 493 ? 38.661 -16.263 -20.134 1.00 41.94 493 ASP A C 1
ATOM 4020 O O . ASP A 1 493 ? 38.419 -16.919 -19.119 1.00 41.94 493 ASP A O 1
ATOM 4024 N N . GLU A 1 494 ? 39.049 -16.868 -21.260 1.00 49.44 494 GLU A N 1
ATOM 4025 C CA . GLU A 1 494 ? 39.192 -18.336 -21.396 1.00 49.44 494 GLU A CA 1
ATOM 4026 C C . GLU A 1 494 ? 40.172 -18.954 -20.371 1.00 49.44 494 GLU A C 1
ATOM 4028 O O . GLU A 1 494 ? 40.131 -20.149 -20.092 1.00 49.44 494 GLU A O 1
ATOM 4033 N N . SER A 1 495 ? 40.985 -18.130 -19.702 1.00 46.00 495 SER A N 1
ATOM 4034 C CA . SER A 1 495 ? 41.839 -18.503 -18.566 1.00 46.00 495 SER A CA 1
ATOM 4035 C C . SER A 1 495 ? 41.080 -18.804 -17.258 1.00 46.00 495 SER A C 1
ATOM 4037 O O . SER A 1 495 ? 41.668 -19.320 -16.302 1.00 46.00 495 SER A O 1
ATOM 4039 N N . SER A 1 496 ? 39.778 -18.511 -17.185 1.00 44.56 496 SER A N 1
ATOM 4040 C CA . SER A 1 496 ? 38.963 -18.645 -15.968 1.00 44.56 496 SER A CA 1
ATOM 4041 C C . SER A 1 496 ? 38.457 -20.065 -15.678 1.00 44.56 496 SER A C 1
ATOM 4043 O O . SER A 1 496 ? 37.985 -20.320 -14.572 1.00 44.56 496 SER A O 1
ATOM 4045 N N . PHE A 1 497 ? 38.685 -21.039 -16.567 1.00 40.97 497 PHE A N 1
ATOM 4046 C CA . PHE A 1 497 ? 38.478 -22.463 -16.248 1.00 40.97 497 PHE A CA 1
ATOM 4047 C C . PHE A 1 497 ? 39.486 -23.028 -15.220 1.00 40.97 497 PHE A C 1
ATOM 4049 O O . PHE A 1 497 ? 39.280 -24.122 -14.703 1.00 40.97 497 PHE A O 1
ATOM 4056 N N . ASN A 1 498 ? 40.526 -22.268 -14.841 1.00 44.09 498 ASN A N 1
ATOM 4057 C CA . ASN A 1 498 ? 41.519 -22.649 -13.820 1.00 44.09 498 ASN A CA 1
ATOM 4058 C C . ASN A 1 498 ? 41.314 -21.983 -12.439 1.00 44.09 498 ASN A C 1
ATOM 4060 O O . ASN A 1 498 ? 42.193 -22.038 -11.571 1.00 44.09 498 ASN A O 1
ATOM 4064 N N . SER A 1 499 ? 40.174 -21.333 -12.181 1.00 41.41 499 SER A N 1
ATOM 4065 C CA . SER A 1 499 ? 39.948 -20.597 -10.923 1.00 41.41 499 SER A CA 1
ATOM 4066 C C . SER A 1 499 ? 39.402 -21.435 -9.758 1.00 41.41 499 SER A C 1
ATOM 4068 O O . SER A 1 499 ? 38.971 -20.864 -8.761 1.00 41.41 499 SER A O 1
ATOM 4070 N N . GLY A 1 500 ? 39.446 -22.768 -9.848 1.00 42.81 500 GLY A N 1
ATOM 4071 C CA . GLY A 1 500 ? 39.105 -23.677 -8.745 1.00 42.81 500 GLY A CA 1
ATOM 4072 C C . GLY A 1 500 ? 40.230 -23.920 -7.727 1.00 42.81 500 GLY A C 1
ATOM 4073 O O . GLY A 1 500 ? 40.033 -24.687 -6.792 1.00 42.81 500 GLY A O 1
ATOM 4074 N N . LYS A 1 501 ? 41.412 -23.306 -7.889 1.00 48.72 501 LYS A N 1
ATOM 4075 C CA . LYS A 1 501 ? 42.542 -23.482 -6.961 1.00 48.72 501 LYS A CA 1
ATOM 4076 C C . LYS A 1 501 ? 42.573 -22.385 -5.893 1.00 48.72 501 LYS A C 1
ATOM 4078 O O . LYS A 1 501 ? 42.706 -21.200 -6.212 1.00 48.72 501 LYS A O 1
ATOM 4083 N N . THR A 1 502 ? 42.485 -22.788 -4.626 1.00 56.50 502 THR A N 1
ATOM 4084 C CA . THR A 1 502 ? 42.543 -21.918 -3.438 1.00 56.50 502 THR A CA 1
ATOM 4085 C C . THR A 1 502 ? 43.873 -21.156 -3.380 1.00 56.50 502 THR A C 1
ATOM 4087 O O . THR A 1 502 ? 44.903 -21.661 -3.823 1.00 56.50 502 THR A O 1
ATOM 4090 N N . ALA A 1 503 ? 43.891 -19.952 -2.795 1.00 53.81 503 ALA A N 1
ATOM 4091 C CA . ALA A 1 503 ? 45.084 -19.096 -2.707 1.00 53.81 503 ALA A CA 1
ATOM 4092 C C . ALA A 1 503 ? 46.328 -19.809 -2.131 1.00 53.81 503 ALA A C 1
ATOM 4094 O O . ALA A 1 503 ? 47.444 -19.529 -2.562 1.00 53.81 503 ALA A O 1
ATOM 4095 N N . ALA A 1 504 ? 46.132 -20.788 -1.240 1.00 55.06 504 ALA A N 1
ATOM 4096 C CA . ALA A 1 504 ? 47.190 -21.639 -0.698 1.00 55.06 504 ALA A CA 1
ATOM 4097 C C . ALA A 1 504 ? 47.850 -22.554 -1.752 1.00 55.06 504 ALA A C 1
ATOM 4099 O O . ALA A 1 504 ? 49.063 -22.725 -1.728 1.00 55.06 504 ALA A O 1
ATOM 4100 N N . GLN A 1 505 ? 47.095 -23.078 -2.726 1.00 57.94 505 GLN A N 1
ATOM 4101 C CA . GLN A 1 505 ? 47.638 -23.904 -3.817 1.00 57.94 505 GLN A CA 1
ATOM 4102 C C . GLN A 1 505 ? 48.474 -23.075 -4.802 1.00 57.94 505 GLN A C 1
ATOM 4104 O O . GLN A 1 505 ? 49.492 -23.548 -5.294 1.00 57.94 505 GLN A O 1
ATOM 4109 N N . ARG A 1 506 ? 48.105 -21.805 -5.027 1.00 58.06 506 ARG A N 1
ATOM 4110 C CA . ARG A 1 506 ? 48.882 -20.865 -5.861 1.00 58.06 506 ARG A CA 1
ATOM 4111 C C . ARG A 1 506 ? 50.177 -20.399 -5.190 1.00 58.06 506 ARG A C 1
ATOM 4113 O O . ARG A 1 506 ? 51.131 -20.044 -5.877 1.00 58.06 506 ARG A O 1
ATOM 4120 N N . LEU A 1 507 ? 50.198 -20.381 -3.858 1.00 56.16 507 LEU A N 1
ATOM 4121 C CA . LEU A 1 507 ? 51.381 -20.082 -3.051 1.00 56.16 507 LEU A CA 1
ATOM 4122 C C . LEU A 1 507 ? 52.312 -21.299 -2.956 1.00 56.16 507 LEU A C 1
ATOM 4124 O O . LEU A 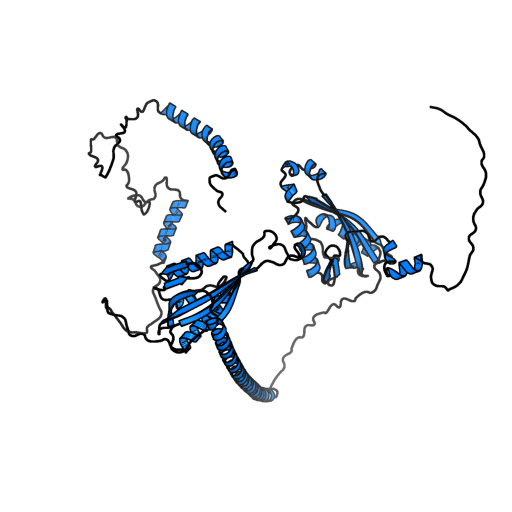1 507 ? 53.519 -21.140 -3.096 1.00 56.16 507 LEU A O 1
ATOM 4128 N N . ALA A 1 508 ? 51.756 -22.506 -2.827 1.00 58.34 508 ALA A N 1
ATOM 4129 C CA . ALA A 1 508 ? 52.517 -23.754 -2.828 1.00 58.34 508 ALA A CA 1
ATOM 4130 C C . ALA A 1 508 ? 53.194 -24.038 -4.186 1.00 58.34 508 ALA A C 1
ATOM 4132 O O . ALA A 1 508 ? 54.370 -24.393 -4.213 1.00 58.34 508 ALA A O 1
ATOM 4133 N N . GLU A 1 509 ? 52.512 -23.782 -5.311 1.00 58.69 509 GLU A N 1
ATOM 4134 C CA . GLU A 1 509 ? 53.108 -23.889 -6.658 1.00 58.69 509 GLU A CA 1
ATOM 4135 C C . GLU A 1 509 ? 54.222 -22.851 -6.900 1.00 58.69 509 GLU A C 1
ATOM 4137 O O . GLU A 1 509 ? 55.175 -23.134 -7.620 1.00 58.69 509 GLU A O 1
ATOM 4142 N N . LYS A 1 510 ? 54.146 -21.661 -6.283 1.00 58.97 510 LYS A N 1
ATOM 4143 C CA . LYS A 1 510 ? 55.178 -20.613 -6.408 1.00 58.97 510 LYS A CA 1
ATOM 4144 C C . LYS A 1 510 ? 56.367 -20.773 -5.459 1.00 58.97 510 LYS A C 1
ATOM 4146 O O . LYS A 1 510 ? 57.402 -20.167 -5.713 1.00 58.97 510 LYS A O 1
ATOM 4151 N N . ILE A 1 511 ? 56.223 -21.543 -4.380 1.00 60.75 511 ILE A N 1
ATOM 4152 C CA . ILE A 1 511 ? 57.270 -21.734 -3.361 1.00 60.75 511 ILE A CA 1
ATOM 4153 C C . ILE A 1 511 ? 58.012 -23.072 -3.531 1.00 60.75 511 ILE A C 1
ATOM 4155 O O . ILE A 1 511 ? 59.025 -23.296 -2.880 1.00 60.75 511 ILE A O 1
ATOM 4159 N N . GLY A 1 512 ? 57.609 -23.928 -4.476 1.00 46.97 512 GLY A N 1
ATOM 4160 C CA . GLY A 1 512 ? 58.438 -25.065 -4.892 1.00 46.97 512 GLY A CA 1
ATOM 4161 C C . GLY A 1 512 ? 58.648 -26.117 -3.801 1.00 46.97 512 GLY A C 1
ATOM 4162 O O . GLY A 1 512 ? 59.709 -26.730 -3.732 1.00 46.97 512 GLY A O 1
ATOM 4163 N N . VAL A 1 513 ? 57.646 -26.342 -2.948 1.00 48.03 513 VAL A N 1
ATOM 4164 C CA . VAL A 1 513 ? 57.675 -27.398 -1.928 1.00 48.03 513 VAL A CA 1
ATOM 4165 C C . VAL A 1 513 ? 56.525 -28.362 -2.194 1.00 48.03 513 VAL A C 1
ATOM 4167 O O . VAL A 1 513 ? 55.426 -28.184 -1.681 1.00 48.03 513 VAL A O 1
ATOM 4170 N N . LEU A 1 514 ? 56.760 -29.337 -3.075 1.00 33.69 514 LEU A N 1
ATOM 4171 C CA . LEU A 1 514 ? 56.640 -30.776 -2.797 1.00 33.69 514 LEU A CA 1
ATOM 4172 C C . LEU A 1 514 ? 56.964 -31.603 -4.064 1.00 33.69 514 LEU A C 1
ATOM 4174 O O . LEU A 1 514 ? 56.730 -31.136 -5.181 1.00 33.69 514 LEU A O 1
ATOM 4178 N N . PRO A 1 515 ? 57.518 -32.820 -3.900 1.00 36.59 515 PRO A N 1
ATOM 4179 C CA . PRO A 1 515 ? 58.045 -33.641 -4.981 1.00 36.59 515 PRO A CA 1
ATOM 4180 C C . PRO A 1 515 ? 57.026 -34.664 -5.512 1.00 36.59 515 PRO A C 1
ATOM 4182 O O . PRO A 1 515 ? 56.214 -35.197 -4.761 1.00 36.59 515 PRO A O 1
ATOM 4185 N N . GLY A 1 516 ? 57.186 -35.026 -6.789 1.00 28.91 516 GLY A N 1
ATOM 4186 C CA . GLY A 1 516 ? 56.928 -36.387 -7.269 1.00 28.91 516 GLY A CA 1
ATOM 4187 C C . GLY A 1 516 ? 55.744 -36.576 -8.219 1.00 28.91 516 GLY A C 1
ATOM 4188 O O . GLY A 1 516 ? 54.645 -36.879 -7.778 1.00 28.91 516 GLY A O 1
ATOM 4189 N N . ALA A 1 517 ? 56.007 -36.535 -9.529 1.00 26.91 517 ALA A N 1
ATOM 4190 C CA . ALA A 1 517 ? 56.021 -37.755 -10.347 1.00 26.91 517 ALA A CA 1
ATOM 4191 C C . ALA A 1 517 ? 56.525 -37.459 -11.776 1.00 26.91 517 ALA A C 1
ATOM 4193 O O . ALA A 1 517 ? 55.880 -36.745 -12.532 1.00 26.91 517 ALA A O 1
ATOM 4194 N N . ALA A 1 518 ? 57.692 -38.037 -12.086 1.00 25.73 518 ALA A N 1
ATOM 4195 C CA . ALA A 1 518 ? 58.154 -38.539 -13.386 1.00 25.73 518 ALA A CA 1
ATOM 4196 C C . ALA A 1 518 ? 57.938 -37.649 -14.635 1.00 25.73 518 ALA A C 1
ATOM 4198 O O . ALA A 1 518 ? 56.848 -37.527 -15.173 1.00 25.73 518 ALA A O 1
ATOM 4199 N N . ALA A 1 519 ? 58.987 -36.971 -15.103 1.00 28.41 519 ALA A N 1
ATOM 4200 C CA . ALA A 1 519 ? 59.958 -37.497 -16.077 1.00 28.41 519 ALA A CA 1
ATOM 4201 C C . ALA A 1 519 ? 59.503 -37.321 -17.536 1.00 28.41 519 ALA A C 1
ATOM 4203 O O . ALA A 1 519 ? 58.667 -38.071 -18.025 1.00 28.41 519 ALA A O 1
ATOM 4204 N N . SER A 1 520 ? 60.120 -36.361 -18.235 1.00 26.73 520 SER A N 1
ATOM 4205 C CA . SER A 1 520 ? 60.912 -36.563 -19.467 1.00 26.73 520 SER A CA 1
ATOM 4206 C C . SER A 1 520 ? 60.957 -35.304 -20.359 1.00 26.73 520 SER A C 1
ATOM 4208 O O . SER A 1 520 ? 59.985 -34.568 -20.474 1.00 26.73 520 SER A O 1
ATOM 4210 N N . PHE A 1 521 ? 62.123 -35.114 -20.992 1.00 27.30 521 PHE A N 1
ATOM 4211 C CA . PHE A 1 521 ? 62.458 -34.199 -22.102 1.00 27.30 521 PHE A CA 1
ATOM 4212 C C . PHE A 1 521 ? 62.979 -32.776 -21.799 1.00 27.30 521 PHE A C 1
ATOM 4214 O O . PHE A 1 521 ? 62.281 -31.771 -21.831 1.00 27.30 521 PHE A O 1
ATOM 4221 N N . VAL A 1 522 ? 64.293 -32.755 -21.536 1.00 27.17 522 VAL A N 1
ATOM 4222 C CA . VAL A 1 522 ? 65.363 -31.928 -22.141 1.00 27.17 522 VAL A CA 1
ATOM 4223 C C . VAL A 1 522 ? 64.939 -30.673 -22.923 1.00 27.17 522 VAL A C 1
ATOM 4225 O O . VAL A 1 522 ? 64.329 -30.743 -23.986 1.00 27.17 522 VAL A O 1
ATOM 4228 N N . LYS A 1 523 ? 65.422 -29.522 -22.443 1.00 25.39 523 LYS A N 1
ATOM 4229 C CA . LYS A 1 523 ? 65.449 -28.231 -23.136 1.00 25.39 523 LYS A CA 1
ATOM 4230 C C . LYS A 1 523 ? 66.693 -28.174 -24.037 1.00 25.39 523 LYS A C 1
ATOM 4232 O O . LYS A 1 523 ? 67.807 -28.203 -23.523 1.00 25.39 523 LYS A O 1
ATOM 4237 N N . VAL A 1 524 ? 66.514 -28.095 -25.356 1.00 28.91 524 VAL A N 1
ATOM 4238 C CA . VAL A 1 524 ? 67.585 -27.738 -26.305 1.00 28.91 524 VAL A CA 1
ATOM 4239 C C . VAL A 1 524 ? 67.499 -26.232 -26.553 1.00 28.91 524 VAL A C 1
ATOM 4241 O O . VAL A 1 524 ? 66.475 -25.742 -27.024 1.00 28.91 524 VAL A O 1
ATOM 4244 N N . GLU A 1 525 ? 68.548 -25.491 -26.197 1.00 31.55 525 GLU A N 1
ATOM 4245 C CA . GLU A 1 525 ? 68.714 -24.085 -26.587 1.00 31.55 525 GLU A CA 1
ATOM 4246 C C . GLU A 1 525 ? 69.325 -24.003 -27.997 1.00 31.55 525 GLU A C 1
ATOM 4248 O O . GLU A 1 525 ? 70.275 -24.737 -28.279 1.00 31.55 525 GLU A O 1
ATOM 4253 N N . PRO A 1 526 ? 68.827 -23.133 -28.896 1.00 32.59 526 PRO A N 1
ATOM 4254 C CA . PRO A 1 526 ? 69.499 -22.874 -30.163 1.00 32.59 526 PRO A CA 1
ATOM 4255 C C . PRO A 1 526 ? 70.692 -21.907 -29.979 1.00 32.59 526 PRO A C 1
ATOM 4257 O O . PRO A 1 526 ? 70.629 -21.008 -29.135 1.00 32.59 526 PRO A O 1
ATOM 4260 N N . PRO A 1 527 ? 71.779 -22.070 -30.761 1.00 35.66 527 PRO A N 1
ATOM 4261 C CA . PRO A 1 527 ? 73.031 -21.331 -30.594 1.00 35.66 527 PRO A CA 1
ATOM 4262 C C . PRO A 1 527 ? 72.977 -19.915 -31.206 1.00 35.66 527 PRO A C 1
ATOM 4264 O O . PRO A 1 527 ? 72.112 -19.631 -32.037 1.00 35.66 527 PRO A O 1
ATOM 4267 N N . PRO A 1 528 ? 73.915 -19.014 -30.840 1.00 36.81 528 PRO A N 1
ATOM 4268 C CA . PRO A 1 528 ? 73.965 -17.660 -31.376 1.00 36.81 528 PRO A CA 1
ATOM 4269 C C . PRO A 1 528 ? 74.706 -17.640 -32.717 1.00 36.81 528 PRO A C 1
ATOM 4271 O O . PRO A 1 528 ? 75.838 -18.121 -32.808 1.00 36.81 528 PRO A O 1
ATOM 4274 N N . GLU A 1 529 ? 74.117 -17.019 -33.741 1.00 31.14 529 GLU A N 1
ATOM 4275 C CA . GLU A 1 529 ? 74.791 -16.819 -35.026 1.00 31.14 529 GLU A CA 1
ATOM 4276 C C . GLU A 1 529 ? 75.077 -15.343 -35.335 1.00 31.14 529 GLU A C 1
ATOM 4278 O O . GLU A 1 529 ? 74.389 -14.414 -34.909 1.00 31.14 529 GLU A O 1
ATOM 4283 N N . ARG A 1 530 ? 76.225 -15.161 -35.988 1.00 31.86 530 ARG A N 1
ATOM 4284 C CA . ARG A 1 530 ? 77.083 -13.977 -36.015 1.00 31.86 530 ARG A CA 1
ATOM 4285 C C . ARG A 1 530 ? 76.595 -12.881 -36.967 1.00 31.86 530 ARG A C 1
ATOM 4287 O O . ARG A 1 530 ? 75.961 -13.124 -37.985 1.00 31.86 530 ARG A O 1
ATOM 4294 N N . ARG A 1 531 ? 77.029 -11.655 -36.654 1.00 34.50 531 ARG A N 1
ATOM 4295 C CA . ARG A 1 531 ? 76.958 -10.446 -37.494 1.00 34.50 531 ARG A CA 1
ATOM 4296 C C . ARG A 1 531 ? 77.492 -10.675 -38.916 1.00 34.50 531 ARG A C 1
ATOM 4298 O O . ARG A 1 531 ? 78.591 -11.198 -39.076 1.00 34.50 531 ARG A O 1
ATOM 4305 N N . SER A 1 532 ? 76.821 -10.074 -39.900 1.00 30.52 532 SER A N 1
ATOM 4306 C CA . SER A 1 532 ? 77.430 -9.634 -41.160 1.00 30.52 532 SER A CA 1
ATOM 4307 C C . SER A 1 532 ? 76.857 -8.279 -41.594 1.00 30.52 532 SER A C 1
ATOM 4309 O O . SER A 1 532 ? 75.646 -8.085 -41.646 1.00 30.52 532 SER A O 1
ATOM 4311 N N . ARG A 1 533 ? 77.770 -7.340 -41.866 1.00 31.56 533 ARG A N 1
ATOM 4312 C CA . ARG A 1 533 ? 77.562 -6.031 -42.507 1.00 31.56 533 ARG A CA 1
ATOM 4313 C C . ARG A 1 533 ? 77.166 -6.209 -43.982 1.00 31.56 533 ARG A C 1
ATOM 4315 O O . ARG A 1 533 ? 77.854 -6.959 -44.674 1.00 31.56 533 ARG A O 1
ATOM 4322 N N . ARG A 1 534 ? 76.243 -5.382 -44.491 1.00 32.12 534 ARG A N 1
ATOM 4323 C CA . ARG A 1 534 ? 76.509 -4.405 -45.578 1.00 32.12 534 ARG A CA 1
ATOM 4324 C C . ARG A 1 534 ? 75.256 -3.614 -45.997 1.00 32.12 534 ARG A C 1
ATOM 4326 O O . ARG A 1 534 ? 74.241 -4.192 -46.356 1.00 32.12 534 ARG A O 1
ATOM 4333 N N . ASP A 1 535 ? 75.411 -2.298 -45.880 1.00 33.25 535 ASP A N 1
ATOM 4334 C CA . ASP A 1 535 ? 74.966 -1.156 -46.698 1.00 33.25 535 ASP A CA 1
ATOM 4335 C C . ASP A 1 535 ? 74.134 -1.404 -47.973 1.00 33.25 535 ASP A C 1
ATOM 4337 O O . ASP A 1 535 ? 74.444 -2.305 -48.741 1.00 33.25 535 ASP A O 1
ATOM 4341 N N . TYR A 1 536 ? 73.120 -0.551 -48.204 1.00 35.81 536 TYR A N 1
ATOM 4342 C CA . TYR A 1 536 ? 73.002 0.509 -49.245 1.00 35.81 536 TYR A CA 1
ATOM 4343 C C . TYR A 1 536 ? 71.643 1.231 -49.004 1.00 35.81 536 TYR A C 1
ATOM 4345 O O . TYR A 1 536 ? 70.624 0.567 -48.848 1.00 35.81 536 TYR A O 1
ATOM 4353 N N . GLN A 1 537 ? 71.613 2.526 -48.634 1.00 32.31 537 GLN A N 1
ATOM 4354 C CA . GLN A 1 537 ? 71.371 3.708 -49.506 1.00 32.31 537 GLN A CA 1
ATOM 4355 C C . GLN A 1 537 ? 70.142 3.588 -50.432 1.00 32.31 537 GLN A C 1
ATOM 4357 O O . GLN A 1 537 ? 69.944 2.541 -51.024 1.00 32.31 537 GLN A O 1
ATOM 4362 N N . TYR A 1 538 ? 69.352 4.611 -50.771 1.00 33.81 538 TYR A N 1
ATOM 4363 C CA . TYR A 1 538 ? 69.064 6.004 -50.370 1.00 33.81 538 TYR A CA 1
ATOM 4364 C C . TYR A 1 538 ? 67.940 6.454 -51.356 1.00 33.81 538 TYR A C 1
ATOM 4366 O O . TYR A 1 538 ? 67.770 5.798 -52.386 1.00 33.81 538 TYR A O 1
ATOM 4374 N N . LYS A 1 539 ? 67.301 7.608 -51.102 1.00 36.53 539 LYS A N 1
ATOM 4375 C CA . LYS A 1 539 ? 66.499 8.442 -52.040 1.00 36.53 539 LYS A CA 1
ATOM 4376 C C . LYS A 1 539 ? 65.029 8.076 -52.267 1.00 36.53 539 LYS A C 1
ATOM 4378 O O . LYS A 1 539 ? 64.718 6.926 -52.542 1.00 36.53 539 LYS A O 1
ATOM 4383 N N . ASP A 1 540 ? 64.087 9.015 -52.225 1.00 44.66 540 ASP A N 1
ATOM 4384 C CA . ASP A 1 540 ? 64.103 10.471 -51.953 1.00 44.66 540 ASP A CA 1
ATOM 4385 C C . ASP A 1 540 ? 62.749 10.870 -51.338 1.00 44.66 540 ASP A C 1
ATOM 4387 O O . ASP A 1 540 ? 61.746 10.175 -51.638 1.00 44.66 540 ASP A O 1
#

InterPro domains:
  IPR018784 LLP homolog-like [PF10169] (3-106)
  IPR018790 Protein of unknown function DUF2358 [PF10184] (360-484)
  IPR018790 Protein of unknown function DUF2358 [PTHR31094] (319-507)